Protein AF-0000000078972494 (afdb_homodimer)

Sequence (774 aa):
MVTVPAVVTKTVDRLTAEFDKLSTTQKYAVGVAGGVASLYLVGSLLYKGNDKSKPSTFELTGGSIEASKVKEEFDAYADSYGKNAGEGIVDRSKTVHLVDIFYSLVTDIYEWGWGQSFHFSPKLPNKDLRASEAAHEARIAALLRLKPGMKALDCGCGVGGPMRTVASVSGAHVTGITINQYQVDRAKHHNAKQGVAPLTNVVRGDFLNMPFKDCTFDGAYAIEATCHAPKLEGVYGEIFRVLKPGCYFVSYEWVSTHKYDPKNPEHVRIIDEINFGNGLPEMRTWKEAEDAGKNVGFELVMSLDLATASIVSGPWYERLRMGKYTHAINHALVTAVDAVGMAPKGLKEVHHMLVEVAKSLIKGGETGVFTPMHLLLFQKPEATASAMVTVPAVVTKTVDRLTAEFDKLSTTQKYAVGVAGGVASLYLVGSLLYKGNDKSKPSTFELTGGSIEASKVKEEFDAYADSYGKNAGEGIVDRSKTVHLVDIFYSLVTDIYEWGWGQSFHFSPKLPNKDLRASEAAHEARIAALLRLKPGMKALDCGCGVGGPMRTVASVSGAHVTGITINQYQVDRAKHHNAKQGVAPLTNVVRGDFLNMPFKDCTFDGAYAIEATCHAPKLEGVYGEIFRVLKPGCYFVSYEWVSTHKYDPKNPEHVRIIDEINFGNGLPEMRTWKEAEDAGKNVGFELVMSLDLATASIVSGPWYERLRMGKYTHAINHALVTAVDAVGMAPKGLKEVHHMLVEVAKSLIKGGETGVFTPMHLLLFQKPEATASA

Organism: NCBI:txid3068

Nearest PDB structures (foldseek):
  4pne-assembly3_B  TM=8.523E-01  e=3.028E-18  Saccharopolyspora spinosa
  8zc8-assembly1_B  TM=8.458E-01  e=1.577E-18  Streptomyces caespitosus
  4pne-assembly3_A  TM=8.411E-01  e=3.312E-17  Saccharopolyspora spinosa
  8zc8-assembly1_A  TM=8.001E-01  e=5.815E-18  Streptomyces caespitosus
  8zc7-assembly1_A  TM=7.918E-01  e=5.117E-17  Streptomyces caespitosus

pLDDT: mean 80.45, std 22.31, range [21.81, 98.94]

Radius of gyration: 29.0 Å; Cα contacts (8 Å, |Δi|>4): 1470; chains: 2; bounding box: 93×78×67 Å

Solvent-accessible surface area (backbone atoms only — not comparable to full-atom values): 39261 Å² total; per-residue (Å²): 128,87,73,73,57,63,67,60,50,48,52,49,48,51,52,49,50,56,50,64,65,40,48,75,67,43,37,48,45,45,44,49,54,47,39,48,50,46,46,45,50,46,40,53,63,63,56,56,53,82,57,83,79,59,81,59,75,78,75,55,62,74,36,86,50,58,56,86,44,41,32,59,54,46,52,55,52,56,65,42,36,44,92,51,91,69,50,39,38,69,56,61,88,45,39,68,61,44,42,40,52,50,49,37,67,40,48,56,40,41,39,71,33,70,36,55,49,90,66,79,37,46,31,37,62,96,44,54,67,66,22,20,43,36,19,59,36,24,25,52,28,32,63,36,64,50,36,57,85,38,36,31,35,32,45,46,32,57,48,32,34,54,50,53,48,26,20,37,76,21,23,16,33,27,38,26,31,25,69,37,61,68,33,36,56,48,17,54,50,48,30,50,76,58,55,38,41,94,33,46,46,71,42,71,38,46,66,68,63,58,97,62,59,69,50,64,21,50,18,35,35,26,59,61,32,62,44,44,41,80,44,55,42,51,35,49,36,39,51,54,46,26,35,25,62,60,25,27,37,40,31,25,35,47,21,30,37,93,67,48,42,87,86,37,67,65,53,32,50,34,51,42,40,39,20,64,52,67,52,28,40,55,81,43,40,53,64,55,54,55,45,28,40,43,73,62,57,32,42,81,75,43,80,45,53,56,67,65,38,19,89,50,34,40,55,40,53,50,64,62,65,68,43,45,39,59,47,20,52,49,48,46,50,50,49,45,21,64,72,66,72,41,68,41,59,41,49,65,57,52,49,50,40,52,54,52,20,52,53,25,47,42,47,24,52,75,72,43,29,33,38,62,35,34,33,36,34,30,29,35,57,60,72,71,74,78,127,127,86,74,74,58,65,68,61,51,49,53,50,45,50,52,48,51,57,51,66,66,39,50,74,67,45,37,48,45,46,44,50,58,48,39,49,50,46,48,46,51,47,40,53,62,64,55,57,52,83,58,83,80,58,80,59,78,78,73,56,67,69,41,84,52,56,57,86,44,41,32,59,53,47,51,55,52,58,65,41,37,45,90,52,91,70,51,38,40,68,55,60,89,46,38,66,60,44,40,41,54,49,50,37,67,40,45,59,40,40,38,71,34,68,36,57,48,90,65,80,36,46,32,36,63,95,44,54,67,66,22,19,41,36,19,58,36,24,24,51,27,32,64,36,65,50,36,57,84,38,36,30,36,31,46,46,31,58,48,30,32,54,52,51,47,26,19,37,76,22,24,16,32,28,38,26,29,26,70,37,61,67,33,39,55,48,18,54,50,50,30,51,74,58,54,40,40,92,33,46,47,71,43,72,37,47,68,69,64,58,95,64,59,69,50,65,23,50,20,37,34,25,59,62,32,61,45,45,40,82,44,56,42,51,38,48,36,40,50,54,46,26,34,25,64,60,24,27,38,39,32,26,35,46,22,30,38,92,66,48,40,87,85,38,67,66,52,34,50,33,51,42,41,40,23,63,51,67,52,26,40,53,80,43,40,53,63,54,52,54,46,29,42,44,74,62,58,32,43,79,76,44,80,45,53,56,68,65,39,19,90,50,34,40,54,40,54,50,64,62,64,67,44,46,38,57,49,21,52,49,49,45,52,49,50,45,20,64,71,66,72,41,70,41,59,41,48,65,58,50,48,50,39,52,54,50,21,51,52,25,47,42,48,24,52,74,72,43,30,34,38,63,34,35,35,36,34,30,29,36,58,59,72,72,77,81,128

Foldseek 3Di:
DPDPDPVVVVVVVVVVVVLVPQPPVRVVVCCVVVVVVVCCVCCVVVVVPPPVQADDLVVPPLFPDDLQCQQVLVVVLLVQQDPDFQRFGDDQVCLLVSLQSLCSNCVSLCCRLPNQDPAFFWAAPPDDRVVRVLVVLCVQLVLQVAAAPFEEEEEAQFLNVSVQSSCVNHVAAYEYEHQYVVSQVNNCVSCVSVVNNVRYHYDHDDLLDDPAAFQAGSEYEYALGCLSHSASLSNLLSVLRNHHAQTKYKYFAKAFEPLQDPVDSVSRVLQNLLCSLNSGRHHHHLVSNVVSNVVSAWDWDDWDQNQPRDVRTHGRLVSLVVCSSVVSLVVSQVSCCVVVVHRRPNSVVNSVSNNVSSVSVVVCSVSVRIGSGTITMIGRHHDPPDD/DPDDDPVVVVVVVVVVVVLVPQPPVRVVVCCVVVVVVVCCVCCVVVVVPPPVQADDLVVPPLFPDDLQCQQVLVVVLLVQQDPDFQRFGDDQVCLLVSLQSLCSNCVNLCCRLPNQDPAFFWAAPPDDRVVRVLVVLCVQLVLQVAAAPFEEEEEAQFLNVSVQSSCVNHVAAYEYEEQYVVSQVNNCVSCVSVVNNVRYHYDHDDLLDDPAAFQAGSEYEYALGCLSHSASLSNLLSVLRNHHAQTKYKYQAKAFEPLQDPVDSVSRVLQNLLCSLNSGRHHHHLVSNVVSNVVSAWDWDDWDQNQPRDVRTHGRLVSLVVCSSVVSLVVSQVSCCVVVVHRRPNSVVNSVSNNSNSVSVVVCSVSVRIGSGTITMIGRHHDPPDD

Structure (mmCIF, N/CA/C/O backbone):
data_AF-0000000078972494-model_v1
#
loop_
_entity.id
_entity.type
_entity.pdbx_description
1 polymer Methyltransferase
#
loop_
_atom_site.group_PDB
_atom_site.id
_atom_site.type_symbol
_atom_site.label_atom_id
_atom_site.label_alt_id
_atom_site.label_comp_id
_atom_site.label_asym_id
_atom_site.label_entity_id
_atom_site.label_seq_id
_atom_site.pdbx_PDB_ins_code
_atom_site.Cartn_x
_atom_site.Cartn_y
_atom_site.Cartn_z
_atom_site.occupancy
_atom_site.B_iso_or_equiv
_atom_site.auth_seq_id
_atom_site.auth_comp_id
_atom_site.auth_asym_id
_atom_site.auth_atom_id
_atom_site.pdbx_PDB_model_num
ATOM 1 N N . MET A 1 1 ? 33.562 22.688 -22.828 1 21.84 1 MET A N 1
ATOM 2 C CA . MET A 1 1 ? 34.031 21.453 -23.453 1 21.84 1 MET A CA 1
ATOM 3 C C . MET A 1 1 ? 35.188 20.844 -22.672 1 21.84 1 MET A C 1
ATOM 5 O O . MET A 1 1 ? 36.281 21.406 -22.609 1 21.84 1 MET A O 1
ATOM 9 N N . VAL A 1 2 ? 34.781 20.297 -21.516 1 27.33 2 VAL A N 1
ATOM 10 C CA . VAL A 1 2 ? 35.875 19.781 -20.656 1 27.33 2 VAL A CA 1
ATOM 11 C C . VAL A 1 2 ? 36.688 18.766 -21.438 1 27.33 2 VAL A C 1
ATOM 13 O O . VAL A 1 2 ? 36.156 17.812 -21.984 1 27.33 2 VAL A O 1
ATOM 16 N N . THR A 1 3 ? 37.781 19.203 -21.969 1 30.55 3 THR A N 1
ATOM 17 C CA . THR A 1 3 ? 38.781 18.516 -22.797 1 30.55 3 THR A CA 1
ATOM 18 C C . THR A 1 3 ? 39.375 17.328 -22.031 1 30.55 3 THR A C 1
ATOM 20 O O . THR A 1 3 ? 39.906 17.5 -20.953 1 30.55 3 THR A O 1
ATOM 23 N N . VAL A 1 4 ? 38.812 16.141 -22.25 1 37.03 4 VAL A N 1
ATOM 24 C CA . VAL A 1 4 ? 39.375 14.883 -21.797 1 37.03 4 VAL A CA 1
ATOM 25 C C . VAL A 1 4 ? 40.844 14.828 -22.141 1 37.03 4 VAL A C 1
ATOM 27 O O . VAL A 1 4 ? 41.25 15.133 -23.281 1 37.03 4 VAL A O 1
ATOM 30 N N . PRO A 1 5 ? 41.75 14.867 -21.25 1 39.5 5 PRO A N 1
ATOM 31 C CA . PRO A 1 5 ? 43.188 14.898 -21.547 1 39.5 5 PRO A CA 1
ATOM 32 C C . PRO A 1 5 ? 43.625 13.812 -22.531 1 39.5 5 PRO A C 1
ATOM 34 O O . PRO A 1 5 ? 43 12.742 -22.578 1 39.5 5 PRO A O 1
ATOM 37 N N . ALA A 1 6 ? 44.5 14.117 -23.422 1 45.31 6 ALA A N 1
ATOM 38 C CA . ALA A 1 6 ? 45.031 13.359 -24.547 1 45.31 6 ALA A CA 1
ATOM 39 C C . ALA A 1 6 ? 45.531 11.992 -24.094 1 45.31 6 ALA A C 1
ATOM 41 O O . ALA A 1 6 ? 45.406 11 -24.812 1 45.31 6 ALA A O 1
ATOM 42 N N . VAL A 1 7 ? 46.156 11.906 -22.922 1 44.09 7 VAL A N 1
ATOM 43 C CA . VAL A 1 7 ? 46.719 10.656 -22.438 1 44.09 7 VAL A CA 1
ATOM 44 C C . VAL A 1 7 ? 45.625 9.625 -22.188 1 44.09 7 VAL A C 1
ATOM 46 O O . VAL A 1 7 ? 45.812 8.438 -22.469 1 44.09 7 VAL A O 1
ATOM 49 N N . VAL A 1 8 ? 44.469 10.125 -21.734 1 40.69 8 VAL A N 1
ATOM 50 C CA . VAL A 1 8 ? 43.344 9.227 -21.516 1 40.69 8 VAL A CA 1
ATOM 51 C C . VAL A 1 8 ? 42.781 8.742 -22.859 1 40.69 8 VAL A C 1
ATOM 53 O O . VAL A 1 8 ? 42.5 7.555 -23.016 1 40.69 8 VAL A O 1
ATOM 56 N N . THR A 1 9 ? 42.875 9.648 -23.781 1 46.59 9 THR A N 1
ATOM 57 C CA . THR A 1 9 ? 42.406 9.25 -25.094 1 46.59 9 THR A CA 1
ATOM 58 C C . THR A 1 9 ? 43.344 8.234 -25.734 1 46.59 9 THR A C 1
ATOM 60 O O . THR A 1 9 ? 42.875 7.277 -26.375 1 46.59 9 THR A O 1
ATOM 63 N N . LYS A 1 10 ? 44.594 8.461 -25.562 1 48.66 10 LYS A N 1
ATOM 64 C CA . LYS A 1 10 ? 45.562 7.562 -26.188 1 48.66 10 LYS A CA 1
ATOM 65 C C . LYS A 1 10 ? 45.5 6.176 -25.547 1 48.66 10 LYS A C 1
ATOM 67 O O . LYS A 1 10 ? 45.594 5.164 -26.25 1 48.66 10 LYS A O 1
ATOM 72 N N . THR A 1 11 ? 45.375 6.102 -24.234 1 42.53 11 THR A N 1
ATOM 73 C CA . THR A 1 11 ? 45.281 4.809 -23.562 1 42.53 11 THR A CA 1
ATOM 74 C C . THR A 1 11 ? 44 4.082 -23.969 1 42.53 11 THR A C 1
ATOM 76 O O . THR A 1 11 ? 44.031 2.877 -24.219 1 42.53 11 THR A O 1
ATOM 79 N N . VAL A 1 12 ? 42.938 4.883 -24.172 1 45.03 12 VAL A N 1
ATOM 80 C CA . VAL A 1 12 ? 41.688 4.277 -24.656 1 45.03 12 VAL A CA 1
ATOM 81 C C . VAL A 1 12 ? 41.875 3.779 -26.078 1 45.03 12 VAL A C 1
ATOM 83 O O . VAL A 1 12 ? 41.438 2.682 -26.422 1 45.03 12 VAL A O 1
ATOM 86 N N . ASP A 1 13 ? 42.562 4.574 -26.766 1 49.44 13 ASP A N 1
ATOM 87 C CA . ASP A 1 13 ? 42.812 4.176 -28.156 1 49.44 13 ASP A CA 1
ATOM 88 C C . ASP A 1 13 ? 43.656 2.916 -28.234 1 49.44 13 ASP A C 1
ATOM 90 O O . ASP A 1 13 ? 43.406 2.023 -29.031 1 49.44 13 ASP A O 1
ATOM 94 N N . ARG A 1 14 ? 44.75 2.84 -27.453 1 49.12 14 ARG A N 1
ATOM 95 C CA . ARG A 1 14 ? 45.594 1.662 -27.453 1 49.12 14 ARG A CA 1
ATOM 96 C C . ARG A 1 14 ? 44.844 0.421 -27.016 1 49.12 14 ARG A C 1
ATOM 98 O O . ARG A 1 14 ? 45 -0.655 -27.594 1 49.12 14 ARG A O 1
ATOM 105 N N . LEU A 1 15 ? 44.031 0.608 -25.984 1 45.5 15 LEU A N 1
ATOM 106 C CA . LEU A 1 15 ? 43.25 -0.534 -25.516 1 45.5 15 LEU A CA 1
ATOM 107 C C . LEU A 1 15 ? 42.219 -0.958 -26.562 1 45.5 15 LEU A C 1
ATOM 109 O O . LEU A 1 15 ? 42 -2.152 -26.781 1 45.5 15 LEU A O 1
ATOM 113 N N . THR A 1 16 ? 41.656 0.081 -27.188 1 47.97 16 THR A N 1
ATOM 114 C CA . THR A 1 16 ? 40.75 -0.24 -28.281 1 47.97 16 THR A CA 1
ATOM 115 C C . THR A 1 16 ? 41.5 -0.956 -29.406 1 47.97 16 THR A C 1
ATOM 117 O O . THR A 1 16 ? 41 -1.921 -29.984 1 47.97 16 THR A O 1
ATOM 120 N N . ALA A 1 17 ? 42.656 -0.486 -29.703 1 50.84 17 ALA A N 1
ATOM 121 C CA . ALA A 1 17 ? 43.469 -1.087 -30.766 1 50.84 17 ALA A CA 1
ATOM 122 C C . ALA A 1 17 ? 43.844 -2.529 -30.438 1 50.84 17 ALA A C 1
ATOM 124 O O . ALA A 1 17 ? 43.812 -3.398 -31.312 1 50.84 17 ALA A O 1
ATOM 125 N N . GLU A 1 18 ? 44.312 -2.787 -29.25 1 49.47 18 GLU A N 1
ATOM 126 C CA . GLU A 1 18 ? 44.625 -4.164 -28.875 1 49.47 18 GLU A CA 1
ATOM 127 C C . GLU A 1 18 ? 43.406 -5.051 -28.891 1 49.47 18 GLU A C 1
ATOM 129 O O . GLU A 1 18 ? 43.469 -6.223 -29.266 1 49.47 18 GLU A O 1
ATOM 134 N N . PHE A 1 19 ? 42.25 -4.43 -28.438 1 47.22 19 PHE A N 1
ATOM 135 C CA . PHE A 1 19 ? 41 -5.164 -28.547 1 47.22 19 PHE A CA 1
ATOM 136 C C . PHE A 1 19 ? 40.656 -5.473 -30 1 47.22 19 PHE A C 1
ATOM 138 O O . PHE A 1 19 ? 40.156 -6.555 -30.312 1 47.22 19 PHE A O 1
ATOM 145 N N . ASP A 1 20 ? 40.875 -4.594 -30.844 1 51.38 20 ASP A N 1
ATOM 146 C CA . ASP A 1 20 ? 40.531 -4.789 -32.25 1 51.38 20 ASP A CA 1
ATOM 147 C C . ASP A 1 20 ? 41.406 -5.879 -32.875 1 51.38 20 ASP A C 1
ATOM 149 O O . ASP A 1 20 ? 41.094 -6.43 -33.906 1 51.38 20 ASP A O 1
ATOM 153 N N . LYS A 1 21 ? 42.594 -6.145 -32.344 1 51.94 21 LYS A N 1
ATOM 154 C CA . LYS A 1 21 ? 43.438 -7.188 -32.875 1 51.94 21 LYS A CA 1
ATOM 155 C C . LYS A 1 21 ? 42.969 -8.578 -32.469 1 51.94 21 LYS A C 1
ATOM 157 O O . LYS A 1 21 ? 43.469 -9.586 -32.969 1 51.94 21 LYS A O 1
ATOM 162 N N . LEU A 1 22 ? 42.219 -8.625 -31.438 1 45.47 22 LEU A N 1
ATOM 163 C CA . LEU A 1 22 ? 41.75 -9.938 -31.016 1 45.47 22 LEU A CA 1
ATOM 164 C C . LEU A 1 22 ? 40.812 -10.547 -32.031 1 45.47 22 LEU A C 1
ATOM 166 O O . LEU A 1 22 ? 40.125 -9.82 -32.781 1 45.47 22 LEU A O 1
ATOM 170 N N . SER A 1 23 ? 41.062 -11.875 -32.438 1 45.16 23 SER A N 1
ATOM 171 C CA . SER A 1 23 ? 40.156 -12.547 -33.344 1 45.16 23 SER A CA 1
ATOM 172 C C . SER A 1 23 ? 38.719 -12.438 -32.875 1 45.16 23 SER A C 1
ATOM 174 O O . SER A 1 23 ? 38.469 -12.078 -31.703 1 45.16 23 SER A O 1
ATOM 176 N N . THR A 1 24 ? 37.719 -12.703 -33.844 1 43 24 THR A N 1
ATOM 177 C CA . THR A 1 24 ? 36.312 -12.672 -33.469 1 43 24 THR A CA 1
ATOM 178 C C . THR A 1 24 ? 36.062 -13.57 -32.25 1 43 24 THR A C 1
ATOM 180 O O . THR A 1 24 ? 35.312 -13.195 -31.328 1 43 24 THR A O 1
ATOM 183 N N . THR A 1 25 ? 36.656 -14.727 -32.312 1 40.41 25 THR A N 1
ATOM 184 C CA . THR A 1 25 ? 36.531 -15.68 -31.234 1 40.41 25 THR A CA 1
ATOM 185 C C . THR A 1 25 ? 37.219 -15.141 -29.969 1 40.41 25 THR A C 1
ATOM 187 O O . THR A 1 25 ? 36.719 -15.305 -28.859 1 40.41 25 THR A O 1
ATOM 190 N N . GLN A 1 26 ? 38.406 -14.57 -30.109 1 41.34 26 GLN A N 1
ATOM 191 C CA . GLN A 1 26 ? 39.125 -14.016 -28.969 1 41.34 26 GLN A CA 1
ATOM 192 C C . GLN A 1 26 ? 38.438 -12.758 -28.438 1 41.34 26 GLN A C 1
ATOM 194 O O . GLN A 1 26 ? 38.406 -12.516 -27.234 1 41.34 26 GLN A O 1
ATOM 199 N N . LYS A 1 27 ? 37.875 -11.891 -29.297 1 41.75 27 LYS A N 1
ATOM 200 C CA . LYS A 1 27 ? 37.094 -10.734 -28.875 1 41.75 27 LYS A CA 1
ATOM 201 C C . LYS A 1 27 ? 35.844 -11.18 -28.078 1 41.75 27 LYS A C 1
ATOM 203 O O . LYS A 1 27 ? 35.5 -10.547 -27.094 1 41.75 27 LYS A O 1
ATOM 208 N N . TYR A 1 28 ? 35.25 -12.258 -28.609 1 37.53 28 TYR A N 1
ATOM 209 C CA . TYR A 1 28 ? 34.156 -12.883 -27.859 1 37.53 28 TYR A CA 1
ATOM 210 C C . TYR A 1 28 ? 34.688 -13.461 -26.547 1 37.53 28 TYR A C 1
ATOM 212 O O . TYR A 1 28 ? 34.031 -13.305 -25.5 1 37.53 28 TYR A O 1
ATOM 220 N N . ALA A 1 29 ? 35.812 -14.188 -26.594 1 36.5 29 ALA A N 1
ATOM 221 C CA . ALA A 1 29 ? 36.406 -14.75 -25.391 1 36.5 29 ALA A CA 1
ATOM 222 C C . ALA A 1 29 ? 36.906 -13.648 -24.469 1 36.5 29 ALA A C 1
ATOM 224 O O . ALA A 1 29 ? 36.75 -13.742 -23.25 1 36.5 29 ALA A O 1
ATOM 225 N N . VAL A 1 30 ? 37.719 -12.711 -24.891 1 40.22 30 VAL A N 1
ATOM 226 C CA . VAL A 1 30 ? 38.188 -11.578 -24.094 1 40.22 30 VAL A CA 1
ATOM 227 C C . VAL A 1 30 ? 37 -10.719 -23.672 1 40.22 30 VAL A C 1
ATOM 229 O O . VAL A 1 30 ? 36.969 -10.18 -22.578 1 40.22 30 VAL A O 1
ATOM 232 N N . GLY A 1 31 ? 35.938 -10.438 -24.609 1 35.12 31 GLY A N 1
ATOM 233 C CA . GLY A 1 31 ? 34.688 -9.789 -24.219 1 35.12 31 GLY A CA 1
ATOM 234 C C . GLY A 1 31 ? 33.938 -10.555 -23.156 1 35.12 31 GLY A C 1
ATOM 235 O O . GLY A 1 31 ? 33.438 -9.961 -22.188 1 35.12 31 GLY A O 1
ATOM 236 N N . VAL A 1 32 ? 33.844 -11.875 -23.312 1 34.03 32 VAL A N 1
ATOM 237 C CA . VAL A 1 32 ? 33.25 -12.766 -22.328 1 34.03 32 VAL A CA 1
ATOM 238 C C . VAL A 1 32 ? 34.156 -12.82 -21.078 1 34.03 32 VAL A C 1
ATOM 240 O O . VAL A 1 32 ? 33.656 -12.695 -19.953 1 34.03 32 VAL A O 1
ATOM 243 N N . ALA A 1 33 ? 35.438 -13.219 -21.172 1 35.06 33 ALA A N 1
ATOM 244 C CA . ALA A 1 33 ? 36.344 -13.25 -20.016 1 35.06 33 ALA A CA 1
ATOM 245 C C . ALA A 1 33 ? 36.594 -11.844 -19.484 1 35.06 33 ALA A C 1
ATOM 247 O O . ALA A 1 33 ? 36.594 -11.633 -18.266 1 35.06 33 ALA A O 1
ATOM 248 N N . GLY A 1 34 ? 37.031 -10.836 -20.203 1 36.09 34 GLY A N 1
ATOM 249 C CA . GLY A 1 34 ? 37.25 -9.453 -19.812 1 36.09 34 GLY A CA 1
ATOM 250 C C . GLY A 1 34 ? 35.969 -8.695 -19.516 1 36.09 34 GLY A C 1
ATOM 251 O O . GLY A 1 34 ? 35.969 -7.859 -18.609 1 36.09 34 GLY A O 1
ATOM 252 N N . GLY A 1 35 ? 34.844 -8.828 -20.281 1 33.47 35 GLY A N 1
ATOM 253 C CA . GLY A 1 35 ? 33.531 -8.289 -19.969 1 33.47 35 GLY A CA 1
ATOM 254 C C . GLY A 1 35 ? 32.938 -8.914 -18.734 1 33.47 35 GLY A C 1
ATOM 255 O O . GLY A 1 35 ? 32.312 -8.211 -17.922 1 33.47 35 GLY A O 1
ATOM 256 N N . VAL A 1 36 ? 33.062 -10.219 -18.547 1 33.38 36 VAL A N 1
ATOM 257 C CA . VAL A 1 36 ? 32.688 -10.852 -17.281 1 33.38 36 VAL A CA 1
ATOM 258 C C . VAL A 1 36 ? 33.562 -10.32 -16.156 1 33.38 36 VAL A C 1
ATOM 260 O O . VAL A 1 36 ? 33.062 -10.008 -15.07 1 33.38 36 VAL A O 1
ATOM 263 N N . ALA A 1 37 ? 34.875 -10.211 -16.312 1 32 37 ALA A N 1
ATOM 264 C CA . ALA A 1 37 ? 35.719 -9.594 -15.289 1 32 37 ALA A CA 1
ATOM 265 C C . ALA A 1 37 ? 35.406 -8.109 -15.141 1 32 37 ALA A C 1
ATOM 267 O O . ALA A 1 37 ? 35.312 -7.598 -14.023 1 32 37 ALA A O 1
ATOM 268 N N . SER A 1 38 ? 35.25 -7.301 -16.188 1 34.12 38 SER A N 1
ATOM 269 C CA . SER A 1 38 ? 34.875 -5.895 -16.094 1 34.12 38 SER A CA 1
ATOM 270 C C . SER A 1 38 ? 33.438 -5.746 -15.641 1 34.12 38 SER A C 1
ATOM 272 O O . SER A 1 38 ? 33.094 -4.875 -14.836 1 34.12 38 SER A O 1
ATOM 274 N N . LEU A 1 39 ? 32.469 -6.598 -16.125 1 33.34 39 LEU A N 1
ATOM 275 C CA . LEU A 1 39 ? 31.109 -6.559 -15.57 1 33.34 39 LEU A CA 1
ATOM 276 C C . LEU A 1 39 ? 31.094 -7.043 -14.125 1 33.34 39 LEU A C 1
ATOM 278 O O . LEU A 1 39 ? 30.359 -6.512 -13.289 1 33.34 39 LEU A O 1
ATOM 282 N N . TYR A 1 40 ? 31.922 -7.984 -13.664 1 32.16 40 TYR A N 1
ATOM 283 C CA . TYR A 1 40 ? 32.125 -8.281 -12.25 1 32.16 40 TYR A CA 1
ATOM 284 C C . TYR A 1 40 ? 32.75 -7.09 -11.523 1 32.16 40 TYR A C 1
ATOM 286 O O . TYR A 1 40 ? 32.312 -6.738 -10.422 1 32.16 40 TYR A O 1
ATOM 294 N N . LEU A 1 41 ? 33.844 -6.484 -11.984 1 32.03 41 LEU A N 1
ATOM 295 C CA . LEU A 1 41 ? 34.438 -5.305 -11.352 1 32.03 41 LEU A CA 1
ATOM 296 C C . LEU A 1 41 ? 33.469 -4.129 -11.398 1 32.03 41 LEU A C 1
ATOM 298 O O . LEU A 1 41 ? 33.281 -3.42 -10.398 1 32.03 41 LEU A O 1
ATOM 302 N N . VAL A 1 42 ? 32.906 -3.781 -12.547 1 32.5 42 VAL A N 1
ATOM 303 C CA . VAL A 1 42 ? 31.906 -2.715 -12.555 1 32.5 42 VAL A CA 1
ATOM 304 C C . VAL A 1 42 ? 30.672 -3.152 -11.766 1 32.5 42 VAL A C 1
ATOM 306 O O . VAL A 1 42 ? 30.125 -2.375 -10.984 1 32.5 42 VAL A O 1
ATOM 309 N N . GLY A 1 43 ? 30.156 -4.375 -11.914 1 33.62 43 GLY A N 1
ATOM 310 C CA . GLY A 1 43 ? 29.125 -4.863 -11.023 1 33.62 43 GLY A CA 1
ATOM 311 C C . GLY A 1 43 ? 29.531 -4.867 -9.562 1 33.62 43 GLY A C 1
ATOM 312 O O . GLY A 1 43 ? 28.766 -4.461 -8.695 1 33.62 43 GLY A O 1
ATOM 313 N N . SER A 1 44 ? 30.688 -5.383 -9.219 1 34.53 44 SER A N 1
ATOM 314 C CA . SER A 1 44 ? 31.156 -5.238 -7.848 1 34.53 44 SER A CA 1
ATOM 315 C C . SER A 1 44 ? 31.266 -3.771 -7.449 1 34.53 44 SER A C 1
ATOM 317 O O . SER A 1 44 ? 31.031 -3.416 -6.293 1 34.53 44 SER A O 1
ATOM 319 N N . LEU A 1 45 ? 31.812 -2.939 -8.266 1 33.06 45 LEU A N 1
ATOM 320 C CA . LEU A 1 45 ? 31.906 -1.514 -7.969 1 33.06 45 LEU A CA 1
ATOM 321 C C . LEU A 1 45 ? 30.531 -0.861 -8.008 1 33.06 45 LEU A C 1
ATOM 323 O O . LEU A 1 45 ? 30.234 0.02 -7.195 1 33.06 45 LEU A O 1
ATOM 327 N N . LEU A 1 46 ? 29.766 -1.075 -9.141 1 33.12 46 LEU A N 1
ATOM 328 C CA . LEU A 1 46 ? 28.438 -0.47 -9.18 1 33.12 46 LEU A CA 1
ATOM 329 C C . LEU A 1 46 ? 27.516 -1.115 -8.156 1 33.12 46 LEU A C 1
ATOM 331 O O . LEU A 1 46 ? 26.625 -0.452 -7.605 1 33.12 46 LEU A O 1
ATOM 335 N N . TYR A 1 47 ? 27.484 -2.439 -8.172 1 33.66 47 TYR A N 1
ATOM 336 C CA . TYR A 1 47 ? 26.578 -3.051 -7.195 1 33.66 47 TYR A CA 1
ATOM 337 C C . TYR A 1 47 ? 27.156 -2.939 -5.785 1 33.66 47 TYR A C 1
ATOM 339 O O . TYR A 1 47 ? 26.703 -3.639 -4.871 1 33.66 47 TYR A O 1
ATOM 347 N N . LYS A 1 48 ? 28.266 -2.41 -5.559 1 33 48 LYS A N 1
ATOM 348 C CA . LYS A 1 48 ? 28.562 -2.131 -4.152 1 33 48 LYS A CA 1
ATOM 349 C C . LYS A 1 48 ? 27.391 -1.382 -3.498 1 33 48 LYS A C 1
ATOM 351 O O . LYS A 1 48 ? 27.578 -0.708 -2.482 1 33 48 LYS A O 1
ATOM 356 N N . GLY A 1 49 ? 26.359 -1.193 -4.328 1 33.22 49 GLY A N 1
ATOM 357 C CA . GLY A 1 49 ? 25.297 -0.647 -3.494 1 33.22 49 GLY A CA 1
ATOM 358 C C . GLY A 1 49 ? 24.922 -1.556 -2.34 1 33.22 49 GLY A C 1
ATOM 359 O O . GLY A 1 49 ? 25.016 -2.779 -2.447 1 33.22 49 GLY A O 1
ATOM 360 N N . ASN A 1 50 ? 25.203 -1.188 -1.104 1 32.53 50 ASN A N 1
ATOM 361 C CA . ASN A 1 50 ? 24.734 -1.766 0.151 1 32.53 50 ASN A CA 1
ATOM 362 C C . ASN A 1 50 ? 23.344 -2.352 0.008 1 32.53 50 ASN A C 1
ATOM 364 O O . ASN A 1 50 ? 22.391 -1.832 0.586 1 32.53 50 ASN A O 1
ATOM 368 N N . ASP A 1 51 ? 22.984 -2.77 -1.224 1 34.03 51 ASP A N 1
ATOM 369 C CA . ASP A 1 51 ? 21.625 -3.293 -1.162 1 34.03 51 ASP A CA 1
ATOM 370 C C . ASP A 1 51 ? 21.578 -4.59 -0.357 1 34.03 51 ASP A C 1
ATOM 372 O O . ASP A 1 51 ? 22.078 -5.621 -0.797 1 34.03 51 ASP A O 1
ATOM 376 N N . LYS A 1 52 ? 21.562 -4.605 0.952 1 38.28 52 LYS A N 1
ATOM 377 C CA . LYS A 1 52 ? 21.375 -5.668 1.938 1 38.28 52 LYS A CA 1
ATOM 378 C C . LYS A 1 52 ? 20.344 -6.684 1.461 1 38.28 52 LYS A C 1
ATOM 380 O O . LYS A 1 52 ? 20.109 -7.699 2.123 1 38.28 52 LYS A O 1
ATOM 385 N N . SER A 1 53 ? 19.594 -6.426 0.434 1 36.72 53 SER A N 1
ATOM 386 C CA . SER A 1 53 ? 18.547 -7.395 0.135 1 36.72 53 SER A CA 1
ATOM 387 C C . SER A 1 53 ? 19.078 -8.523 -0.75 1 36.72 53 SER A C 1
ATOM 389 O O . SER A 1 53 ? 18.328 -9.445 -1.088 1 36.72 53 SER A O 1
ATOM 391 N N . LYS A 1 54 ? 20.266 -8.297 -1.446 1 39.97 54 LYS A N 1
ATOM 392 C CA . LYS A 1 54 ? 20.656 -9.352 -2.381 1 39.97 54 LYS A CA 1
ATOM 393 C C . LYS A 1 54 ? 21.547 -10.383 -1.701 1 39.97 54 LYS A C 1
ATOM 395 O O . LYS A 1 54 ? 22.438 -10.031 -0.92 1 39.97 54 LYS A O 1
ATOM 400 N N . PRO A 1 55 ? 21.219 -11.719 -1.772 1 34.53 55 PRO A N 1
ATOM 401 C CA . PRO A 1 55 ? 22.094 -12.727 -1.163 1 34.53 55 PRO A CA 1
ATOM 402 C C . PRO A 1 55 ? 23.5 -12.742 -1.776 1 34.53 55 PRO A C 1
ATOM 404 O O . PRO A 1 55 ? 23.656 -12.398 -2.949 1 34.53 55 PRO A O 1
ATOM 407 N N . SER A 1 56 ? 24.516 -12.617 -1.004 1 32.34 56 SER A N 1
ATOM 408 C CA . SER A 1 56 ? 25.906 -12.852 -1.422 1 32.34 56 SER A CA 1
ATOM 409 C C . SER A 1 56 ? 26.016 -14.133 -2.236 1 32.34 56 SER A C 1
ATOM 411 O O . SER A 1 56 ? 25.188 -15.031 -2.115 1 32.34 56 SER A O 1
ATOM 413 N N . THR A 1 57 ? 26.844 -14.188 -3.326 1 34.03 57 THR A N 1
ATOM 414 C CA . THR A 1 57 ? 27.203 -15.32 -4.172 1 34.03 57 THR A CA 1
ATOM 415 C C . THR A 1 57 ? 27.344 -16.594 -3.34 1 34.03 57 THR A C 1
ATOM 417 O O . THR A 1 57 ? 27.141 -17.703 -3.842 1 34.03 57 THR A O 1
ATOM 420 N N . PHE A 1 58 ? 27.922 -16.516 -2.262 1 33.59 58 PHE A N 1
ATOM 421 C CA . PHE A 1 58 ? 28.234 -17.734 -1.518 1 33.59 58 PHE A CA 1
ATOM 422 C C . PHE A 1 58 ? 26.969 -18.438 -1.081 1 33.59 58 PHE A C 1
ATOM 424 O O . PHE A 1 58 ? 26.969 -19.656 -0.853 1 33.59 58 PHE A O 1
ATOM 431 N N . GLU A 1 59 ? 26 -17.688 -0.811 1 34.66 59 GLU A N 1
ATOM 432 C CA . GLU A 1 59 ? 24.828 -18.359 -0.269 1 34.66 59 GLU A CA 1
ATOM 433 C C . GLU A 1 59 ? 24 -19 -1.379 1 34.66 59 GLU A C 1
ATOM 435 O O . GLU A 1 59 ? 22.906 -19.5 -1.131 1 34.66 59 GLU A O 1
ATOM 440 N N . LEU A 1 60 ? 24.328 -18.719 -2.582 1 35.5 60 LEU A N 1
ATOM 441 C CA . LEU A 1 60 ? 23.625 -19.422 -3.643 1 35.5 60 LEU A CA 1
ATOM 442 C C . LEU A 1 60 ? 24.078 -20.891 -3.707 1 35.5 60 LEU A C 1
ATOM 444 O O . LEU A 1 60 ? 25.234 -21.156 -4.051 1 35.5 60 LEU A O 1
ATOM 448 N N . THR A 1 61 ? 23.812 -21.609 -2.863 1 38.09 61 THR A N 1
ATOM 449 C CA . THR A 1 61 ? 24.141 -23.031 -2.963 1 38.09 61 THR A CA 1
ATOM 450 C C . THR A 1 61 ? 23.547 -23.625 -4.23 1 38.09 61 THR A C 1
ATOM 452 O O . THR A 1 61 ? 22.953 -24.719 -4.191 1 38.09 61 THR A O 1
ATOM 455 N N . GLY A 1 62 ? 23.625 -23.109 -5.5 1 39.94 62 GLY A N 1
ATOM 456 C CA . GLY A 1 62 ? 23.234 -23.672 -6.781 1 39.94 62 GLY A CA 1
ATOM 457 C C . GLY A 1 62 ? 21.906 -24.438 -6.723 1 39.94 62 GLY A C 1
ATOM 458 O O . GLY A 1 62 ? 21.703 -25.375 -7.488 1 39.94 62 GLY A O 1
ATOM 459 N N . GLY A 1 63 ? 20.969 -24 -6.008 1 48.31 63 GLY A N 1
ATOM 460 C CA . GLY A 1 63 ? 19.734 -24.734 -5.855 1 48.31 63 GLY A CA 1
ATOM 461 C C . GLY A 1 63 ? 19.875 -25.984 -4.996 1 48.31 63 GLY A C 1
ATOM 462 O O . GLY A 1 63 ? 20.969 -26.297 -4.52 1 48.31 63 GLY A O 1
ATOM 463 N N . SER A 1 64 ? 18.75 -26.531 -4.527 1 51.34 64 SER A N 1
ATOM 464 C CA . SER A 1 64 ? 18.812 -27.688 -3.633 1 51.34 64 SER A CA 1
ATOM 465 C C . SER A 1 64 ? 19.078 -28.969 -4.41 1 51.34 64 SER A C 1
ATOM 467 O O . SER A 1 64 ? 19.203 -30.047 -3.818 1 51.34 64 SER A O 1
ATOM 469 N N . ILE A 1 65 ? 19.172 -28.75 -5.836 1 51.22 65 ILE A N 1
ATOM 470 C CA . ILE A 1 65 ? 19.328 -30 -6.586 1 51.22 65 ILE A CA 1
ATOM 471 C C . ILE A 1 65 ? 20.781 -30.172 -6.988 1 51.22 65 ILE A C 1
ATOM 473 O O . ILE A 1 65 ? 21.422 -29.234 -7.461 1 51.22 65 ILE A O 1
ATOM 477 N N . GLU A 1 66 ? 21.156 -31.375 -6.773 1 58.59 66 GLU A N 1
ATOM 478 C CA . GLU A 1 66 ? 22.484 -31.75 -7.25 1 58.59 66 GLU A CA 1
ATOM 479 C C . GLU A 1 66 ? 22.594 -31.594 -8.766 1 58.59 66 GLU A C 1
ATOM 481 O O . GLU A 1 66 ? 21.656 -31.906 -9.492 1 58.59 66 GLU A O 1
ATOM 486 N N . ALA A 1 67 ? 23.594 -31.031 -9.258 1 63.12 67 ALA A N 1
ATOM 487 C CA . ALA A 1 67 ? 23.859 -30.75 -10.664 1 63.12 67 ALA A CA 1
ATOM 488 C C . ALA A 1 67 ? 23.609 -31.969 -11.531 1 63.12 67 ALA A C 1
ATOM 490 O O . ALA A 1 67 ? 23.094 -31.859 -12.648 1 63.12 67 ALA A O 1
ATOM 491 N N . SER A 1 68 ? 23.828 -33.094 -10.961 1 62.91 68 SER A N 1
ATOM 492 C CA . SER A 1 68 ? 23.734 -34.344 -11.727 1 62.91 68 SER A CA 1
ATOM 493 C C . SER A 1 68 ? 22.281 -34.75 -11.93 1 62.91 68 SER A C 1
ATOM 495 O O . SER A 1 68 ? 21.969 -35.562 -12.797 1 62.91 68 SER A O 1
ATOM 497 N N . LYS A 1 69 ? 21.469 -34.094 -11.242 1 72.5 69 LYS A N 1
ATOM 498 C CA . LYS A 1 69 ? 20.078 -34.562 -11.289 1 72.5 69 LYS A CA 1
ATOM 499 C C . LYS A 1 69 ? 19.203 -33.562 -12.023 1 72.5 69 LYS A C 1
ATOM 501 O O . LYS A 1 69 ? 18 -33.781 -12.203 1 72.5 69 LYS A O 1
ATOM 506 N N . VAL A 1 70 ? 19.781 -32.562 -12.484 1 73.75 70 VAL A N 1
ATOM 507 C CA . VAL A 1 70 ? 19 -31.469 -13.102 1 73.75 70 VAL A CA 1
ATOM 508 C C . VAL A 1 70 ? 18.328 -31.984 -14.367 1 73.75 70 VAL A C 1
ATOM 510 O O . VAL A 1 70 ? 17.125 -31.75 -14.578 1 73.75 70 VAL A O 1
ATOM 513 N N . LYS A 1 71 ? 19.047 -32.688 -15.18 1 77.06 71 LYS A N 1
ATOM 514 C CA . LYS A 1 71 ? 18.484 -33.188 -16.438 1 77.06 71 LYS A CA 1
ATOM 515 C C . LYS A 1 71 ? 17.328 -34.156 -16.188 1 77.06 71 LYS A C 1
ATOM 517 O O . LYS A 1 71 ? 16.266 -34.031 -16.797 1 77.06 71 LYS A O 1
ATOM 522 N N . GLU A 1 72 ? 17.594 -35 -15.336 1 78.12 72 GLU A N 1
ATOM 523 C CA . GLU A 1 72 ? 16.562 -36 -15.016 1 78.12 72 GLU A CA 1
ATOM 524 C C . GLU A 1 72 ? 15.305 -35.312 -14.477 1 78.12 72 GLU A C 1
ATOM 526 O O . GLU A 1 72 ? 14.188 -35.656 -14.891 1 78.12 72 GLU A O 1
ATOM 531 N N . GLU A 1 73 ? 15.492 -34.438 -13.617 1 75.38 73 GLU A N 1
ATOM 532 C CA . GLU A 1 73 ? 14.359 -33.75 -13.016 1 75.38 73 GLU A CA 1
ATOM 533 C C . GLU A 1 73 ? 13.633 -32.875 -14.047 1 75.38 73 GLU A C 1
ATOM 535 O O . GLU A 1 73 ? 12.398 -32.812 -14.039 1 75.38 73 GLU A O 1
ATOM 540 N N . PHE A 1 74 ? 14.422 -32.344 -14.938 1 78.12 74 PHE A N 1
ATOM 541 C CA . PHE A 1 74 ? 13.789 -31.531 -15.977 1 78.12 74 PHE A CA 1
ATOM 542 C C . PHE A 1 74 ? 12.992 -32.406 -16.938 1 78.12 74 PHE A C 1
ATOM 544 O O . PHE A 1 74 ? 11.891 -32.031 -17.359 1 78.12 74 PHE A O 1
ATOM 551 N N . ASP A 1 75 ? 13.547 -33.469 -17.312 1 80.25 75 ASP A N 1
ATOM 552 C CA . ASP A 1 75 ? 12.852 -34.375 -18.234 1 80.25 75 ASP A CA 1
ATOM 553 C C . ASP A 1 75 ? 11.547 -34.844 -17.609 1 80.25 75 ASP A C 1
ATOM 555 O O . ASP A 1 75 ? 10.523 -34.938 -18.297 1 80.25 75 ASP A O 1
ATOM 559 N N . ALA A 1 76 ? 11.625 -35.156 -16.406 1 77.56 76 ALA A N 1
ATOM 560 C CA . ALA A 1 76 ? 10.422 -35.594 -15.688 1 77.56 76 ALA A CA 1
ATOM 561 C C . ALA A 1 76 ? 9.375 -34.5 -15.68 1 77.56 76 ALA A C 1
ATOM 563 O O . ALA A 1 76 ? 8.18 -34.75 -15.883 1 77.56 76 ALA A O 1
ATOM 564 N N . TYR A 1 77 ? 9.82 -33.312 -15.461 1 78.75 77 TYR A N 1
ATOM 565 C CA . TYR A 1 77 ? 8.961 -32.125 -15.492 1 78.75 77 TYR A CA 1
ATOM 566 C C . TYR A 1 77 ? 8.328 -31.953 -16.875 1 78.75 77 TYR A C 1
ATOM 568 O O . TYR A 1 77 ? 7.105 -31.828 -16.984 1 78.75 77 TYR A O 1
ATOM 576 N N . ALA A 1 78 ? 9.07 -32.062 -17.875 1 79.62 78 ALA A N 1
ATOM 577 C CA . ALA A 1 78 ? 8.594 -31.828 -19.25 1 79.62 78 ALA A CA 1
ATOM 578 C C . ALA A 1 78 ? 7.617 -32.906 -19.672 1 79.62 78 ALA A C 1
ATOM 580 O O . ALA A 1 78 ? 6.633 -32.625 -20.359 1 79.62 78 ALA A O 1
ATOM 581 N N . ASP A 1 79 ? 7.867 -34.062 -19.188 1 81.88 79 ASP A N 1
ATOM 582 C CA . ASP A 1 79 ? 7.051 -35.188 -19.578 1 81.88 79 ASP A CA 1
ATOM 583 C C . ASP A 1 79 ? 5.684 -35.156 -18.891 1 81.88 79 ASP A C 1
ATOM 585 O O . ASP A 1 79 ? 4.758 -35.875 -19.297 1 81.88 79 ASP A O 1
ATOM 589 N N . SER A 1 80 ? 5.621 -34.406 -17.906 1 80.94 80 SER A N 1
ATOM 590 C CA . SER A 1 80 ? 4.355 -34.312 -17.172 1 80.94 80 SER A CA 1
ATOM 591 C C . SER A 1 80 ? 3.34 -33.469 -17.938 1 80.94 80 SER A C 1
ATOM 593 O O . SER A 1 80 ? 2.146 -33.5 -17.641 1 80.94 80 SER A O 1
ATOM 595 N N . TYR A 1 81 ? 3.764 -32.781 -18.953 1 83.5 81 TYR A N 1
ATOM 596 C CA . TYR A 1 81 ? 2.865 -31.953 -19.766 1 83.5 81 TYR A CA 1
ATOM 597 C C . TYR A 1 81 ? 2.537 -32.625 -21.078 1 83.5 81 TYR A C 1
ATOM 599 O O . TYR A 1 81 ? 3.391 -33.312 -21.672 1 83.5 81 TYR A O 1
ATOM 607 N N . GLY A 1 82 ? 1.285 -32.469 -21.469 1 80.44 82 GLY A N 1
ATOM 608 C CA . GLY A 1 82 ? 0.868 -33 -22.75 1 80.44 82 GLY A CA 1
ATOM 609 C C . GLY A 1 82 ? 1.622 -32.438 -23.922 1 80.44 82 GLY A C 1
ATOM 610 O O . GLY A 1 82 ? 2.174 -31.328 -23.828 1 80.44 82 GLY A O 1
ATOM 611 N N . LYS A 1 83 ? 1.629 -33.125 -24.984 1 78.38 83 LYS A N 1
ATOM 612 C CA . LYS A 1 83 ? 2.398 -32.719 -26.156 1 78.38 83 LYS A CA 1
ATOM 613 C C . LYS A 1 83 ? 1.544 -31.906 -27.125 1 78.38 83 LYS A C 1
ATOM 615 O O . LYS A 1 83 ? 2.074 -31.203 -27.984 1 78.38 83 LYS A O 1
ATOM 620 N N . ASN A 1 84 ? 0.265 -31.938 -26.844 1 79.62 84 ASN A N 1
ATOM 621 C CA . ASN A 1 84 ? -0.62 -31.188 -27.734 1 79.62 84 ASN A CA 1
ATOM 622 C C . ASN A 1 84 ? -1.002 -29.844 -27.141 1 79.62 84 ASN A C 1
ATOM 624 O O . ASN A 1 84 ? -0.946 -29.656 -25.922 1 79.62 84 ASN A O 1
ATOM 628 N N . ALA A 1 85 ? -1.378 -28.984 -28.094 1 79.31 85 ALA A N 1
ATOM 629 C CA . ALA A 1 85 ? -1.771 -27.641 -27.703 1 79.31 85 ALA A CA 1
ATOM 630 C C . ALA A 1 85 ? -2.961 -27.672 -26.75 1 79.31 85 ALA A C 1
ATOM 632 O O . ALA A 1 85 ? -3.941 -28.375 -26.984 1 79.31 85 ALA A O 1
ATOM 633 N N . GLY A 1 86 ? -2.775 -26.969 -25.641 1 78.25 86 GLY A N 1
ATOM 634 C CA . GLY A 1 86 ? -3.885 -26.781 -24.719 1 78.25 86 GLY A CA 1
ATOM 635 C C . GLY A 1 86 ? -4.023 -27.906 -23.719 1 78.25 86 GLY A C 1
ATOM 636 O O . GLY A 1 86 ? -4.906 -27.875 -22.859 1 78.25 86 GLY A O 1
ATOM 637 N N . GLU A 1 87 ? -3.252 -28.953 -23.75 1 78.69 87 GLU A N 1
ATOM 638 C CA . GLU A 1 87 ? -3.457 -30.156 -22.938 1 78.69 87 GLU A CA 1
ATOM 639 C C . GLU A 1 87 ? -3.037 -29.906 -21.5 1 78.69 87 GLU A C 1
ATOM 641 O O . GLU A 1 87 ? -3.566 -30.531 -20.578 1 78.69 87 GLU A O 1
ATOM 646 N N . GLY A 1 88 ? -2.131 -29 -21.25 1 78.25 88 GLY A N 1
ATOM 647 C CA . GLY A 1 88 ? -1.65 -28.781 -19.891 1 78.25 88 GLY A CA 1
ATOM 648 C C . GLY A 1 88 ? -1.009 -30.016 -19.297 1 78.25 88 GLY A C 1
ATOM 649 O O . GLY A 1 88 ? -0.306 -30.766 -19.984 1 78.25 88 GLY A O 1
ATOM 650 N N . ILE A 1 89 ? -1.199 -30.219 -17.984 1 81.75 89 ILE A N 1
ATOM 651 C CA . ILE A 1 89 ? -0.607 -31.359 -17.297 1 81.75 89 ILE A CA 1
ATOM 652 C C . ILE A 1 89 ? -1.425 -32.625 -17.594 1 81.75 89 ILE A C 1
ATOM 654 O O . ILE A 1 89 ? -2.656 -32.562 -17.641 1 81.75 89 ILE A O 1
ATOM 658 N N . VAL A 1 90 ? -0.766 -33.656 -17.734 1 81.31 90 VAL A N 1
ATOM 659 C CA . VAL A 1 90 ? -1.423 -34.906 -18.125 1 81.31 90 VAL A CA 1
ATOM 660 C C . VAL A 1 90 ? -1.896 -35.656 -16.891 1 81.31 90 VAL A C 1
ATOM 662 O O . VAL A 1 90 ? -2.986 -36.25 -16.891 1 81.31 90 VAL A O 1
ATOM 665 N N . ASP A 1 91 ? -1.106 -35.688 -15.883 1 80.19 91 ASP A N 1
ATOM 666 C CA . ASP A 1 91 ? -1.431 -36.344 -14.625 1 80.19 91 ASP A CA 1
ATOM 667 C C . ASP A 1 91 ? -1.428 -35.375 -13.461 1 80.19 91 ASP A C 1
ATOM 669 O O . ASP A 1 91 ? -0.378 -35.094 -12.875 1 80.19 91 ASP A O 1
ATOM 673 N N . ARG A 1 92 ? -2.523 -35 -13.008 1 78 92 ARG A N 1
ATOM 674 C CA . ARG A 1 92 ? -2.688 -33.938 -12.008 1 78 92 ARG A CA 1
ATOM 675 C C . ARG A 1 92 ? -2.225 -34.406 -10.633 1 78 92 ARG A C 1
ATOM 677 O O . ARG A 1 92 ? -1.947 -33.594 -9.75 1 78 92 ARG A O 1
ATOM 684 N N . SER A 1 93 ? -2.162 -35.719 -10.453 1 76.69 93 SER A N 1
ATOM 685 C CA . SER A 1 93 ? -1.736 -36.25 -9.164 1 76.69 93 SER A CA 1
ATOM 686 C C . SER A 1 93 ? -0.268 -35.938 -8.898 1 76.69 93 SER A C 1
ATOM 688 O O . SER A 1 93 ? 0.19 -36.031 -7.754 1 76.69 93 SER A O 1
ATOM 690 N N . LYS A 1 94 ? 0.381 -35.531 -9.906 1 76.31 94 LYS A N 1
ATOM 691 C CA . LYS A 1 94 ? 1.812 -35.281 -9.773 1 76.31 94 LYS A CA 1
ATOM 692 C C . LYS A 1 94 ? 2.09 -33.781 -9.617 1 76.31 94 LYS A C 1
ATOM 694 O O . LYS A 1 94 ? 3.246 -33.375 -9.484 1 76.31 94 LYS A O 1
ATOM 699 N N . THR A 1 95 ? 1.091 -33.062 -9.555 1 76.31 95 THR A N 1
ATOM 700 C CA . THR A 1 95 ? 1.227 -31.594 -9.578 1 76.31 95 THR A CA 1
ATOM 701 C C . THR A 1 95 ? 2.078 -31.125 -8.406 1 76.31 95 THR A C 1
ATOM 703 O O . THR A 1 95 ? 2.969 -30.281 -8.578 1 76.31 95 THR A O 1
ATOM 706 N N . VAL A 1 96 ? 1.882 -31.641 -7.277 1 73.19 96 VAL A N 1
ATOM 707 C CA . VAL A 1 96 ? 2.586 -31.203 -6.078 1 73.19 96 VAL A CA 1
ATOM 708 C C . VAL A 1 96 ? 4.082 -31.469 -6.23 1 73.19 96 VAL A C 1
ATOM 710 O O . VAL A 1 96 ? 4.906 -30.594 -5.934 1 73.19 96 VAL A O 1
ATOM 713 N N . HIS A 1 97 ? 4.32 -32.625 -6.664 1 76.75 97 HIS A N 1
ATOM 714 C CA . HIS A 1 97 ? 5.715 -33 -6.859 1 76.75 97 HIS A CA 1
ATOM 715 C C . HIS A 1 97 ? 6.379 -32.125 -7.922 1 76.75 97 HIS A C 1
ATOM 717 O O . HIS A 1 97 ? 7.527 -31.703 -7.766 1 76.75 97 HIS A O 1
ATOM 723 N N . LEU A 1 98 ? 5.691 -31.844 -8.906 1 73.62 98 LEU A N 1
ATOM 724 C CA . LEU A 1 98 ? 6.199 -31.031 -10 1 73.62 98 LEU A CA 1
ATOM 725 C C . LEU A 1 98 ? 6.539 -29.625 -9.516 1 73.62 98 LEU A C 1
ATOM 727 O O . LEU A 1 98 ? 7.59 -29.078 -9.859 1 73.62 98 LEU A O 1
ATOM 731 N N . VAL A 1 99 ? 5.668 -29.062 -8.781 1 75.69 99 VAL A N 1
ATOM 732 C CA . VAL A 1 99 ? 5.867 -27.719 -8.266 1 75.69 99 VAL A CA 1
ATOM 733 C C . VAL A 1 99 ? 7.098 -27.688 -7.363 1 75.69 99 VAL A C 1
ATOM 735 O O . VAL A 1 99 ? 7.895 -26.75 -7.426 1 75.69 99 VAL A O 1
ATOM 738 N N . ASP A 1 100 ? 7.246 -28.656 -6.625 1 77.75 100 ASP A N 1
ATOM 739 C CA . ASP A 1 100 ? 8.406 -28.75 -5.742 1 77.75 100 ASP A CA 1
ATOM 740 C C . ASP A 1 100 ? 9.703 -28.781 -6.543 1 77.75 100 ASP A C 1
ATOM 742 O O . ASP A 1 100 ? 10.664 -28.078 -6.215 1 77.75 100 ASP A O 1
ATOM 746 N N . ILE A 1 101 ? 9.703 -29.609 -7.559 1 71.94 101 ILE A N 1
ATOM 747 C CA . ILE A 1 101 ? 10.875 -29.719 -8.414 1 71.94 101 ILE A CA 1
ATOM 748 C C . ILE A 1 101 ? 11.148 -28.359 -9.086 1 71.94 101 ILE A C 1
ATOM 750 O O . ILE A 1 101 ? 12.289 -27.906 -9.117 1 71.94 101 ILE A O 1
ATOM 754 N N . PHE A 1 102 ? 10.18 -27.844 -9.562 1 74.75 102 PHE A N 1
ATOM 755 C CA . PHE A 1 102 ? 10.305 -26.562 -10.25 1 74.75 102 PHE A CA 1
ATOM 756 C C . PHE A 1 102 ? 10.977 -25.531 -9.352 1 74.75 102 PHE A C 1
ATOM 758 O O . PHE A 1 102 ? 11.977 -24.922 -9.734 1 74.75 102 PHE A O 1
ATOM 765 N N . TYR A 1 103 ? 10.484 -25.359 -8.172 1 78.31 103 TYR A N 1
ATOM 766 C CA . TYR A 1 103 ? 11 -24.312 -7.305 1 78.31 103 TYR A CA 1
ATOM 767 C C . TYR A 1 103 ? 12.367 -24.688 -6.742 1 78.31 103 TYR A C 1
ATOM 769 O O . TYR A 1 103 ? 13.164 -23.812 -6.398 1 78.31 103 TYR A O 1
ATOM 777 N N . SER A 1 104 ? 12.688 -25.922 -6.723 1 73.12 104 SER A N 1
ATOM 778 C CA . SER A 1 104 ? 14.047 -26.328 -6.383 1 73.12 104 SER A CA 1
ATOM 779 C C . SER A 1 104 ? 15.039 -25.891 -7.453 1 73.12 104 SER A C 1
ATOM 781 O O . SER A 1 104 ? 16.203 -25.609 -7.156 1 73.12 104 SER A O 1
ATOM 783 N N . LEU A 1 105 ? 14.523 -25.797 -8.609 1 67.94 105 LEU A N 1
ATOM 784 C CA . LEU A 1 105 ? 15.375 -25.453 -9.742 1 67.94 105 LEU A CA 1
ATOM 785 C C . LEU A 1 105 ? 15.531 -23.953 -9.883 1 67.94 105 LEU A C 1
ATOM 787 O O . LEU A 1 105 ? 16.609 -23.469 -10.234 1 67.94 105 LEU A O 1
ATOM 791 N N . VAL A 1 106 ? 14.484 -23.266 -9.469 1 73.75 106 VAL A N 1
ATOM 792 C CA . VAL A 1 106 ? 14.469 -21.922 -10.016 1 73.75 106 VAL A CA 1
ATOM 793 C C . VAL A 1 106 ? 14.555 -20.906 -8.883 1 73.75 106 VAL A C 1
ATOM 795 O O . VAL A 1 106 ? 14.82 -19.719 -9.117 1 73.75 106 VAL A O 1
ATOM 798 N N . THR A 1 107 ? 14.5 -21.203 -7.652 1 76.12 107 THR A N 1
ATOM 799 C CA . THR A 1 107 ? 14.391 -20.266 -6.543 1 76.12 107 THR A CA 1
ATOM 800 C C . THR A 1 107 ? 15.609 -19.359 -6.484 1 76.12 107 THR A C 1
ATOM 802 O O . THR A 1 107 ? 15.477 -18.141 -6.336 1 76.12 107 THR A O 1
ATOM 805 N N . ASP A 1 108 ? 16.703 -19.891 -6.66 1 69.75 108 ASP A N 1
ATOM 806 C CA . ASP A 1 108 ? 17.938 -19.094 -6.59 1 69.75 108 ASP A CA 1
ATOM 807 C C . ASP A 1 108 ? 18 -18.078 -7.734 1 69.75 108 ASP A C 1
ATOM 809 O O . ASP A 1 108 ? 18.438 -16.953 -7.547 1 69.75 108 ASP A O 1
ATOM 813 N N . ILE A 1 109 ? 17.562 -18.531 -8.828 1 68.06 109 ILE A N 1
ATOM 814 C CA . ILE A 1 109 ? 17.578 -17.672 -10 1 68.06 109 ILE A CA 1
ATOM 815 C C . ILE A 1 109 ? 16.625 -16.5 -9.781 1 68.06 109 ILE A C 1
ATOM 817 O O . ILE A 1 109 ? 16.969 -15.344 -10.055 1 68.06 109 ILE A O 1
ATOM 821 N N . TYR A 1 110 ? 15.484 -16.844 -9.195 1 74.62 110 TYR A N 1
ATOM 822 C CA . TYR A 1 110 ? 14.492 -15.805 -8.938 1 74.62 110 TYR A CA 1
ATOM 823 C C . TYR A 1 110 ? 14.992 -14.828 -7.875 1 74.62 110 TYR A C 1
ATOM 825 O O . TYR A 1 110 ? 14.828 -13.617 -8.016 1 74.62 110 TYR A O 1
ATOM 833 N N . GLU A 1 111 ? 15.508 -15.297 -6.938 1 72.06 111 GLU A N 1
ATOM 834 C CA . GLU A 1 111 ? 15.969 -14.422 -5.859 1 72.06 111 GLU A CA 1
ATOM 835 C C . GLU A 1 111 ? 17.047 -13.469 -6.344 1 72.06 111 GLU A C 1
ATOM 837 O O . GLU A 1 111 ? 17.062 -12.289 -5.977 1 72.06 111 GLU A O 1
ATOM 842 N N . TRP A 1 112 ? 17.891 -13.984 -7.164 1 68.06 112 TRP A N 1
ATOM 843 C CA . TRP A 1 112 ? 18.969 -13.172 -7.684 1 68.06 112 TRP A CA 1
ATOM 844 C C . TRP A 1 112 ? 18.469 -12.164 -8.719 1 68.06 112 TRP A C 1
ATOM 846 O O . TRP A 1 112 ? 18.875 -11.008 -8.719 1 68.06 112 TRP A O 1
ATOM 856 N N . GLY A 1 113 ? 17.656 -12.578 -9.492 1 67.5 113 GLY A N 1
ATOM 857 C CA . GLY A 1 113 ? 17.219 -11.742 -10.594 1 67.5 113 GLY A CA 1
ATOM 858 C C . GLY A 1 113 ? 16.016 -10.883 -10.258 1 67.5 113 GLY A C 1
ATOM 859 O O . GLY A 1 113 ? 15.859 -9.789 -10.805 1 67.5 113 GLY A O 1
ATOM 860 N N . TRP A 1 114 ? 15.211 -11.383 -9.445 1 72.31 114 TRP A N 1
ATOM 861 C CA . TRP A 1 114 ? 13.93 -10.75 -9.164 1 72.31 114 TRP A CA 1
ATOM 862 C C . TRP A 1 114 ? 13.93 -10.078 -7.797 1 72.31 114 TRP A C 1
ATOM 864 O O . TRP A 1 114 ? 13.445 -8.953 -7.652 1 72.31 114 TRP A O 1
ATOM 874 N N . GLY A 1 115 ? 14.531 -10.648 -6.848 1 73.25 115 GLY A N 1
ATOM 875 C CA . GLY A 1 115 ? 14.445 -10.234 -5.457 1 73.25 115 GLY A CA 1
ATOM 876 C C . GLY A 1 115 ? 13.672 -11.219 -4.586 1 73.25 115 GLY A C 1
ATOM 877 O O . GLY A 1 115 ? 13.656 -12.414 -4.867 1 73.25 115 GLY A O 1
ATOM 878 N N . GLN A 1 116 ? 13.211 -10.727 -3.574 1 76.88 116 GLN A N 1
ATOM 879 C CA . GLN A 1 116 ? 12.672 -11.633 -2.568 1 76.88 116 GLN A CA 1
ATOM 880 C C . GLN A 1 116 ? 11.148 -11.703 -2.654 1 76.88 116 GLN A C 1
ATOM 882 O O . GLN A 1 116 ? 10.523 -12.516 -1.975 1 76.88 116 GLN A O 1
ATOM 887 N N . SER A 1 117 ? 10.555 -10.836 -3.439 1 80.88 117 SER A N 1
ATOM 888 C CA . SER A 1 117 ? 9.117 -10.891 -3.699 1 80.88 117 SER A CA 1
ATOM 889 C C . SER A 1 117 ? 8.828 -11.438 -5.09 1 80.88 117 SER A C 1
ATOM 891 O O . SER A 1 117 ? 8.805 -10.688 -6.066 1 80.88 117 SER A O 1
ATOM 893 N N . PHE A 1 118 ? 8.484 -12.695 -5.137 1 82.12 118 PHE A N 1
ATOM 894 C CA . PHE A 1 118 ? 8.312 -13.398 -6.402 1 82.12 118 PHE A CA 1
ATOM 895 C C . PHE A 1 118 ? 6.91 -13.172 -6.961 1 82.12 118 PHE A C 1
ATOM 897 O O . PHE A 1 118 ? 6.109 -14.102 -7.039 1 82.12 118 PHE A O 1
ATOM 904 N N . HIS A 1 119 ? 6.637 -12.031 -7.266 1 93.31 119 HIS A N 1
ATOM 905 C CA . HIS A 1 119 ? 5.352 -11.734 -7.891 1 93.31 119 HIS A CA 1
ATOM 906 C C . HIS A 1 119 ? 5.434 -10.477 -8.742 1 93.31 119 HIS A C 1
ATOM 908 O O . HIS A 1 119 ? 6.395 -9.703 -8.633 1 93.31 119 HIS A O 1
ATOM 914 N N . PHE A 1 120 ? 4.5 -10.398 -9.586 1 94.81 120 PHE A N 1
ATOM 915 C CA . PHE A 1 120 ? 4.398 -9.219 -10.438 1 94.81 120 PHE A CA 1
ATOM 916 C C . PHE A 1 120 ? 3.578 -8.125 -9.75 1 94.81 120 PHE A C 1
ATOM 918 O O . PHE A 1 120 ? 2.85 -8.398 -8.797 1 94.81 120 PHE A O 1
ATOM 925 N N . SER A 1 121 ? 3.771 -6.91 -10.172 1 96.12 121 SER A N 1
ATOM 926 C CA . SER A 1 121 ? 2.979 -5.754 -9.766 1 96.12 121 SER A CA 1
ATOM 927 C C . SER A 1 121 ? 2.893 -4.723 -10.891 1 96.12 121 SER A C 1
ATOM 929 O O . SER A 1 121 ? 3.787 -4.645 -11.734 1 96.12 121 SER A O 1
ATOM 931 N N . PRO A 1 122 ? 1.798 -3.99 -10.906 1 96.44 122 PRO A N 1
ATOM 932 C CA . PRO A 1 122 ? 1.831 -2.84 -11.812 1 96.44 122 PRO A CA 1
ATOM 933 C C . PRO A 1 122 ? 2.975 -1.877 -11.5 1 96.44 122 PRO A C 1
ATOM 935 O O . PRO A 1 122 ? 3.396 -1.768 -10.344 1 96.44 122 PRO A O 1
ATOM 938 N N . LYS A 1 123 ? 3.408 -1.266 -12.523 1 95.62 123 LYS A N 1
ATOM 939 C CA . LYS A 1 123 ? 4.402 -0.214 -12.336 1 95.62 123 LYS A CA 1
ATOM 940 C C . LYS A 1 123 ? 3.736 1.139 -12.109 1 95.62 123 LYS A C 1
ATOM 942 O O . LYS A 1 123 ? 3.203 1.739 -13.039 1 95.62 123 LYS A O 1
ATOM 947 N N . LEU A 1 124 ? 3.873 1.622 -10.898 1 96.44 124 LEU A N 1
ATOM 948 C CA . LEU A 1 124 ? 3.254 2.904 -10.578 1 96.44 124 LEU A CA 1
ATOM 949 C C . LEU A 1 124 ? 4.043 4.055 -11.195 1 96.44 124 LEU A C 1
ATOM 951 O O . LEU A 1 124 ? 5.273 4.027 -11.227 1 96.44 124 LEU A O 1
ATOM 955 N N . PRO A 1 125 ? 3.264 5.055 -11.594 1 95.44 125 PRO A N 1
ATOM 956 C CA . PRO A 1 125 ? 3.957 6.203 -12.188 1 95.44 125 PRO A CA 1
ATOM 957 C C . PRO A 1 125 ? 4.922 6.875 -11.211 1 95.44 125 PRO A C 1
ATOM 959 O O . PRO A 1 125 ? 4.574 7.098 -10.055 1 95.44 125 PRO A O 1
ATOM 962 N N . ASN A 1 126 ? 6.102 7.066 -11.688 1 91.44 126 ASN A N 1
ATOM 963 C CA . ASN A 1 126 ? 7.145 7.789 -10.969 1 91.44 126 ASN A CA 1
ATOM 964 C C . ASN A 1 126 ? 7.59 7.043 -9.719 1 91.44 126 ASN A C 1
ATOM 966 O O . ASN A 1 126 ? 7.992 7.66 -8.727 1 91.44 126 ASN A O 1
ATOM 970 N N . LYS A 1 127 ? 7.387 5.848 -9.688 1 92.88 127 LYS A N 1
ATOM 971 C CA . LYS A 1 127 ? 7.895 4.977 -8.633 1 92.88 127 LYS A CA 1
ATOM 972 C C . LYS A 1 127 ? 8.711 3.828 -9.211 1 92.88 127 LYS A C 1
ATOM 974 O O . LYS A 1 127 ? 8.43 3.342 -10.305 1 92.88 127 LYS A O 1
ATOM 979 N N . ASP A 1 128 ? 9.688 3.43 -8.492 1 90.56 128 ASP A N 1
ATOM 980 C CA . ASP A 1 128 ? 10.453 2.273 -8.953 1 90.56 128 ASP A CA 1
ATOM 981 C C . ASP A 1 128 ? 9.719 0.97 -8.641 1 90.56 128 ASP A C 1
ATOM 983 O O . ASP A 1 128 ? 8.617 0.989 -8.086 1 90.56 128 ASP A O 1
ATOM 987 N N . LEU A 1 129 ? 10.273 -0.08 -9.016 1 89.62 129 LEU A N 1
ATOM 988 C CA . LEU A 1 129 ? 9.633 -1.385 -8.891 1 89.62 129 LEU A CA 1
ATOM 989 C C . LEU A 1 129 ? 9.461 -1.768 -7.43 1 89.62 129 LEU A C 1
ATOM 991 O O . LEU A 1 129 ? 8.461 -2.383 -7.059 1 89.62 129 LEU A O 1
ATOM 995 N N . ARG A 1 130 ? 10.422 -1.389 -6.609 1 91.12 130 ARG A N 1
ATOM 996 C CA . ARG A 1 130 ? 10.344 -1.729 -5.191 1 91.12 130 ARG A CA 1
ATOM 997 C C . ARG A 1 130 ? 9.164 -1.024 -4.523 1 91.12 130 ARG A C 1
ATOM 999 O O . ARG A 1 130 ? 8.438 -1.631 -3.734 1 91.12 130 ARG A O 1
ATOM 1006 N N . ALA A 1 131 ? 9.047 0.25 -4.855 1 94.69 131 ALA A N 1
ATOM 1007 C CA . ALA A 1 131 ? 7.922 1.009 -4.312 1 94.69 131 ALA A CA 1
ATOM 1008 C C . ALA A 1 131 ? 6.594 0.477 -4.848 1 94.69 131 ALA A C 1
ATOM 1010 O O . ALA A 1 131 ? 5.613 0.388 -4.105 1 94.69 131 ALA A O 1
ATOM 1011 N N . SER A 1 132 ? 6.574 0.095 -6.102 1 96.5 132 SER A N 1
ATOM 1012 C CA . SER A 1 132 ? 5.367 -0.469 -6.703 1 96.5 132 SER A CA 1
ATOM 1013 C C . SER A 1 132 ? 4.996 -1.796 -6.055 1 96.5 132 SER A C 1
ATOM 1015 O O . SER A 1 132 ? 3.82 -2.047 -5.773 1 96.5 132 SER A O 1
ATOM 1017 N N . GLU A 1 133 ? 5.977 -2.572 -5.797 1 95.56 133 GLU A N 1
ATOM 1018 C CA . GLU A 1 133 ? 5.785 -3.865 -5.141 1 95.56 133 GLU A CA 1
ATOM 1019 C C . GLU A 1 133 ? 5.258 -3.691 -3.721 1 95.56 133 GLU A C 1
ATOM 1021 O O . GLU A 1 133 ? 4.348 -4.406 -3.299 1 95.56 133 GLU A O 1
ATOM 1026 N N . ALA A 1 134 ? 5.844 -2.727 -3.008 1 96.62 134 ALA A N 1
ATOM 1027 C CA . ALA A 1 134 ? 5.418 -2.469 -1.635 1 96.62 134 ALA A CA 1
ATOM 1028 C C . ALA A 1 134 ? 3.951 -2.043 -1.589 1 96.62 134 ALA A C 1
ATOM 1030 O O . ALA A 1 134 ? 3.193 -2.5 -0.731 1 96.62 134 ALA A O 1
ATOM 1031 N N . ALA A 1 135 ? 3.594 -1.171 -2.5 1 97.75 135 ALA A N 1
ATOM 1032 C CA . ALA A 1 135 ? 2.209 -0.716 -2.578 1 97.75 135 ALA A CA 1
ATOM 1033 C C . ALA A 1 135 ? 1.268 -1.878 -2.883 1 97.75 135 ALA A C 1
ATOM 1035 O O . ALA A 1 135 ? 0.195 -1.99 -2.283 1 97.75 135 ALA A O 1
ATOM 1036 N N . HIS A 1 136 ? 1.688 -2.746 -3.789 1 98.19 136 HIS A N 1
ATOM 1037 C CA . HIS A 1 136 ? 0.916 -3.904 -4.223 1 98.19 136 HIS A CA 1
ATOM 1038 C C . HIS A 1 136 ? 0.685 -4.875 -3.07 1 98.19 136 HIS A C 1
ATOM 1040 O O . HIS A 1 136 ? -0.413 -5.418 -2.922 1 98.19 136 HIS A O 1
ATOM 1046 N N . GLU A 1 137 ? 1.644 -5.035 -2.236 1 98.31 137 GLU A N 1
ATOM 1047 C CA . GLU A 1 137 ? 1.587 -5.953 -1.104 1 98.31 137 GLU A CA 1
ATOM 1048 C C . GLU A 1 137 ? 0.84 -5.332 0.073 1 98.31 137 GLU A C 1
ATOM 1050 O O . GLU A 1 137 ? 0.079 -6.016 0.762 1 98.31 137 GLU A O 1
ATOM 1055 N N . ALA A 1 138 ? 1.022 -4.027 0.304 1 97.75 138 ALA A N 1
ATOM 1056 C CA . ALA A 1 138 ? 0.356 -3.34 1.407 1 97.75 138 ALA A CA 1
ATOM 1057 C C . ALA A 1 138 ? -1.158 -3.342 1.221 1 97.75 138 ALA A C 1
ATOM 1059 O O . ALA A 1 138 ? -1.91 -3.361 2.197 1 97.75 138 ALA A O 1
ATOM 1060 N N . ARG A 1 139 ? -1.578 -3.346 0.018 1 98.25 139 ARG A N 1
ATOM 1061 C CA . ARG A 1 139 ? -2.998 -3.422 -0.306 1 98.25 139 ARG A CA 1
ATOM 1062 C C . ARG A 1 139 ? -3.652 -4.621 0.373 1 98.25 139 ARG A C 1
ATOM 1064 O O . ARG A 1 139 ? -4.781 -4.527 0.86 1 98.25 139 ARG A O 1
ATOM 1071 N N . ILE A 1 140 ? -2.932 -5.684 0.427 1 98.62 140 ILE A N 1
ATOM 1072 C CA . ILE A 1 140 ? -3.461 -6.93 0.969 1 98.62 140 ILE A CA 1
ATOM 1073 C C . ILE A 1 140 ? -3.762 -6.758 2.457 1 98.62 140 ILE A C 1
ATOM 1075 O O . ILE A 1 140 ? -4.84 -7.129 2.926 1 98.62 140 ILE A O 1
ATOM 1079 N N . ALA A 1 141 ? -2.822 -6.176 3.199 1 98.44 141 ALA A N 1
ATOM 1080 C CA . ALA A 1 141 ? -3.012 -5.973 4.633 1 98.44 141 ALA A CA 1
ATOM 1081 C C . ALA A 1 141 ? -4.27 -5.156 4.91 1 98.44 141 ALA A C 1
ATOM 1083 O O . ALA A 1 141 ? -5.02 -5.461 5.844 1 98.44 141 ALA A O 1
ATOM 1084 N N . ALA A 1 142 ? -4.453 -4.172 4.109 1 98.19 142 ALA A N 1
ATOM 1085 C CA . ALA A 1 142 ? -5.598 -3.279 4.285 1 98.19 142 ALA A CA 1
ATOM 1086 C C . ALA A 1 142 ? -6.902 -3.984 3.932 1 98.19 142 ALA A C 1
ATOM 1088 O O . ALA A 1 142 ? -7.898 -3.859 4.648 1 98.19 142 ALA A O 1
ATOM 1089 N N . LEU A 1 143 ? -6.941 -4.727 2.832 1 98.25 143 LEU A N 1
ATOM 1090 C CA . LEU A 1 143 ? -8.141 -5.438 2.396 1 98.25 143 LEU A CA 1
ATOM 1091 C C . LEU A 1 143 ? -8.57 -6.465 3.436 1 98.25 143 LEU A C 1
ATOM 1093 O O . LEU A 1 143 ? -9.766 -6.695 3.629 1 98.25 143 LEU A O 1
ATOM 1097 N N . LEU A 1 144 ? -7.613 -7.008 4.113 1 98.62 144 LEU A N 1
ATOM 1098 C CA . LEU A 1 144 ? -7.887 -8.031 5.121 1 98.62 144 LEU A CA 1
ATOM 1099 C C . LEU A 1 144 ? -8.219 -7.387 6.465 1 98.62 144 LEU A C 1
ATOM 1101 O O . LEU A 1 144 ? -8.594 -8.078 7.414 1 98.62 144 LEU A O 1
ATOM 1105 N N . ARG A 1 145 ? -8.016 -6.082 6.621 1 97.5 145 ARG A N 1
ATOM 1106 C CA . ARG A 1 145 ? -8.25 -5.324 7.848 1 97.5 145 ARG A CA 1
ATOM 1107 C C . ARG A 1 145 ? -7.387 -5.852 8.984 1 97.5 145 ARG A C 1
ATOM 1109 O O . ARG A 1 145 ? -7.859 -5.988 10.117 1 97.5 145 ARG A O 1
ATOM 1116 N N . LEU A 1 146 ? -6.18 -6.184 8.656 1 98.44 146 LEU A N 1
ATOM 1117 C CA . LEU A 1 146 ? -5.27 -6.75 9.641 1 98.44 146 LEU A CA 1
ATOM 1118 C C . LEU A 1 146 ? -4.828 -5.684 10.641 1 98.44 146 LEU A C 1
ATOM 1120 O O . LEU A 1 146 ? -4.602 -4.531 10.273 1 98.44 146 LEU A O 1
ATOM 1124 N N . LYS A 1 147 ? -4.66 -6.074 11.891 1 97.44 147 LYS A N 1
ATOM 1125 C CA . LYS A 1 147 ? -4.203 -5.242 13.008 1 97.44 147 LYS A CA 1
ATOM 1126 C C . LYS A 1 147 ? -3.281 -6.027 13.93 1 97.44 147 LYS A C 1
ATOM 1128 O O . LYS A 1 147 ? -3.203 -7.254 13.852 1 97.44 147 LYS A O 1
ATOM 1133 N N . PRO A 1 148 ? -2.578 -5.285 14.797 1 97.88 148 PRO A N 1
ATOM 1134 C CA . PRO A 1 148 ? -1.735 -5.988 15.766 1 97.88 148 PRO A CA 1
ATOM 1135 C C . PRO A 1 148 ? -2.514 -7.012 16.594 1 97.88 148 PRO A C 1
ATOM 1137 O O . PRO A 1 148 ? -3.645 -6.742 17 1 97.88 148 PRO A O 1
ATOM 1140 N N . GLY A 1 149 ? -1.913 -8.164 16.766 1 98 149 GLY A N 1
ATOM 1141 C CA . GLY A 1 149 ? -2.549 -9.227 17.531 1 98 149 GLY A CA 1
ATOM 1142 C C . GLY A 1 149 ? -3.273 -10.234 16.672 1 98 149 GLY A C 1
ATOM 1143 O O . GLY A 1 149 ? -3.547 -11.359 17.109 1 98 149 GLY A O 1
ATOM 1144 N N . MET A 1 150 ? -3.598 -9.922 15.469 1 98.69 150 MET A N 1
ATOM 1145 C CA . MET A 1 150 ? -4.289 -10.82 14.547 1 98.69 150 MET A CA 1
ATOM 1146 C C . MET A 1 150 ? -3.305 -11.766 13.875 1 98.69 150 MET A C 1
ATOM 1148 O O . MET A 1 150 ? -2.102 -11.5 13.844 1 98.69 150 MET A O 1
ATOM 1152 N N . LYS A 1 151 ? -3.83 -12.883 13.352 1 98.88 151 LYS A N 1
ATOM 1153 C CA . LYS A 1 151 ? -3.059 -13.891 12.625 1 98.88 151 LYS A CA 1
ATOM 1154 C C . LYS A 1 151 ? -3.51 -13.977 11.172 1 98.88 151 LYS A C 1
ATOM 1156 O O . LYS A 1 151 ? -4.703 -14.117 10.891 1 98.88 151 LYS A O 1
ATOM 1161 N N . ALA A 1 152 ? -2.568 -13.883 10.297 1 98.94 152 ALA A N 1
ATOM 1162 C CA . ALA A 1 152 ? -2.873 -14.023 8.875 1 98.94 152 ALA A CA 1
ATOM 1163 C C . ALA A 1 152 ? -2.104 -15.195 8.266 1 98.94 152 ALA A C 1
ATOM 1165 O O . ALA A 1 152 ? -1.004 -15.523 8.719 1 98.94 152 ALA A O 1
ATOM 1166 N N . LEU A 1 153 ? -2.695 -15.773 7.238 1 98.94 153 LEU A N 1
ATOM 1167 C CA . LEU A 1 153 ? -2.07 -16.859 6.492 1 98.94 153 LEU A CA 1
ATOM 1168 C C . LEU A 1 153 ? -1.584 -16.375 5.129 1 98.94 153 LEU A C 1
ATOM 1170 O O . LEU A 1 153 ? -2.342 -15.766 4.379 1 98.94 153 LEU A O 1
ATOM 1174 N N . ASP A 1 154 ? -0.351 -16.562 4.867 1 98.88 154 ASP A N 1
ATOM 1175 C CA . ASP A 1 154 ? 0.217 -16.438 3.529 1 98.88 154 ASP A CA 1
ATOM 1176 C C . ASP A 1 154 ? 0.296 -17.797 2.836 1 98.88 154 ASP A C 1
ATOM 1178 O O . ASP A 1 154 ? 1.229 -18.578 3.072 1 98.88 154 ASP A O 1
ATOM 1182 N N . CYS A 1 155 ? -0.641 -18.078 1.965 1 98.75 155 CYS A N 1
ATOM 1183 C CA . CYS A 1 155 ? -0.779 -19.375 1.309 1 98.75 155 CYS A CA 1
ATOM 1184 C C . CYS A 1 155 ? 0.083 -19.438 0.053 1 98.75 155 CYS A C 1
ATOM 1186 O O . CYS A 1 155 ? -0.286 -18.891 -0.988 1 98.75 155 CYS A O 1
ATOM 1188 N N . GLY A 1 156 ? 1.123 -20.234 0.137 1 97.31 156 GLY A N 1
ATOM 1189 C CA . GLY A 1 156 ? 2.143 -20.203 -0.898 1 97.31 156 GLY A CA 1
ATOM 1190 C C . GLY A 1 156 ? 3.094 -19.031 -0.756 1 97.31 156 GLY A C 1
ATOM 1191 O O . GLY A 1 156 ? 3.215 -18.203 -1.667 1 97.31 156 GLY A O 1
ATOM 1192 N N . CYS A 1 157 ? 3.893 -19.031 0.297 1 97.12 157 CYS A N 1
ATOM 1193 C CA . CYS A 1 157 ? 4.555 -17.797 0.715 1 97.12 157 CYS A CA 1
ATOM 1194 C C . CYS A 1 157 ? 5.902 -17.641 0.017 1 97.12 157 CYS A C 1
ATOM 1196 O O . CYS A 1 157 ? 6.516 -16.578 0.078 1 97.12 157 CYS A O 1
ATOM 1198 N N . GLY A 1 158 ? 6.398 -18.672 -0.693 1 94.12 158 GLY A N 1
ATOM 1199 C CA . GLY A 1 158 ? 7.727 -18.594 -1.282 1 94.12 158 GLY A CA 1
ATOM 1200 C C . GLY A 1 158 ? 8.805 -18.266 -0.269 1 94.12 158 GLY A C 1
ATOM 1201 O O . GLY A 1 158 ? 8.891 -18.922 0.777 1 94.12 158 GLY A O 1
ATOM 1202 N N . VAL A 1 159 ? 9.617 -17.281 -0.612 1 93.12 159 VAL A N 1
ATOM 1203 C CA . VAL A 1 159 ? 10.719 -16.953 0.287 1 93.12 159 VAL A CA 1
ATOM 1204 C C . VAL A 1 159 ? 10.312 -15.82 1.218 1 93.12 159 VAL A C 1
ATOM 1206 O O . VAL A 1 159 ? 11.164 -15.203 1.865 1 93.12 159 VAL A O 1
ATOM 1209 N N . GLY A 1 160 ? 9.055 -15.469 1.222 1 96.06 160 GLY A N 1
ATOM 1210 C CA . GLY A 1 160 ? 8.469 -14.688 2.299 1 96.06 160 GLY A CA 1
ATOM 1211 C C . GLY A 1 160 ? 8.477 -13.195 2.031 1 96.06 160 GLY A C 1
ATOM 1212 O O . GLY A 1 160 ? 8.227 -12.398 2.934 1 96.06 160 GLY A O 1
ATOM 1213 N N . GLY A 1 161 ? 8.781 -12.703 0.844 1 95.38 161 GLY A N 1
ATOM 1214 C CA . GLY A 1 161 ? 8.789 -11.281 0.536 1 95.38 161 GLY A CA 1
ATOM 1215 C C . GLY A 1 161 ? 7.5 -10.578 0.92 1 95.38 161 GLY A C 1
ATOM 1216 O O . GLY A 1 161 ? 7.5 -9.688 1.77 1 95.38 161 GLY A O 1
ATOM 1217 N N . PRO A 1 162 ? 6.387 -11.008 0.311 1 97.56 162 PRO A N 1
ATOM 1218 C CA . PRO A 1 162 ? 5.105 -10.391 0.652 1 97.56 162 PRO A CA 1
ATOM 1219 C C . PRO A 1 162 ? 4.762 -10.516 2.135 1 97.56 162 PRO A C 1
ATOM 1221 O O . PRO A 1 162 ? 4.195 -9.594 2.725 1 97.56 162 PRO A O 1
ATOM 1224 N N . MET A 1 163 ? 5.102 -11.609 2.734 1 98.06 163 MET A N 1
ATOM 1225 C CA . MET A 1 163 ? 4.832 -11.836 4.152 1 98.06 163 MET A CA 1
ATOM 1226 C C . MET A 1 163 ? 5.473 -10.75 5.008 1 98.06 163 MET A C 1
ATOM 1228 O O . MET A 1 163 ? 4.852 -10.25 5.949 1 98.06 163 MET A O 1
ATOM 1232 N N . ARG A 1 164 ? 6.664 -10.383 4.703 1 98.06 164 ARG A N 1
ATOM 1233 C CA . ARG A 1 164 ? 7.379 -9.367 5.477 1 98.06 164 ARG A CA 1
ATOM 1234 C C . ARG A 1 164 ? 6.715 -8 5.336 1 98.06 164 ARG A C 1
ATOM 1236 O O . ARG A 1 164 ? 6.578 -7.27 6.32 1 98.06 164 ARG A O 1
ATOM 1243 N N . THR A 1 165 ? 6.285 -7.641 4.129 1 98.06 165 THR A N 1
ATOM 1244 C CA . THR A 1 165 ? 5.602 -6.367 3.926 1 98.06 165 THR A CA 1
ATOM 1245 C C . THR A 1 165 ? 4.266 -6.344 4.656 1 98.06 165 THR A C 1
ATOM 1247 O O . THR A 1 165 ? 3.959 -5.391 5.375 1 98.06 165 THR A O 1
ATOM 1250 N N . VAL A 1 166 ? 3.484 -7.422 4.5 1 98.69 166 VAL A N 1
ATOM 1251 C CA . VAL A 1 166 ? 2.152 -7.488 5.094 1 98.69 166 VAL A CA 1
ATOM 1252 C C . VAL A 1 166 ? 2.262 -7.434 6.613 1 98.69 166 VAL A C 1
ATOM 1254 O O . VAL A 1 166 ? 1.521 -6.695 7.27 1 98.69 166 VAL A O 1
ATOM 1257 N N . ALA A 1 167 ? 3.193 -8.164 7.176 1 98.69 167 ALA A N 1
ATOM 1258 C CA . ALA A 1 167 ? 3.41 -8.156 8.617 1 98.69 167 ALA A CA 1
ATOM 1259 C C . ALA A 1 167 ? 3.84 -6.77 9.094 1 98.69 167 ALA A C 1
ATOM 1261 O O . ALA A 1 167 ? 3.324 -6.262 10.094 1 98.69 167 ALA A O 1
ATOM 1262 N N . SER A 1 168 ? 4.699 -6.16 8.383 1 98.38 168 SER A N 1
ATOM 1263 C CA . SER A 1 168 ? 5.277 -4.883 8.789 1 98.38 168 SER A CA 1
ATOM 1264 C C . SER A 1 168 ? 4.246 -3.762 8.734 1 98.38 168 SER A C 1
ATOM 1266 O O . SER A 1 168 ? 4.203 -2.904 9.617 1 98.38 168 SER A O 1
ATOM 1268 N N . VAL A 1 169 ? 3.443 -3.77 7.727 1 97.69 169 VAL A N 1
ATOM 1269 C CA . VAL A 1 169 ? 2.49 -2.68 7.547 1 97.69 169 VAL A CA 1
ATOM 1270 C C . VAL A 1 169 ? 1.328 -2.844 8.523 1 97.69 169 VAL A C 1
ATOM 1272 O O . VAL A 1 169 ? 0.761 -1.855 8.992 1 97.69 169 VAL A O 1
ATOM 1275 N N . SER A 1 170 ? 0.975 -4.074 8.867 1 98 170 SER A N 1
ATOM 1276 C CA . SER A 1 170 ? -0.235 -4.316 9.648 1 98 170 SER A CA 1
ATOM 1277 C C . SER A 1 170 ? 0.086 -4.488 11.125 1 98 170 SER A C 1
ATOM 1279 O O . SER A 1 170 ? -0.768 -4.25 11.984 1 98 170 SER A O 1
ATOM 1281 N N . GLY A 1 171 ? 1.241 -4.996 11.414 1 98.19 171 GLY A N 1
ATOM 1282 C CA . GLY A 1 171 ? 1.576 -5.395 12.773 1 98.19 171 GLY A CA 1
ATOM 1283 C C . GLY A 1 171 ? 1.03 -6.762 13.141 1 98.19 171 GLY A C 1
ATOM 1284 O O . GLY A 1 171 ? 1.22 -7.227 14.273 1 98.19 171 GLY A O 1
ATOM 1285 N N . ALA A 1 172 ? 0.386 -7.449 12.266 1 98.75 172 ALA A N 1
ATOM 1286 C CA . ALA A 1 172 ? -0.17 -8.773 12.523 1 98.75 172 ALA A CA 1
ATOM 1287 C C . ALA A 1 172 ? 0.905 -9.852 12.406 1 98.75 172 ALA A C 1
ATOM 1289 O O . ALA A 1 172 ? 1.973 -9.617 11.836 1 98.75 172 ALA A O 1
ATOM 1290 N N . HIS A 1 173 ? 0.594 -10.992 12.945 1 98.81 173 HIS A N 1
ATOM 1291 C CA . HIS A 1 173 ? 1.445 -12.164 12.781 1 98.81 173 HIS A CA 1
ATOM 1292 C C . HIS A 1 173 ? 1.1 -12.922 11.5 1 98.81 173 HIS A C 1
ATOM 1294 O O . HIS A 1 173 ? -0.049 -13.328 11.305 1 98.81 173 HIS A O 1
ATOM 1300 N N . VAL A 1 174 ? 2.059 -13.109 10.656 1 98.88 174 VAL A N 1
ATOM 1301 C CA . VAL A 1 174 ? 1.803 -13.789 9.391 1 98.88 174 VAL A CA 1
ATOM 1302 C C . VAL A 1 174 ? 2.494 -15.156 9.398 1 98.88 174 VAL A C 1
ATOM 1304 O O . VAL A 1 174 ? 3.701 -15.242 9.633 1 98.88 174 VAL A O 1
ATOM 1307 N N . THR A 1 175 ? 1.757 -16.156 9.172 1 98.94 175 THR A N 1
ATOM 1308 C CA . THR A 1 175 ? 2.283 -17.5 8.961 1 98.94 175 THR A CA 1
ATOM 1309 C C . THR A 1 175 ? 2.229 -17.875 7.48 1 98.94 175 THR A C 1
ATOM 1311 O O . THR A 1 175 ? 1.164 -17.828 6.863 1 98.94 175 THR A O 1
ATOM 1314 N N . GLY A 1 176 ? 3.355 -18.188 6.961 1 98.75 176 GLY A N 1
ATOM 1315 C CA . GLY A 1 176 ? 3.418 -18.641 5.582 1 98.75 176 GLY A CA 1
ATOM 1316 C C . GLY A 1 176 ? 3.506 -20.156 5.457 1 98.75 176 GLY A C 1
ATOM 1317 O O . GLY A 1 176 ? 4.109 -20.812 6.301 1 98.75 176 GLY A O 1
ATOM 1318 N N . ILE A 1 177 ? 2.949 -20.656 4.379 1 98.44 177 ILE A N 1
ATOM 1319 C CA . ILE A 1 177 ? 3.066 -22.078 4.074 1 98.44 177 ILE A CA 1
ATOM 1320 C C . ILE A 1 177 ? 3.58 -22.266 2.646 1 98.44 177 ILE A C 1
ATOM 1322 O O . ILE A 1 177 ? 3.162 -21.547 1.734 1 98.44 177 ILE A O 1
ATOM 1326 N N . THR A 1 178 ? 4.496 -23.078 2.451 1 95.44 178 THR A N 1
ATOM 1327 C CA . THR A 1 178 ? 5.008 -23.484 1.145 1 95.44 178 THR A CA 1
ATOM 1328 C C . THR A 1 178 ? 5.457 -24.938 1.161 1 95.44 178 THR A C 1
ATOM 1330 O O . THR A 1 178 ? 5.848 -25.453 2.207 1 95.44 178 THR A O 1
ATOM 1333 N N . ILE A 1 179 ? 5.438 -25.562 0.048 1 91.25 179 ILE A N 1
ATOM 1334 C CA . ILE A 1 179 ? 5.68 -26.984 -0.058 1 91.25 179 ILE A CA 1
ATOM 1335 C C . ILE A 1 179 ? 7.184 -27.266 -0.07 1 91.25 179 ILE A C 1
ATOM 1337 O O . ILE A 1 179 ? 7.625 -28.375 0.215 1 91.25 179 ILE A O 1
ATOM 1341 N N . ASN A 1 180 ? 7.961 -26.328 -0.41 1 87.19 180 ASN A N 1
ATOM 1342 C CA . ASN A 1 180 ? 9.391 -26.469 -0.653 1 87.19 180 ASN A CA 1
ATOM 1343 C C . ASN A 1 180 ? 10.211 -26.109 0.586 1 87.19 180 ASN A C 1
ATOM 1345 O O . ASN A 1 180 ? 10.188 -24.969 1.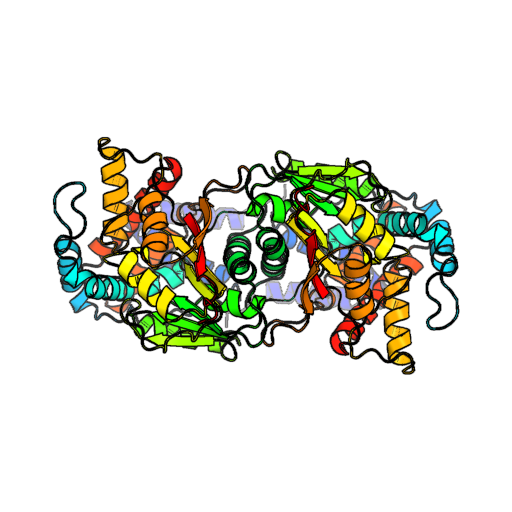042 1 87.19 180 ASN A O 1
ATOM 1349 N N . GLN A 1 181 ? 10.977 -27.094 1.069 1 88.94 181 GLN A N 1
ATOM 1350 C CA . GLN A 1 181 ? 11.758 -26.891 2.285 1 88.94 181 GLN A CA 1
ATOM 1351 C C . GLN A 1 181 ? 12.828 -25.812 2.08 1 88.94 181 GLN A C 1
ATOM 1353 O O . GLN A 1 181 ? 13.125 -25.047 2.994 1 88.94 181 GLN A O 1
ATOM 1358 N N . TYR A 1 182 ? 13.383 -25.828 0.93 1 85.56 182 TYR A N 1
ATOM 1359 C CA . TYR A 1 182 ? 14.391 -24.812 0.634 1 85.56 182 TYR A CA 1
ATOM 1360 C C . TYR A 1 182 ? 13.812 -23.406 0.766 1 85.56 182 TYR A C 1
ATOM 1362 O O . TYR A 1 182 ? 14.445 -22.516 1.341 1 85.56 182 TYR A O 1
ATOM 1370 N N . GLN A 1 183 ? 12.664 -23.203 0.299 1 90.25 183 GLN A N 1
ATOM 1371 C CA . GLN A 1 183 ? 11.992 -21.922 0.417 1 90.25 183 GLN A CA 1
ATOM 1372 C C . GLN A 1 183 ? 11.695 -21.578 1.876 1 90.25 183 GLN A C 1
ATOM 1374 O O . GLN A 1 183 ? 11.836 -20.438 2.295 1 90.25 183 GLN A O 1
ATOM 1379 N N . VAL A 1 184 ? 11.344 -22.578 2.625 1 94.38 184 VAL A N 1
ATOM 1380 C CA . VAL A 1 184 ? 11.086 -22.375 4.047 1 94.38 184 VAL A CA 1
ATOM 1381 C C . VAL A 1 184 ? 12.336 -21.828 4.734 1 94.38 184 VAL A C 1
ATOM 1383 O O . VAL A 1 184 ? 12.273 -20.828 5.453 1 94.38 184 VAL A O 1
ATOM 1386 N N . ASP A 1 185 ? 13.422 -22.484 4.5 1 92.12 185 ASP A N 1
ATOM 1387 C CA . ASP A 1 185 ? 14.68 -22.109 5.141 1 92.12 185 ASP A CA 1
ATOM 1388 C C . ASP A 1 185 ? 15.117 -20.703 4.723 1 92.12 185 ASP A C 1
ATOM 1390 O O . ASP A 1 185 ? 15.562 -19.906 5.555 1 92.12 185 ASP A O 1
ATOM 1394 N N . ARG A 1 186 ? 14.945 -20.422 3.475 1 90.69 186 ARG A N 1
ATOM 1395 C CA . ARG A 1 186 ? 15.297 -19.094 2.971 1 90.69 18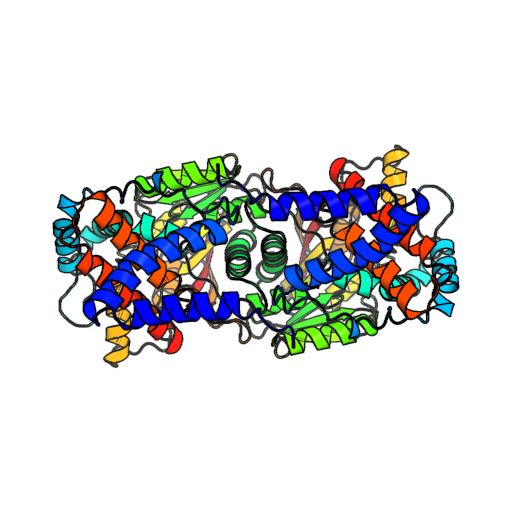6 ARG A CA 1
ATOM 1396 C C . ARG A 1 186 ? 14.398 -18.031 3.584 1 90.69 186 ARG A C 1
ATOM 1398 O O . ARG A 1 186 ? 14.883 -16.953 3.961 1 90.69 186 ARG A O 1
ATOM 1405 N N . ALA A 1 187 ? 13.172 -18.297 3.635 1 94.81 187 ALA A N 1
ATOM 1406 C CA . ALA A 1 187 ? 12.234 -17.344 4.211 1 94.81 187 ALA A CA 1
ATOM 1407 C C . ALA A 1 187 ? 12.578 -17.031 5.664 1 94.81 187 ALA A C 1
ATOM 1409 O O . ALA A 1 187 ? 12.625 -15.875 6.07 1 94.81 187 ALA A O 1
ATOM 1410 N N . LYS A 1 188 ? 12.805 -18.062 6.43 1 95.5 188 LYS A N 1
ATOM 1411 C CA . LYS A 1 188 ? 13.164 -17.891 7.836 1 95.5 188 LYS A CA 1
ATOM 1412 C C . LYS A 1 188 ? 14.453 -17.078 7.977 1 95.5 188 LYS A C 1
ATOM 1414 O O . LYS A 1 188 ? 14.555 -16.203 8.836 1 95.5 188 LYS A O 1
ATOM 1419 N N . HIS A 1 189 ? 15.383 -17.375 7.156 1 93.44 189 HIS A N 1
ATOM 1420 C CA . HIS A 1 189 ? 16.656 -16.656 7.168 1 93.44 189 HIS A CA 1
ATOM 1421 C C . HIS A 1 189 ? 16.453 -15.172 6.883 1 93.44 189 HIS A C 1
ATOM 1423 O O . HIS A 1 189 ? 16.938 -14.32 7.629 1 93.44 189 HIS A O 1
ATOM 1429 N N . HIS A 1 190 ? 15.727 -14.898 5.832 1 93.94 190 HIS A N 1
ATOM 1430 C CA . HIS A 1 190 ? 15.484 -13.508 5.453 1 93.94 190 HIS A CA 1
ATOM 1431 C C . HIS A 1 190 ? 14.688 -12.781 6.527 1 93.94 190 HIS A C 1
ATOM 1433 O O . HIS A 1 190 ? 14.953 -11.609 6.816 1 93.94 190 HIS A O 1
ATOM 1439 N N . ASN A 1 191 ? 13.633 -13.445 7.055 1 96.75 191 ASN A N 1
ATOM 1440 C CA . ASN A 1 191 ? 12.844 -12.844 8.117 1 96.75 191 ASN A CA 1
ATOM 1441 C C . ASN A 1 191 ? 13.719 -12.43 9.297 1 96.75 191 ASN A C 1
ATOM 1443 O O . ASN A 1 191 ? 13.578 -11.32 9.828 1 96.75 191 ASN A O 1
ATOM 1447 N N . ALA A 1 192 ? 14.625 -13.281 9.688 1 95.06 192 ALA A N 1
ATOM 1448 C CA . ALA A 1 192 ? 15.539 -12.984 10.789 1 95.06 192 ALA A CA 1
ATOM 1449 C C . ALA A 1 192 ? 16.484 -11.844 10.438 1 95.06 192 ALA A C 1
ATOM 1451 O O . ALA A 1 192 ? 16.656 -10.906 11.219 1 95.06 192 ALA A O 1
ATOM 1452 N N . LYS A 1 193 ? 17.062 -11.914 9.305 1 92.81 193 LYS A N 1
ATOM 1453 C CA . LYS A 1 193 ? 18.031 -10.93 8.859 1 92.81 193 LYS A CA 1
ATOM 1454 C C . LYS A 1 193 ? 17.422 -9.531 8.797 1 92.81 193 LYS A C 1
ATOM 1456 O O . LYS A 1 193 ? 18.094 -8.539 9.086 1 92.81 193 LYS A O 1
ATOM 1461 N N . GLN A 1 194 ? 16.172 -9.523 8.477 1 94.69 194 GLN A N 1
ATOM 1462 C CA . GLN A 1 194 ? 15.531 -8.227 8.273 1 94.69 194 GLN A CA 1
ATOM 1463 C C . GLN A 1 194 ? 14.789 -7.781 9.531 1 94.69 194 GLN A C 1
ATOM 1465 O O . GLN A 1 194 ? 14.102 -6.762 9.523 1 94.69 194 GLN A O 1
ATOM 1470 N N . GLY A 1 195 ? 14.812 -8.508 10.547 1 95.62 195 GLY A N 1
ATOM 1471 C CA . GLY A 1 195 ? 14.25 -8.125 11.836 1 95.62 195 GLY A CA 1
ATOM 1472 C C . GLY A 1 195 ? 12.742 -8.312 11.906 1 95.62 195 GLY A C 1
ATOM 1473 O O . GLY A 1 195 ? 12.078 -7.699 12.742 1 95.62 195 GLY A O 1
ATOM 1474 N N . VAL A 1 196 ? 12.164 -9.164 11.078 1 97.69 196 VAL A N 1
ATOM 1475 C CA . VAL A 1 196 ? 10.711 -9.312 11.023 1 97.69 196 VAL A CA 1
ATOM 1476 C C . VAL A 1 196 ? 10.305 -10.648 11.625 1 97.69 196 VAL A C 1
ATOM 1478 O O . VAL A 1 196 ? 9.117 -10.969 11.703 1 97.69 196 VAL A O 1
ATOM 1481 N N . ALA A 1 197 ? 11.195 -11.406 12.164 1 97.38 197 ALA A N 1
ATOM 1482 C CA . ALA A 1 197 ? 10.977 -12.75 12.695 1 97.38 197 ALA A CA 1
ATOM 1483 C C . ALA A 1 197 ? 9.922 -12.734 13.797 1 97.38 197 ALA A C 1
ATOM 1485 O O . ALA A 1 197 ? 9.109 -13.656 13.898 1 97.38 197 ALA A O 1
ATOM 1486 N N . PRO A 1 198 ? 9.852 -11.656 14.609 1 98 198 PRO A N 1
ATOM 1487 C CA . PRO A 1 198 ? 8.875 -11.672 15.703 1 98 198 PRO A CA 1
ATOM 1488 C C . PRO A 1 198 ? 7.434 -11.703 15.203 1 98 198 PRO A C 1
ATOM 1490 O O . PRO A 1 198 ? 6.527 -12.078 15.953 1 98 198 PRO A O 1
ATOM 1493 N N . LEU A 1 199 ? 7.199 -11.352 13.953 1 98.62 199 LEU A N 1
ATOM 1494 C CA . LEU A 1 199 ? 5.836 -11.281 13.438 1 98.62 199 LEU A CA 1
ATOM 1495 C C . LEU A 1 199 ? 5.609 -12.305 12.336 1 98.62 199 LEU A C 1
ATOM 1497 O O . LEU A 1 199 ? 4.57 -12.297 11.68 1 98.62 199 LEU A O 1
ATOM 1501 N N . THR A 1 200 ? 6.574 -13.172 12.102 1 98.56 200 THR A N 1
ATOM 1502 C CA . THR A 1 200 ? 6.441 -14.078 10.969 1 98.56 200 THR A CA 1
ATOM 1503 C C . THR A 1 200 ? 6.805 -15.508 11.375 1 98.56 200 THR A C 1
ATOM 1505 O O . THR A 1 200 ? 7.621 -15.711 12.281 1 98.56 200 THR A O 1
ATOM 1508 N N . ASN A 1 201 ? 6.164 -16.391 10.742 1 98.25 201 ASN A N 1
ATOM 1509 C CA . ASN A 1 201 ? 6.477 -17.812 10.82 1 98.25 201 ASN A CA 1
ATOM 1510 C C . ASN A 1 201 ? 6.277 -18.5 9.469 1 98.25 201 ASN A C 1
ATOM 1512 O O . ASN A 1 201 ? 5.48 -18.047 8.648 1 98.25 201 ASN A O 1
ATOM 1516 N N . VAL A 1 202 ? 7.062 -19.516 9.281 1 98.25 202 VAL A N 1
ATOM 1517 C CA . VAL A 1 202 ? 6.965 -20.25 8.016 1 98.25 202 VAL A CA 1
ATOM 1518 C C . VAL A 1 202 ? 6.926 -21.75 8.281 1 98.25 202 VAL A C 1
ATOM 1520 O O . VAL A 1 202 ? 7.75 -22.266 9.031 1 98.25 202 VAL A O 1
ATOM 1523 N N . VAL A 1 203 ? 6.023 -22.375 7.668 1 97.69 203 VAL A N 1
ATOM 1524 C CA . VAL A 1 203 ? 5.855 -23.812 7.836 1 97.69 203 VAL A CA 1
ATOM 1525 C C . VAL A 1 203 ? 5.906 -24.5 6.477 1 97.69 203 VAL A C 1
ATOM 1527 O O . VAL A 1 203 ? 5.402 -23.969 5.484 1 97.69 203 VAL A O 1
ATOM 1530 N N . ARG A 1 204 ? 6.578 -25.656 6.453 1 95.62 204 ARG A N 1
ATOM 1531 C CA . ARG A 1 204 ? 6.504 -26.5 5.266 1 95.62 204 ARG A CA 1
ATOM 1532 C C . ARG A 1 204 ? 5.203 -27.281 5.234 1 95.62 204 ARG A C 1
ATOM 1534 O O . ARG A 1 204 ? 4.84 -27.922 6.223 1 95.62 204 ARG A O 1
ATOM 1541 N N . GLY A 1 205 ? 4.535 -27.203 4.121 1 94.44 205 GLY A N 1
ATOM 1542 C CA . GLY A 1 205 ? 3.307 -27.984 4.02 1 94.44 205 GLY A CA 1
ATOM 1543 C C . GLY A 1 205 ? 2.623 -27.844 2.676 1 94.44 205 GLY A C 1
ATOM 1544 O O . GLY A 1 205 ? 2.979 -26.969 1.881 1 94.44 205 GLY A O 1
ATOM 1545 N N . ASP A 1 206 ? 1.706 -28.766 2.457 1 93.62 206 ASP A N 1
ATOM 1546 C CA . ASP A 1 206 ? 0.817 -28.75 1.3 1 93.62 206 ASP A CA 1
ATOM 1547 C C . ASP A 1 206 ? -0.414 -27.891 1.568 1 93.62 206 ASP A C 1
ATOM 1549 O O . ASP A 1 206 ? -1.197 -28.172 2.473 1 93.62 206 ASP A O 1
ATOM 1553 N N . PHE A 1 207 ? -0.6 -26.781 0.727 1 95.5 207 PHE A N 1
ATOM 1554 C CA . PHE A 1 207 ? -1.712 -25.875 1.005 1 95.5 207 PHE A CA 1
ATOM 1555 C C . PHE A 1 207 ? -3.041 -26.531 0.649 1 95.5 207 PHE A C 1
ATOM 1557 O O . PHE A 1 207 ? -4.105 -25.984 0.937 1 95.5 207 PHE A O 1
ATOM 1564 N N . LEU A 1 208 ? -3.02 -27.797 0.12 1 95.44 208 LEU A N 1
ATOM 1565 C CA . LEU A 1 208 ? -4.227 -28.562 -0.122 1 95.44 208 LEU A CA 1
ATOM 1566 C C . LEU A 1 208 ? -4.617 -29.375 1.118 1 95.44 208 LEU A C 1
ATOM 1568 O O . LEU A 1 208 ? -5.73 -29.891 1.202 1 95.44 208 LEU A O 1
ATOM 1572 N N . ASN A 1 209 ? -3.719 -29.531 1.968 1 96.12 209 ASN A N 1
ATOM 1573 C CA . ASN A 1 209 ? -3.871 -30.219 3.248 1 96.12 209 ASN A CA 1
ATOM 1574 C C . ASN A 1 209 ? -3.045 -29.547 4.344 1 96.12 209 ASN A C 1
ATOM 1576 O O . ASN A 1 209 ? -2.039 -30.094 4.793 1 96.12 209 ASN A O 1
ATOM 1580 N N . MET A 1 210 ? -3.613 -28.453 4.863 1 97.38 210 MET A N 1
ATOM 1581 C CA . MET A 1 210 ? -2.814 -27.594 5.723 1 97.38 210 MET A CA 1
ATOM 1582 C C . MET A 1 210 ? -2.799 -28.109 7.156 1 97.38 210 MET A C 1
ATOM 1584 O O . MET A 1 210 ? -3.82 -28.578 7.664 1 97.38 210 MET A O 1
ATOM 1588 N N . PRO A 1 211 ? -1.652 -28.016 7.816 1 97.88 211 PRO A N 1
ATOM 1589 C CA . PRO A 1 211 ? -1.529 -28.469 9.203 1 97.88 211 PRO A CA 1
ATOM 1590 C C . PRO A 1 211 ? -2.012 -27.422 10.203 1 97.88 211 PRO A C 1
ATOM 1592 O O . PRO A 1 211 ? -1.362 -27.188 11.234 1 97.88 211 PRO A O 1
ATOM 1595 N N . PHE A 1 212 ? -3.035 -26.703 9.945 1 98.44 212 PHE A N 1
ATOM 1596 C CA . PHE A 1 212 ? -3.605 -25.688 10.82 1 98.44 212 PHE A CA 1
ATOM 1597 C C . PHE A 1 212 ? -5.02 -26.078 11.25 1 98.44 212 PHE A C 1
ATOM 1599 O O . PHE A 1 212 ? -5.766 -26.672 10.469 1 98.44 212 PHE A O 1
ATOM 1606 N N . LYS A 1 213 ? -5.418 -25.766 12.391 1 98.44 213 LYS A N 1
ATOM 1607 C CA . LYS A 1 213 ? -6.762 -26.016 12.898 1 98.44 213 LYS A CA 1
ATOM 1608 C C . LYS A 1 213 ? -7.793 -25.125 12.203 1 98.44 213 LYS A C 1
ATOM 1610 O O . LYS A 1 213 ? -7.445 -24.078 11.656 1 98.44 213 LYS A O 1
ATOM 1615 N N . ASP A 1 214 ? -9.039 -25.594 12.234 1 98.38 214 ASP A N 1
ATOM 1616 C CA . ASP A 1 214 ? -10.141 -24.781 11.711 1 98.38 214 ASP A CA 1
ATOM 1617 C C . ASP A 1 214 ? -10.203 -23.422 12.398 1 98.38 214 ASP A C 1
ATOM 1619 O O . ASP A 1 214 ? -9.875 -23.297 13.578 1 98.38 214 ASP A O 1
ATOM 1623 N N . CYS A 1 215 ? -10.555 -22.391 11.672 1 98.44 215 CYS A N 1
ATOM 1624 C CA . CYS A 1 215 ? -10.852 -21.078 12.219 1 98.44 215 CYS A CA 1
ATOM 1625 C C . CYS A 1 215 ? -9.688 -20.547 13.047 1 98.44 215 CYS A C 1
ATOM 1627 O O . CYS A 1 215 ? -9.875 -20.078 14.172 1 98.44 215 CYS A O 1
ATOM 1629 N N . THR A 1 216 ? -8.555 -20.625 12.516 1 98.69 216 THR A N 1
ATOM 1630 C CA . THR A 1 216 ? -7.336 -20.203 13.203 1 98.69 216 THR A CA 1
ATOM 1631 C C . THR A 1 216 ? -6.973 -18.781 12.836 1 98.69 216 THR A C 1
ATOM 1633 O O . THR A 1 216 ? -6.531 -18 13.688 1 98.69 216 THR A O 1
ATOM 1636 N N . PHE A 1 217 ? -7.199 -18.406 11.594 1 98.88 217 PHE A N 1
ATOM 1637 C CA . PHE A 1 217 ? -6.617 -17.172 11.078 1 98.88 217 PHE A CA 1
ATOM 1638 C C . PHE A 1 217 ? -7.676 -16.078 10.953 1 98.88 217 PHE A C 1
ATOM 1640 O O . PHE A 1 217 ? -8.836 -16.359 10.656 1 98.88 217 PHE A O 1
ATOM 1647 N N . ASP A 1 218 ? -7.223 -14.805 11.117 1 98.88 218 ASP A N 1
ATOM 1648 C CA . ASP A 1 218 ? -8.062 -13.617 11.008 1 98.88 218 ASP A CA 1
ATOM 1649 C C . ASP A 1 218 ? -8.039 -13.055 9.586 1 98.88 218 ASP A C 1
ATOM 1651 O O . ASP A 1 218 ? -8.719 -12.07 9.289 1 98.88 218 ASP A O 1
ATOM 1655 N N . GLY A 1 219 ? -7.355 -13.57 8.719 1 98.88 219 GLY A N 1
ATOM 1656 C CA . GLY A 1 219 ? -7.207 -13.242 7.312 1 98.88 219 GLY A CA 1
ATOM 1657 C C . GLY A 1 219 ? -6.305 -14.203 6.566 1 98.88 219 GLY A C 1
ATOM 1658 O O . GLY A 1 219 ? -5.473 -14.883 7.172 1 98.88 219 GLY A O 1
ATOM 1659 N N . ALA A 1 220 ? -6.453 -14.297 5.289 1 98.94 220 ALA A N 1
ATOM 1660 C CA . ALA A 1 220 ? -5.602 -15.125 4.441 1 98.94 220 ALA A CA 1
ATOM 1661 C C . ALA A 1 220 ? -5.379 -14.469 3.082 1 98.94 220 ALA A C 1
ATOM 1663 O O . ALA A 1 220 ? -6.223 -13.711 2.605 1 98.94 220 ALA A O 1
ATOM 1664 N N . TYR A 1 221 ? -4.273 -14.781 2.527 1 98.94 221 TYR A N 1
ATOM 1665 C CA . TYR A 1 221 ? -4.031 -14.281 1.18 1 98.94 221 TYR A CA 1
ATOM 1666 C C . TYR A 1 221 ? -3.115 -15.219 0.406 1 98.94 221 TYR A C 1
ATOM 1668 O O . TYR A 1 221 ? -2.41 -16.047 1.001 1 98.94 221 TYR A O 1
ATOM 1676 N N . ALA A 1 222 ? -3.199 -15.156 -0.846 1 98.88 222 ALA A N 1
ATOM 1677 C CA . ALA A 1 222 ? -2.33 -15.852 -1.789 1 98.88 222 ALA A CA 1
ATOM 1678 C C . ALA A 1 222 ? -1.939 -14.945 -2.951 1 98.88 222 ALA A C 1
ATOM 1680 O O . ALA A 1 222 ? -2.805 -14.352 -3.6 1 98.88 222 ALA A O 1
ATOM 1681 N N . ILE A 1 223 ? -0.707 -14.82 -3.143 1 98.5 223 ILE A N 1
ATOM 1682 C CA . ILE A 1 223 ? -0.201 -14.031 -4.262 1 98.5 223 ILE A CA 1
ATOM 1683 C C . ILE A 1 223 ? 0.437 -14.953 -5.297 1 98.5 223 ILE A C 1
ATOM 1685 O O . ILE A 1 223 ? 1.54 -15.461 -5.09 1 98.5 223 ILE A O 1
ATOM 1689 N N . GLU A 1 224 ? -0.245 -15.141 -6.41 1 97.69 224 GLU A N 1
ATOM 1690 C CA . GLU A 1 224 ? 0.272 -15.914 -7.535 1 97.69 224 GLU A CA 1
ATOM 1691 C C . GLU A 1 224 ? 0.7 -17.312 -7.094 1 97.69 224 GLU A C 1
ATOM 1693 O O . GLU A 1 224 ? 1.756 -17.797 -7.5 1 97.69 224 GLU A O 1
ATOM 1698 N N . ALA A 1 225 ? -0.109 -17.938 -6.285 1 97.25 225 ALA A N 1
ATOM 1699 C CA . ALA A 1 225 ? 0.32 -19.203 -5.691 1 97.25 225 ALA A CA 1
ATOM 1700 C C . ALA A 1 225 ? -0.725 -20.297 -5.91 1 97.25 225 ALA A C 1
ATOM 1702 O O . ALA A 1 225 ? -0.388 -21.422 -6.297 1 97.25 225 ALA A O 1
ATOM 1703 N N . THR A 1 226 ? -1.963 -19.984 -5.719 1 97.62 226 THR A N 1
ATOM 1704 C CA . THR A 1 226 ? -3.008 -21 -5.73 1 97.62 226 THR A CA 1
ATOM 1705 C C . THR A 1 226 ? -3.209 -21.547 -7.141 1 97.62 226 THR A C 1
ATOM 1707 O O . THR A 1 226 ? -3.82 -22.609 -7.32 1 97.62 226 THR A O 1
ATOM 1710 N N . CYS A 1 227 ? -2.676 -20.859 -8.117 1 95.75 227 CYS A N 1
ATOM 1711 C CA . CYS A 1 227 ? -2.766 -21.312 -9.508 1 95.75 227 CYS A CA 1
ATOM 1712 C C . CYS A 1 227 ? -2.053 -22.656 -9.688 1 95.75 227 CYS A C 1
ATOM 1714 O O . CYS A 1 227 ? -2.281 -23.344 -10.68 1 95.75 227 CYS A O 1
ATOM 1716 N N . HIS A 1 228 ? -1.232 -23.031 -8.766 1 93.06 228 HIS A N 1
ATOM 1717 C CA . HIS A 1 228 ? -0.486 -24.281 -8.844 1 93.06 228 HIS A CA 1
ATOM 1718 C C . HIS A 1 228 ? -1.324 -25.453 -8.352 1 93.06 228 HIS A C 1
ATOM 1720 O O . HIS A 1 228 ? -0.944 -26.609 -8.531 1 93.06 228 HIS A O 1
ATOM 1726 N N . ALA A 1 229 ? -2.422 -25.203 -7.773 1 93.75 229 ALA A N 1
ATOM 1727 C CA . ALA A 1 229 ? -3.287 -26.281 -7.293 1 93.75 229 ALA A CA 1
ATOM 1728 C C . ALA A 1 229 ? -3.916 -27.031 -8.461 1 93.75 229 ALA A C 1
ATOM 1730 O O . ALA A 1 229 ? -4.285 -26.438 -9.469 1 93.75 229 ALA A O 1
ATOM 1731 N N . PRO A 1 230 ? -4.102 -28.344 -8.266 1 91.5 230 PRO A N 1
ATOM 1732 C CA . PRO A 1 230 ? -4.812 -29.078 -9.305 1 91.5 230 PRO A CA 1
ATOM 1733 C C . PRO A 1 230 ? -6.227 -28.547 -9.547 1 91.5 230 PRO A C 1
ATOM 1735 O O . PRO A 1 230 ? -6.684 -28.484 -10.688 1 91.5 230 PRO A O 1
ATOM 1738 N N . LYS A 1 231 ? -6.871 -28.234 -8.453 1 93.19 231 LYS A N 1
ATOM 1739 C CA . LYS A 1 231 ? -8.18 -27.594 -8.469 1 93.19 231 LYS A CA 1
ATOM 1740 C C . LYS A 1 231 ? -8.227 -26.438 -7.473 1 93.19 231 LYS A C 1
ATOM 1742 O O . LYS A 1 231 ? -7.773 -26.562 -6.336 1 93.19 231 LYS A O 1
ATOM 1747 N N . LEU A 1 232 ? -8.812 -25.312 -7.926 1 97 232 LEU A N 1
ATOM 1748 C CA . LEU A 1 232 ? -8.867 -24.156 -7.043 1 97 232 LEU A CA 1
ATOM 1749 C C . LEU A 1 232 ? -9.758 -24.438 -5.836 1 97 232 LEU A C 1
ATOM 1751 O O . LEU A 1 232 ? -9.477 -23.969 -4.727 1 97 232 LEU A O 1
ATOM 1755 N N . GLU A 1 233 ? -10.805 -25.203 -6.031 1 98.06 233 GLU A N 1
ATOM 1756 C CA . GLU A 1 233 ? -11.711 -25.516 -4.938 1 98.06 233 GLU A CA 1
ATOM 1757 C C . GLU A 1 233 ? -10.992 -26.234 -3.801 1 98.06 233 GLU A C 1
ATOM 1759 O O . GLU A 1 233 ? -11.336 -26.062 -2.631 1 98.06 233 GLU A O 1
ATOM 1764 N N . GLY A 1 234 ? -10.055 -27.031 -4.18 1 97.12 234 GLY A N 1
ATOM 1765 C CA . GLY A 1 234 ? -9.289 -27.719 -3.154 1 97.12 234 GLY A CA 1
ATOM 1766 C C . GLY A 1 234 ? -8.555 -26.781 -2.221 1 97.12 234 GLY A C 1
ATOM 1767 O O . GLY A 1 234 ? -8.695 -26.859 -1 1 97.12 234 GLY A O 1
ATOM 1768 N N . VAL A 1 235 ? -7.816 -25.828 -2.773 1 98.19 235 VAL A N 1
ATOM 1769 C CA . VAL A 1 235 ? -7.016 -24.922 -1.95 1 98.19 235 VAL A CA 1
ATOM 1770 C C . VAL A 1 235 ? -7.91 -23.844 -1.347 1 98.19 235 VAL A C 1
ATOM 1772 O O . VAL A 1 235 ? -7.734 -23.453 -0.188 1 98.19 235 VAL A O 1
ATOM 1775 N N . TYR A 1 236 ? -8.836 -23.266 -2.082 1 98.81 236 TYR A N 1
ATOM 1776 C CA . TYR A 1 236 ? -9.781 -22.297 -1.525 1 98.81 236 TYR A CA 1
ATOM 1777 C C . TYR A 1 236 ? -10.578 -22.906 -0.379 1 98.81 236 TYR A C 1
ATOM 1779 O O . TYR A 1 236 ? -10.883 -22.234 0.604 1 98.81 236 TYR A O 1
ATOM 1787 N N . GLY A 1 237 ? -10.922 -24.219 -0.558 1 98.81 237 GLY A N 1
ATOM 1788 C CA . GLY A 1 237 ? -11.602 -24.922 0.514 1 98.81 237 GLY A CA 1
ATOM 1789 C C . GLY A 1 237 ? -10.781 -25.016 1.785 1 98.81 237 GLY A C 1
ATOM 1790 O O . GLY A 1 237 ? -11.305 -24.844 2.885 1 98.81 237 GLY A O 1
ATOM 1791 N N . GLU A 1 238 ? -9.516 -25.328 1.646 1 98.81 238 GLU A N 1
ATOM 1792 C CA . GLU A 1 238 ? -8.617 -25.359 2.797 1 98.81 238 GLU A CA 1
ATOM 1793 C C . GLU A 1 238 ? -8.5 -23.984 3.449 1 98.81 238 GLU A C 1
ATOM 1795 O O . GLU A 1 238 ? -8.5 -23.875 4.676 1 98.81 238 GLU A O 1
ATOM 1800 N N . ILE A 1 239 ? -8.422 -22.938 2.656 1 98.94 239 ILE A N 1
ATOM 1801 C CA . ILE A 1 239 ? -8.352 -21.578 3.184 1 98.94 239 ILE A CA 1
ATOM 1802 C C . ILE A 1 239 ? -9.641 -21.25 3.92 1 98.94 239 ILE A C 1
ATOM 1804 O O . ILE A 1 239 ? -9.617 -20.656 5.004 1 98.94 239 ILE A O 1
ATOM 1808 N N . PHE A 1 240 ? -10.727 -21.656 3.332 1 98.88 240 PHE A N 1
ATOM 1809 C CA . PHE A 1 240 ? -12.023 -21.469 3.973 1 98.88 240 PHE A CA 1
ATOM 1810 C C . PHE A 1 240 ? -12.055 -22.125 5.34 1 98.88 240 PHE A C 1
ATOM 1812 O O . PHE A 1 240 ? -12.531 -21.547 6.316 1 98.88 240 PHE A O 1
ATOM 1819 N N . ARG A 1 241 ? -11.562 -23.328 5.398 1 98.75 241 ARG A N 1
ATOM 1820 C CA . ARG A 1 241 ? -11.562 -24.109 6.633 1 98.75 241 ARG A CA 1
ATOM 1821 C C . ARG A 1 241 ? -10.766 -23.422 7.727 1 98.75 241 ARG A C 1
ATOM 1823 O O . ARG A 1 241 ? -11.227 -23.312 8.867 1 98.75 241 ARG A O 1
ATOM 1830 N N . VAL A 1 242 ? -9.617 -22.875 7.434 1 98.81 242 VAL A N 1
ATOM 1831 C CA . VAL A 1 242 ? -8.703 -22.391 8.461 1 98.81 242 VAL A CA 1
ATOM 1832 C C . VAL A 1 242 ? -9.023 -20.922 8.773 1 98.81 242 VAL A C 1
ATOM 1834 O O . VAL A 1 242 ? -8.531 -20.375 9.766 1 98.81 242 VAL A O 1
ATOM 1837 N N . LEU A 1 243 ? -9.812 -20.234 7.984 1 98.88 243 LEU A N 1
ATOM 1838 C CA . LEU A 1 243 ? -10.188 -18.844 8.18 1 98.88 243 LEU A CA 1
ATOM 1839 C C . LEU A 1 243 ? -11.359 -18.719 9.148 1 98.88 243 LEU A C 1
ATOM 1841 O O . LEU A 1 243 ? -12.312 -19.5 9.07 1 98.88 243 LEU A O 1
ATOM 1845 N N . LYS A 1 244 ? -11.297 -17.734 10.062 1 98.75 244 LYS A N 1
ATOM 1846 C CA . LYS A 1 244 ? -12.406 -17.469 10.969 1 98.75 244 LYS A CA 1
ATOM 1847 C C . LYS A 1 244 ? -13.609 -16.906 10.219 1 98.75 244 LYS A C 1
ATOM 1849 O O . LYS A 1 244 ? -13.445 -16.188 9.227 1 98.75 244 LYS A O 1
ATOM 1854 N N . PRO A 1 245 ? -14.844 -17.219 10.727 1 98.5 245 PRO A N 1
ATOM 1855 C CA . PRO A 1 245 ? -16.016 -16.578 10.125 1 98.5 245 PRO A CA 1
ATOM 1856 C C . PRO A 1 245 ? -15.953 -15.055 10.148 1 98.5 245 PRO A C 1
ATOM 1858 O O . PRO A 1 245 ? -15.477 -14.469 11.125 1 98.5 245 PRO A O 1
ATOM 1861 N N . GLY A 1 246 ? -16.438 -14.438 9.086 1 97.94 246 GLY A N 1
ATOM 1862 C CA . GLY A 1 246 ? -16.469 -12.984 9 1 97.94 246 GLY A CA 1
ATOM 1863 C C . GLY A 1 246 ? -15.172 -12.398 8.453 1 97.94 246 GLY A C 1
ATOM 1864 O O . GLY A 1 246 ? -15.133 -11.227 8.07 1 97.94 246 GLY A O 1
ATOM 1865 N N . CYS A 1 247 ? -14.141 -13.234 8.359 1 98.62 247 CYS A N 1
ATOM 1866 C CA . CYS A 1 247 ? -12.836 -12.734 7.941 1 98.62 247 CYS A CA 1
ATOM 1867 C C . CYS A 1 247 ? -12.656 -12.867 6.43 1 98.62 247 CYS A C 1
ATOM 1869 O O . CYS A 1 247 ? -13.5 -13.469 5.758 1 98.62 247 CYS A O 1
ATOM 1871 N N . TYR A 1 248 ? -11.57 -12.336 5.895 1 98.81 248 TYR A N 1
ATOM 1872 C CA . TYR A 1 248 ? -11.438 -12.156 4.453 1 98.81 248 TYR A CA 1
ATOM 1873 C C . TYR A 1 248 ? -10.289 -12.992 3.908 1 98.81 248 TYR A C 1
ATOM 1875 O O . TYR A 1 248 ? -9.352 -13.32 4.641 1 98.81 248 TYR A O 1
ATOM 1883 N N . PHE A 1 249 ? -10.422 -13.352 2.693 1 98.94 249 PHE A N 1
ATOM 1884 C CA . PHE A 1 249 ? -9.398 -14.008 1.882 1 98.94 249 PHE A CA 1
ATOM 1885 C C . PHE A 1 249 ? -9.148 -13.219 0.599 1 98.94 249 PHE A C 1
ATOM 1887 O O . PHE A 1 249 ? -10.086 -12.906 -0.134 1 98.94 249 PHE A O 1
ATOM 1894 N N . VAL A 1 250 ? -7.863 -12.836 0.339 1 98.94 250 VAL A N 1
ATOM 1895 C CA . VAL A 1 250 ? -7.473 -12.125 -0.871 1 98.94 250 VAL A CA 1
ATOM 1896 C C . VAL A 1 250 ? -6.613 -13.023 -1.751 1 98.94 250 VAL A C 1
ATOM 1898 O O . VAL A 1 250 ? -5.664 -13.648 -1.271 1 98.94 250 VAL A O 1
ATOM 1901 N N . SER A 1 251 ? -6.949 -13.078 -3.031 1 98.81 251 SER A N 1
ATOM 1902 C CA . SER A 1 251 ? -6.113 -13.781 -4 1 98.81 251 SER A CA 1
ATOM 1903 C C . SER A 1 251 ? -5.719 -12.867 -5.156 1 98.81 251 SER A C 1
ATOM 1905 O O . SER A 1 251 ? -6.57 -12.195 -5.738 1 98.81 251 SER A O 1
ATOM 1907 N N . TYR A 1 252 ? -4.461 -12.703 -5.387 1 98.75 252 TYR A N 1
ATOM 1908 C CA . TYR A 1 252 ? -3.969 -12.312 -6.703 1 98.75 252 TYR A CA 1
ATOM 1909 C C . TYR A 1 252 ? -3.752 -13.531 -7.59 1 98.75 252 TYR A C 1
ATOM 1911 O O . TYR A 1 252 ? -2.699 -14.172 -7.535 1 98.75 252 TYR A O 1
ATOM 1919 N N . GLU A 1 253 ? -4.68 -13.828 -8.461 1 98.75 253 GLU A N 1
ATOM 1920 C CA . GLU A 1 253 ? -4.781 -15.125 -9.133 1 98.75 253 GLU A CA 1
ATOM 1921 C C . GLU A 1 253 ? -4.297 -15.031 -10.578 1 98.75 253 GLU A C 1
ATOM 1923 O O . GLU A 1 253 ? -4.57 -14.047 -11.266 1 98.75 253 GLU A O 1
ATOM 1928 N N . TRP A 1 254 ? -3.51 -16.047 -10.961 1 98.56 254 TRP A N 1
ATOM 1929 C CA . TRP A 1 254 ? -3.197 -16.203 -12.375 1 98.56 254 TRP A CA 1
ATOM 1930 C C . TRP A 1 254 ? -4.398 -16.75 -13.148 1 98.56 254 TRP A C 1
ATOM 1932 O O . TRP A 1 254 ? -4.883 -17.844 -12.859 1 98.56 254 TRP A O 1
ATOM 1942 N N . VAL A 1 255 ? -4.887 -15.961 -14.125 1 98.75 255 VAL A N 1
ATOM 1943 C CA . VAL A 1 255 ? -6.07 -16.406 -14.852 1 98.75 255 VAL A CA 1
ATOM 1944 C C . VAL A 1 255 ? -5.977 -15.969 -16.312 1 98.75 255 VAL A C 1
ATOM 1946 O O . VAL A 1 255 ? -5.242 -15.031 -16.641 1 98.75 255 VAL A O 1
ATOM 1949 N N . SER A 1 256 ? -6.66 -16.719 -17.156 1 98.38 256 SER A N 1
ATOM 1950 C CA . SER A 1 256 ? -6.984 -16.172 -18.469 1 98.38 256 SER A CA 1
ATOM 1951 C C . SER A 1 256 ? -8.133 -15.172 -18.375 1 98.38 256 SER A C 1
ATOM 1953 O O . SER A 1 256 ? -9.078 -15.367 -17.609 1 98.38 256 SER A O 1
ATOM 1955 N N . THR A 1 257 ? -7.992 -14.094 -19.109 1 98.12 257 THR A N 1
ATOM 1956 C CA . THR A 1 257 ? -8.953 -13 -19.031 1 98.12 257 THR A CA 1
ATOM 1957 C C . THR A 1 257 ? -10.094 -13.211 -20.016 1 98.12 257 THR A C 1
ATOM 1959 O O . THR A 1 257 ? -10.172 -14.258 -20.672 1 98.12 257 THR A O 1
ATOM 1962 N N . HIS A 1 258 ? -10.984 -12.203 -20.109 1 96.69 258 HIS A N 1
ATOM 1963 C CA . HIS A 1 258 ? -12.109 -12.25 -21.031 1 96.69 258 HIS A CA 1
ATOM 1964 C C . HIS A 1 258 ? -11.641 -12.188 -22.484 1 96.69 258 HIS A C 1
ATOM 1966 O O . HIS A 1 258 ? -12.391 -12.531 -23.406 1 96.69 258 HIS A O 1
ATOM 1972 N N . LYS A 1 259 ? -10.43 -11.875 -22.719 1 97.69 259 LYS A N 1
ATOM 1973 C CA . LYS A 1 259 ? -9.898 -11.727 -24.062 1 97.69 259 LYS A CA 1
ATOM 1974 C C . LYS A 1 259 ? -9.367 -13.055 -24.609 1 97.69 259 LYS A C 1
ATOM 1976 O O . LYS A 1 259 ? -9.086 -13.18 -25.797 1 97.69 259 LYS A O 1
ATOM 1981 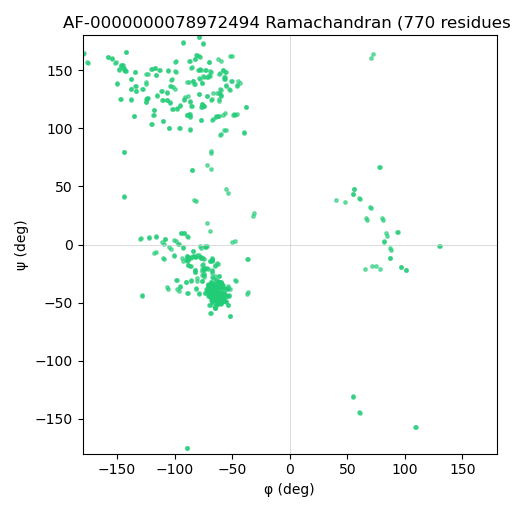N N . TYR A 1 260 ? -9.266 -14 -23.75 1 97.62 260 TYR A N 1
ATOM 1982 C CA . TYR A 1 260 ? -8.75 -15.297 -24.188 1 97.62 260 TYR A CA 1
ATOM 1983 C C . TYR A 1 260 ? -9.766 -16.031 -25.047 1 97.62 260 TYR A C 1
ATOM 1985 O O . TYR A 1 260 ? -10.938 -16.156 -24.688 1 97.62 260 TYR A O 1
ATOM 1993 N N . ASP A 1 261 ? -9.312 -16.453 -26.203 1 97.12 261 ASP A N 1
ATOM 1994 C CA . ASP A 1 261 ? -10.078 -17.266 -27.156 1 97.12 261 ASP A CA 1
ATOM 1995 C C . ASP A 1 261 ? -9.406 -18.625 -27.375 1 97.12 261 ASP A C 1
ATOM 1997 O O . ASP A 1 261 ? -8.375 -18.703 -28.031 1 97.12 261 ASP A O 1
ATOM 2001 N N . PRO A 1 262 ? -10.055 -19.672 -26.906 1 94.25 262 PRO A N 1
ATOM 2002 C CA . PRO A 1 262 ? -9.445 -21 -27.047 1 94.25 262 PRO A CA 1
ATOM 2003 C C . PRO A 1 262 ? -9.367 -21.469 -28.5 1 94.25 262 PRO A C 1
ATOM 2005 O O . PRO A 1 262 ? -8.68 -22.453 -28.797 1 94.25 262 PRO A O 1
ATOM 2008 N N . LYS A 1 263 ? -10.062 -20.812 -29.359 1 95.25 263 LYS A N 1
ATOM 2009 C CA . LYS A 1 263 ? -10.016 -21.172 -30.781 1 95.25 263 LYS A CA 1
ATOM 2010 C C . LYS A 1 263 ? -8.875 -20.438 -31.484 1 95.25 263 LYS A C 1
ATOM 2012 O O . LYS A 1 263 ? -8.578 -20.734 -32.656 1 95.25 263 LYS A O 1
ATOM 2017 N N . ASN A 1 264 ? -8.312 -19.484 -30.844 1 96.56 264 ASN A N 1
ATOM 2018 C CA . ASN A 1 264 ? -7.16 -18.781 -31.391 1 96.56 264 ASN A CA 1
ATOM 2019 C C . ASN A 1 264 ? -5.852 -19.484 -31.031 1 96.56 264 ASN A C 1
ATOM 2021 O O . ASN A 1 264 ? -5.43 -19.484 -29.875 1 96.56 264 ASN A O 1
ATOM 2025 N N . PRO A 1 265 ? -5.191 -20.031 -32.031 1 95.06 265 PRO A N 1
ATOM 2026 C CA . PRO A 1 265 ? -3.996 -20.828 -31.766 1 95.06 265 PRO A CA 1
ATOM 2027 C C . PRO A 1 265 ? -2.9 -20.031 -31.062 1 95.06 265 PRO A C 1
ATOM 2029 O O . PRO A 1 265 ? -2.137 -20.594 -30.281 1 95.06 265 PRO A O 1
ATOM 2032 N N . GLU A 1 266 ? -2.838 -18.797 -31.344 1 95.31 266 GLU A N 1
ATOM 2033 C CA . GLU A 1 266 ? -1.828 -17.969 -30.688 1 95.31 266 GLU A CA 1
ATOM 2034 C C . GLU A 1 266 ? -2.135 -17.797 -29.203 1 95.31 266 GLU A C 1
ATOM 2036 O O . GLU A 1 266 ? -1.229 -17.859 -28.359 1 95.31 266 GLU A O 1
ATOM 2041 N N . HIS A 1 267 ? -3.395 -17.516 -28.875 1 96.94 267 HIS A N 1
ATOM 2042 C CA . HIS A 1 267 ? -3.799 -17.438 -27.484 1 96.94 267 HIS A CA 1
ATOM 2043 C C . HIS A 1 267 ? -3.471 -18.734 -26.734 1 96.94 267 HIS A C 1
ATOM 2045 O O . HIS A 1 267 ? -2.906 -18.703 -25.641 1 96.94 267 HIS A O 1
ATOM 2051 N N . VAL A 1 268 ? -3.771 -19.812 -27.406 1 95.44 268 VAL A N 1
ATOM 2052 C CA . VAL A 1 268 ? -3.547 -21.125 -26.797 1 95.44 268 VAL A CA 1
ATOM 2053 C C . VAL A 1 268 ? -2.053 -21.344 -26.578 1 95.44 268 VAL A C 1
ATOM 2055 O O . VAL A 1 268 ? -1.639 -21.812 -25.5 1 95.44 268 VAL A O 1
ATOM 2058 N N . ARG A 1 269 ? -1.293 -21.016 -27.5 1 93.75 269 ARG A N 1
ATOM 2059 C CA . ARG A 1 269 ? 0.155 -21.172 -27.406 1 93.75 269 ARG A CA 1
ATOM 2060 C C . ARG A 1 269 ? 0.704 -20.359 -26.234 1 93.75 269 ARG A C 1
ATOM 2062 O O . ARG A 1 269 ? 1.519 -20.859 -25.453 1 93.75 269 ARG A O 1
ATOM 2069 N N . ILE A 1 270 ? 0.311 -19.094 -26.125 1 95.5 270 ILE A N 1
ATOM 2070 C CA . ILE A 1 270 ? 0.751 -18.203 -25.062 1 95.5 270 ILE A CA 1
ATOM 2071 C C . ILE A 1 270 ? 0.436 -18.828 -23.703 1 95.5 270 ILE A C 1
ATOM 2073 O O . ILE A 1 270 ? 1.314 -18.938 -22.844 1 95.5 270 ILE A O 1
ATOM 2077 N N . ILE A 1 271 ? -0.726 -19.281 -23.531 1 96.44 271 ILE A N 1
ATOM 2078 C CA . ILE A 1 271 ? -1.193 -19.828 -22.266 1 96.44 271 ILE A CA 1
ATOM 2079 C C . ILE A 1 271 ? -0.45 -21.125 -21.953 1 96.44 271 ILE A C 1
ATOM 2081 O O . ILE A 1 271 ? -0.033 -21.359 -20.812 1 96.44 271 ILE A O 1
ATOM 2085 N N . ASP A 1 272 ? -0.271 -21.984 -22.969 1 93.56 272 ASP A N 1
ATOM 2086 C CA . ASP A 1 272 ? 0.436 -23.25 -22.797 1 93.56 272 ASP A CA 1
ATOM 2087 C C . ASP A 1 272 ? 1.867 -23 -22.312 1 93.56 272 ASP A C 1
ATOM 2089 O O . ASP A 1 272 ? 2.352 -23.703 -21.422 1 93.56 272 ASP A O 1
ATOM 2093 N N . GLU A 1 273 ? 2.49 -22.094 -22.906 1 91.19 273 GLU A N 1
ATOM 2094 C CA . GLU A 1 273 ? 3.867 -21.781 -22.531 1 91.19 273 GLU A CA 1
ATOM 2095 C C . GLU A 1 273 ? 3.943 -21.219 -21.125 1 91.19 273 GLU A C 1
ATOM 2097 O O . GLU A 1 273 ? 4.875 -21.531 -20.375 1 91.19 273 GLU A O 1
ATOM 2102 N N . ILE A 1 274 ? 3.012 -20.344 -20.719 1 94.31 274 ILE A N 1
ATOM 2103 C CA . ILE A 1 274 ? 2.955 -19.812 -19.359 1 94.31 274 ILE A CA 1
ATOM 2104 C C . ILE A 1 274 ? 2.762 -20.953 -18.375 1 94.31 274 ILE A C 1
ATOM 2106 O O . ILE A 1 274 ? 3.441 -21.016 -17.344 1 94.31 274 ILE A O 1
ATOM 2110 N N . ASN A 1 275 ? 1.883 -21.875 -18.703 1 92.44 275 ASN A N 1
ATOM 2111 C CA . ASN A 1 275 ? 1.649 -23.016 -17.828 1 92.44 275 ASN A CA 1
ATOM 2112 C C . ASN A 1 275 ? 2.9 -23.875 -17.688 1 92.44 275 ASN A C 1
ATOM 2114 O O . ASN A 1 275 ? 3.336 -24.172 -16.578 1 92.44 275 ASN A O 1
ATOM 2118 N N . PHE A 1 276 ? 3.455 -24.203 -18.781 1 87.56 276 PHE A N 1
ATOM 2119 C CA . PHE A 1 276 ? 4.621 -25.062 -18.797 1 87.56 276 PHE A CA 1
ATOM 2120 C C . PHE A 1 276 ? 5.805 -24.406 -18.094 1 87.56 276 PHE A C 1
ATOM 2122 O O . PHE A 1 276 ? 6.461 -25.031 -17.266 1 87.56 276 PHE A O 1
ATOM 2129 N N . GLY A 1 277 ? 6 -23.188 -18.391 1 87.31 277 GLY A N 1
ATOM 2130 C CA . GLY A 1 277 ? 7.176 -22.5 -17.891 1 87.31 277 GLY A CA 1
ATOM 2131 C C . GLY A 1 277 ? 7.062 -22.094 -16.438 1 87.31 277 GLY A C 1
ATOM 2132 O O . GLY A 1 277 ? 8.039 -21.672 -15.82 1 87.31 277 GLY A O 1
ATOM 2133 N N . ASN A 1 278 ? 5.891 -22.188 -15.82 1 89.81 278 ASN A N 1
ATOM 2134 C CA . ASN A 1 278 ? 5.703 -21.812 -14.422 1 89.81 278 ASN A CA 1
ATOM 2135 C C . ASN A 1 278 ? 5.172 -22.984 -13.594 1 89.81 278 ASN A C 1
ATOM 2137 O O . ASN A 1 278 ? 4.777 -22.797 -12.438 1 89.81 278 ASN A O 1
ATOM 2141 N N . GLY A 1 279 ? 5.074 -24.188 -14.195 1 85.75 279 GLY A N 1
ATOM 2142 C CA . GLY A 1 279 ? 4.652 -25.359 -13.461 1 85.75 279 GLY A CA 1
ATOM 2143 C C . GLY A 1 279 ? 3.186 -25.328 -13.07 1 85.75 279 GLY A C 1
ATOM 2144 O O . GLY A 1 279 ? 2.814 -25.781 -11.984 1 85.75 279 GLY A O 1
ATOM 2145 N N . LEU A 1 280 ? 2.383 -24.719 -13.891 1 90.38 280 LEU A N 1
ATOM 2146 C CA . LEU A 1 280 ? 0.946 -24.688 -13.641 1 90.38 280 LEU A CA 1
ATOM 2147 C C . LEU A 1 280 ? 0.264 -25.906 -14.273 1 90.38 280 LEU A C 1
ATOM 2149 O O . LEU A 1 280 ? 0.586 -26.281 -15.398 1 90.38 280 LEU A O 1
ATOM 2153 N N . PRO A 1 281 ? -0.667 -26.484 -13.609 1 87.94 281 PRO A N 1
ATOM 2154 C CA . PRO A 1 281 ? -1.387 -27.609 -14.203 1 87.94 281 PRO A CA 1
ATOM 2155 C C . PRO A 1 281 ? -2.305 -27.188 -15.344 1 87.94 281 PRO A C 1
ATOM 2157 O O . PRO A 1 281 ? -2.467 -27.938 -16.312 1 87.94 281 PRO A O 1
ATOM 2160 N N . GLU A 1 282 ? -2.951 -26.094 -15.109 1 88.75 282 GLU A N 1
ATOM 2161 C CA . GLU A 1 282 ? -3.85 -25.5 -16.094 1 88.75 282 GLU A CA 1
ATOM 2162 C C . GLU A 1 282 ? -4.047 -24 -15.828 1 88.75 282 GLU A C 1
ATOM 2164 O O . GLU A 1 282 ? -3.73 -23.516 -14.742 1 88.75 282 GLU A O 1
ATOM 2169 N N . MET A 1 283 ? -4.508 -23.391 -16.891 1 94.75 283 MET A N 1
ATOM 2170 C CA . MET A 1 283 ? -4.922 -22 -16.703 1 94.75 283 MET A CA 1
ATOM 2171 C C . MET A 1 283 ? -6.43 -21.906 -16.5 1 94.75 283 MET A C 1
ATOM 2173 O O . MET A 1 283 ? -7.207 -22.312 -17.359 1 94.75 283 MET A O 1
ATOM 2177 N N . ARG A 1 284 ? -6.777 -21.438 -15.375 1 96.81 284 ARG A N 1
ATOM 2178 C CA . ARG A 1 284 ? -8.195 -21.203 -15.125 1 96.81 284 ARG A CA 1
ATOM 2179 C C . ARG A 1 284 ? -8.617 -19.828 -15.641 1 96.81 284 ARG A C 1
ATOM 2181 O O . ARG A 1 284 ? -7.809 -18.891 -15.68 1 96.81 284 ARG A O 1
ATOM 2188 N N . THR A 1 285 ? -9.891 -19.734 -16 1 97.62 285 THR A N 1
ATOM 2189 C CA . THR A 1 285 ? -10.43 -18.438 -16.344 1 97.62 285 THR A CA 1
ATOM 2190 C C . THR A 1 285 ? -10.727 -17.625 -15.078 1 97.62 285 THR A C 1
ATOM 2192 O O . THR A 1 285 ? -10.852 -18.188 -13.984 1 97.62 285 THR A O 1
ATOM 2195 N N . TRP A 1 286 ? -10.852 -16.297 -15.297 1 97.56 286 TRP A N 1
ATOM 2196 C CA . TRP A 1 286 ? -11.211 -15.422 -14.18 1 97.56 286 TRP A CA 1
ATOM 2197 C C . TRP A 1 286 ? -12.531 -15.852 -13.555 1 97.56 286 TRP A C 1
ATOM 2199 O O . TRP A 1 286 ? -12.672 -15.844 -12.328 1 97.56 286 TRP A O 1
ATOM 2209 N N . LYS A 1 287 ? -13.422 -16.281 -14.328 1 98.12 287 LYS A N 1
ATOM 2210 C CA . LYS A 1 287 ? -14.742 -16.672 -13.859 1 98.12 287 LYS A CA 1
ATOM 2211 C C . LYS A 1 287 ? -14.672 -17.984 -13.062 1 98.12 287 LYS A C 1
ATOM 2213 O O . LYS A 1 287 ? -15.367 -18.141 -12.055 1 98.12 287 LYS A O 1
ATOM 2218 N N . GLU A 1 288 ? -13.836 -18.891 -13.562 1 98.12 288 GLU A N 1
ATOM 2219 C CA . GLU A 1 288 ? -13.656 -20.141 -12.836 1 98.12 288 GLU A CA 1
ATOM 2220 C C . GLU A 1 288 ? -13.07 -19.891 -11.445 1 98.12 288 GLU A C 1
ATOM 2222 O O . GLU A 1 288 ? -13.414 -20.578 -10.492 1 98.12 288 GLU A O 1
ATOM 2227 N N . ALA A 1 289 ? -12.234 -18.906 -11.359 1 98.69 289 ALA A N 1
ATOM 2228 C CA . ALA A 1 289 ? -11.656 -18.562 -10.062 1 98.69 289 ALA A CA 1
ATOM 2229 C C . ALA A 1 289 ? -12.703 -17.969 -9.133 1 98.69 289 ALA A C 1
ATOM 2231 O O . ALA A 1 289 ? -12.766 -18.312 -7.949 1 98.69 289 ALA A O 1
ATOM 2232 N N . GLU A 1 290 ? -13.523 -17.078 -9.648 1 98.69 290 GLU A N 1
ATOM 2233 C CA . GLU A 1 290 ? -14.633 -16.531 -8.875 1 98.69 290 GLU A CA 1
ATOM 2234 C C . GLU A 1 290 ? -15.539 -17.641 -8.359 1 98.69 290 GLU A C 1
ATOM 2236 O O . GLU A 1 290 ? -15.883 -17.672 -7.18 1 98.69 290 GLU A O 1
ATOM 2241 N N . ASP A 1 291 ? -15.867 -18.5 -9.266 1 98.75 291 ASP A N 1
ATOM 2242 C CA . ASP A 1 291 ? -16.812 -19.578 -8.961 1 98.75 291 ASP A CA 1
ATOM 2243 C C . ASP A 1 291 ? -16.234 -20.562 -7.949 1 98.75 291 ASP A C 1
ATOM 2245 O O . ASP A 1 291 ? -16.953 -21.094 -7.113 1 98.75 291 ASP A O 1
ATOM 2249 N N . ALA A 1 292 ? -14.969 -20.797 -8.086 1 98.69 292 ALA A N 1
ATOM 2250 C CA . ALA A 1 292 ? -14.328 -21.703 -7.129 1 98.69 292 ALA A CA 1
ATOM 2251 C C . ALA A 1 292 ? -14.516 -21.203 -5.695 1 98.69 292 ALA A C 1
ATOM 2253 O O . ALA A 1 292 ? -14.836 -21.984 -4.797 1 98.69 292 ALA A O 1
ATOM 2254 N N . GLY A 1 293 ? -14.32 -19.875 -5.438 1 98.81 293 GLY A N 1
ATOM 2255 C CA . GLY A 1 293 ? -14.539 -19.312 -4.117 1 98.81 293 GLY A CA 1
ATOM 2256 C C . GLY A 1 293 ? -15.977 -19.422 -3.65 1 98.81 293 GLY A C 1
ATOM 2257 O O . GLY A 1 293 ? -16.234 -19.812 -2.512 1 98.81 293 GLY A O 1
ATOM 2258 N N . LYS A 1 294 ? -16.859 -19.125 -4.566 1 98.69 294 LYS A N 1
ATOM 2259 C CA . LYS A 1 294 ? -18.281 -19.219 -4.234 1 98.69 294 LYS A CA 1
ATOM 2260 C C . LYS A 1 294 ? -18.688 -20.656 -3.922 1 98.69 294 LYS A C 1
ATOM 2262 O O . LYS A 1 294 ? -19.422 -20.906 -2.969 1 98.69 294 LYS A O 1
ATOM 2267 N N . ASN A 1 295 ? -18.203 -21.578 -4.676 1 98.56 295 ASN A N 1
ATOM 2268 C CA . ASN A 1 295 ? -18.547 -22.984 -4.547 1 98.56 295 ASN A CA 1
ATOM 2269 C C . ASN A 1 295 ? -18.141 -23.531 -3.186 1 98.56 295 ASN A C 1
ATOM 2271 O O . ASN A 1 295 ? -18.812 -24.438 -2.654 1 98.56 295 ASN A O 1
ATOM 2275 N N . VAL A 1 296 ? -17.062 -23 -2.648 1 98.56 296 VAL A N 1
ATOM 2276 C CA . VAL A 1 296 ? -16.594 -23.547 -1.38 1 98.56 296 VAL A CA 1
ATOM 2277 C C . VAL A 1 296 ? -17.266 -22.812 -0.22 1 98.56 296 VAL A C 1
ATOM 2279 O O . VAL A 1 296 ? -17.094 -23.188 0.943 1 98.56 296 VAL A O 1
ATOM 2282 N N . GLY A 1 297 ? -17.906 -21.672 -0.496 1 98.5 297 GLY A N 1
ATOM 2283 C CA . GLY A 1 297 ? -18.719 -21.062 0.547 1 98.5 297 GLY A CA 1
ATOM 2284 C C . GLY A 1 297 ? -18.406 -19.594 0.751 1 98.5 297 GLY A C 1
ATOM 2285 O O . GLY A 1 297 ? -19.094 -18.906 1.514 1 98.5 297 GLY A O 1
ATOM 2286 N N . PHE A 1 298 ? -17.484 -19.016 0.046 1 98.75 298 PHE A N 1
ATOM 2287 C CA . PHE A 1 298 ? -17.125 -17.609 0.219 1 98.75 298 PHE A CA 1
ATOM 2288 C C . PHE A 1 298 ? -18.156 -16.703 -0.433 1 98.75 298 PHE A C 1
ATOM 2290 O O . PHE A 1 298 ? -18.797 -17.094 -1.416 1 98.75 298 PHE A O 1
ATOM 2297 N N . GLU A 1 299 ? -18.297 -15.539 0.135 1 98.56 299 GLU A N 1
ATOM 2298 C CA . GLU A 1 299 ? -18.953 -14.438 -0.55 1 98.56 299 GLU A CA 1
ATOM 2299 C C . GLU A 1 299 ? -17.953 -13.578 -1.314 1 98.56 299 GLU A C 1
ATOM 2301 O O . GLU A 1 299 ? -16.953 -13.133 -0.748 1 98.56 299 GLU A O 1
ATOM 2306 N N . LEU A 1 300 ? -18.188 -13.422 -2.568 1 98.56 300 LEU A N 1
ATOM 2307 C CA . LEU A 1 300 ? -17.312 -12.586 -3.381 1 98.56 300 LEU A CA 1
ATOM 2308 C C . LEU A 1 300 ? -17.578 -11.109 -3.121 1 98.56 300 LEU A C 1
ATOM 2310 O O . LEU A 1 300 ? -18.672 -10.609 -3.379 1 98.56 300 LEU A O 1
ATOM 2314 N N . VAL A 1 301 ? -16.609 -10.391 -2.641 1 97.25 301 VAL A N 1
ATOM 2315 C CA . VAL A 1 301 ? -16.75 -8.984 -2.281 1 97.25 301 VAL A CA 1
ATOM 2316 C C . VAL A 1 301 ? -16.234 -8.102 -3.426 1 97.25 301 VAL A C 1
ATOM 2318 O O . VAL A 1 301 ? -16.812 -7.043 -3.701 1 97.25 301 VAL A O 1
ATOM 2321 N N . MET A 1 302 ? -15.172 -8.539 -4.043 1 97.12 302 MET A N 1
ATOM 2322 C CA . MET A 1 302 ? -14.547 -7.766 -5.113 1 97.12 302 MET A CA 1
ATOM 2323 C C . MET A 1 302 ? -13.867 -8.68 -6.121 1 97.12 302 MET A C 1
ATOM 2325 O O . MET A 1 302 ? -13.273 -9.695 -5.746 1 97.12 302 MET A O 1
ATOM 2329 N N . SER A 1 303 ? -13.961 -8.438 -7.348 1 98.06 303 SER A N 1
ATOM 2330 C CA . SER A 1 303 ? -13.281 -9.078 -8.469 1 98.06 303 SER A CA 1
ATOM 2331 C C . SER A 1 303 ? -12.766 -8.039 -9.469 1 98.06 303 SER A C 1
ATOM 2333 O O . SER A 1 303 ? -13.555 -7.344 -10.109 1 98.06 303 SER A O 1
ATOM 2335 N N . LEU A 1 304 ? -11.43 -7.926 -9.5 1 97.38 304 LEU A N 1
ATOM 2336 C CA . LEU A 1 304 ? -10.844 -6.836 -10.273 1 97.38 304 LEU A CA 1
ATOM 2337 C C . LEU A 1 304 ? -9.508 -7.254 -10.883 1 97.38 304 LEU A C 1
ATOM 2339 O O . LEU A 1 304 ? -8.641 -7.773 -10.172 1 97.38 304 LEU A O 1
ATOM 2343 N N . ASP A 1 305 ? -9.375 -7.113 -12.172 1 98.31 305 ASP A N 1
ATOM 2344 C CA . ASP A 1 305 ? -8.062 -7.32 -12.781 1 98.31 305 ASP A CA 1
ATOM 2345 C C . ASP A 1 305 ? -7.152 -6.121 -12.547 1 98.31 305 ASP A C 1
ATOM 2347 O O . ASP A 1 305 ? -7.266 -5.102 -13.234 1 98.31 305 ASP A O 1
ATOM 2351 N N . LEU A 1 306 ? -6.168 -6.25 -11.688 1 98.25 306 LEU A N 1
ATOM 2352 C CA . LEU A 1 306 ? -5.305 -5.141 -11.297 1 98.25 306 LEU A CA 1
ATOM 2353 C C . LEU A 1 306 ? -4.328 -4.785 -12.406 1 98.25 306 LEU A C 1
ATOM 2355 O O . LEU A 1 306 ? -3.738 -3.705 -12.406 1 98.25 306 LEU A O 1
ATOM 2359 N N . ALA A 1 307 ? -4.102 -5.707 -13.328 1 97.62 307 ALA A N 1
ATOM 2360 C CA . ALA A 1 307 ? -3.188 -5.453 -14.438 1 97.62 307 ALA A CA 1
ATOM 2361 C C . ALA A 1 307 ? -3.674 -4.293 -15.297 1 97.62 307 ALA A C 1
ATOM 2363 O O . ALA A 1 307 ? -2.869 -3.586 -15.914 1 97.62 307 ALA A O 1
ATOM 2364 N N . THR A 1 308 ? -4.988 -4.102 -15.289 1 96.44 308 THR A N 1
ATOM 2365 C CA . THR A 1 308 ? -5.539 -3.104 -16.203 1 96.44 308 THR A CA 1
ATOM 2366 C C . THR A 1 308 ? -6.465 -2.146 -15.461 1 96.44 308 THR A C 1
ATOM 2368 O O . THR A 1 308 ? -7.121 -1.304 -16.078 1 96.44 308 THR A O 1
ATOM 2371 N N . ALA A 1 309 ? -6.555 -2.264 -14.195 1 96.38 309 ALA A N 1
ATOM 2372 C CA . ALA A 1 309 ? -7.5 -1.468 -13.422 1 96.38 309 ALA A CA 1
ATOM 2373 C C . ALA A 1 309 ? -7.164 0.018 -13.5 1 96.38 309 ALA A C 1
ATOM 2375 O O . ALA A 1 309 ? -8.062 0.865 -13.516 1 96.38 309 ALA A O 1
ATOM 2376 N N . SER A 1 310 ? -5.949 0.377 -13.539 1 97.19 310 SER A N 1
ATOM 2377 C CA . SER A 1 310 ? -5.523 1.771 -13.633 1 97.19 310 SER A CA 1
ATOM 2378 C C . SER A 1 310 ? -4.988 2.098 -15.023 1 97.19 310 SER A C 1
ATOM 2380 O O . SER A 1 310 ? -4.09 1.418 -15.523 1 97.19 310 SER A O 1
ATOM 2382 N N . ILE A 1 311 ? -5.469 3.176 -15.578 1 95.75 311 ILE A N 1
ATOM 2383 C CA . ILE A 1 311 ? -5.074 3.539 -16.938 1 95.75 311 ILE A CA 1
ATOM 2384 C C . ILE A 1 311 ? -3.752 4.301 -16.906 1 95.75 311 ILE A C 1
ATOM 2386 O O . ILE A 1 311 ? -3.156 4.562 -17.953 1 95.75 311 ILE A O 1
ATOM 2390 N N . VAL A 1 312 ? -3.271 4.59 -15.695 1 96.5 312 VAL A N 1
ATOM 2391 C CA . VAL A 1 312 ? -2.078 5.426 -15.656 1 96.5 312 VAL A CA 1
ATOM 2392 C C . VAL A 1 312 ? -0.88 4.594 -15.203 1 96.5 312 VAL A C 1
ATOM 2394 O O . VAL A 1 312 ? 0.259 5.066 -15.234 1 96.5 312 VAL A O 1
ATOM 2397 N N . SER A 1 313 ? -1.089 3.41 -14.719 1 96.62 313 SER A N 1
ATOM 2398 C CA . SER A 1 313 ? 0.016 2.557 -14.297 1 96.62 313 SER A CA 1
ATOM 2399 C C . SER A 1 313 ? 0.674 1.873 -15.484 1 96.62 313 SER A C 1
ATOM 2401 O O . SER A 1 313 ? 0.017 1.602 -16.5 1 96.62 313 SER A O 1
ATOM 2403 N N . GLY A 1 314 ? 1.955 1.608 -15.359 1 95.06 314 GLY A N 1
ATOM 2404 C CA . GLY A 1 314 ? 2.656 0.815 -16.359 1 95.06 314 GLY A CA 1
ATOM 2405 C C . GLY A 1 314 ? 2.338 -0.666 -16.266 1 95.06 314 GLY A C 1
ATOM 2406 O O . GLY A 1 314 ? 1.697 -1.114 -15.32 1 95.06 314 GLY A O 1
ATOM 2407 N N . PRO A 1 315 ? 2.828 -1.33 -17.219 1 95.75 315 PRO A N 1
ATOM 2408 C CA . PRO A 1 315 ? 2.484 -2.752 -17.281 1 95.75 315 PRO A CA 1
ATOM 2409 C C . PRO A 1 315 ? 3.195 -3.576 -16.203 1 95.75 315 PRO A C 1
ATOM 2411 O O . PRO A 1 315 ? 4.32 -3.254 -15.828 1 95.75 315 PRO A O 1
ATOM 2414 N N . TRP A 1 316 ? 2.535 -4.633 -15.789 1 95.56 316 TRP A N 1
ATOM 2415 C CA . TRP A 1 316 ? 3.068 -5.508 -14.75 1 95.56 316 TRP A CA 1
ATOM 2416 C C . TRP A 1 316 ? 4.309 -6.246 -15.242 1 95.56 316 TRP A C 1
ATOM 2418 O O . TRP A 1 316 ? 5.117 -6.715 -14.438 1 95.56 316 TRP A O 1
ATOM 2428 N N . TYR A 1 317 ? 4.508 -6.41 -16.516 1 93.94 317 TYR A N 1
ATOM 2429 C CA . TYR A 1 317 ? 5.613 -7.195 -17.062 1 93.94 317 TYR A CA 1
ATOM 2430 C C . TYR A 1 317 ? 6.824 -6.312 -17.328 1 93.94 317 TYR A C 1
ATOM 2432 O O . TYR A 1 317 ? 7.773 -6.738 -17.984 1 93.94 317 TYR A O 1
ATOM 2440 N N . GLU A 1 318 ? 6.766 -5.07 -16.844 1 88.88 318 GLU A N 1
ATOM 2441 C CA . GLU A 1 318 ? 7.898 -4.164 -17 1 88.88 318 GLU A CA 1
ATOM 2442 C C . GLU A 1 318 ? 9.18 -4.785 -16.453 1 88.88 318 GLU A C 1
ATOM 2444 O O . GLU A 1 318 ? 10.258 -4.594 -17.016 1 88.88 318 GLU A O 1
ATOM 2449 N N . ARG A 1 319 ? 9.055 -5.453 -15.414 1 83.5 319 ARG A N 1
ATOM 2450 C CA . ARG A 1 319 ? 10.211 -6.066 -14.766 1 83.5 319 ARG A CA 1
ATOM 2451 C C . ARG A 1 319 ? 10.891 -7.07 -15.695 1 83.5 319 ARG A C 1
ATOM 2453 O O . ARG A 1 319 ? 12.094 -7.293 -15.594 1 83.5 319 ARG A O 1
ATOM 2460 N N . LEU A 1 320 ? 10.156 -7.758 -16.516 1 85.94 320 LEU A N 1
ATOM 2461 C CA . LEU A 1 320 ? 10.688 -8.758 -17.438 1 85.94 320 LEU A CA 1
ATOM 2462 C C . LEU A 1 320 ? 11.406 -8.102 -18.609 1 85.94 320 LEU A C 1
ATOM 2464 O O . LEU A 1 320 ? 12.32 -8.68 -19.188 1 85.94 320 LEU A O 1
ATOM 2468 N N . ARG A 1 321 ? 10.984 -6.898 -18.891 1 79.19 321 ARG A N 1
ATOM 2469 C CA . ARG A 1 321 ? 11.555 -6.188 -20.031 1 79.19 321 ARG A CA 1
ATOM 2470 C C . ARG A 1 321 ? 12.906 -5.566 -19.672 1 79.19 321 ARG A C 1
ATOM 2472 O O . ARG A 1 321 ? 13.742 -5.336 -20.547 1 79.19 321 ARG A O 1
ATOM 2479 N N . MET A 1 322 ? 13.125 -5.18 -18.547 1 64.25 322 MET A N 1
ATOM 2480 C CA . MET A 1 322 ? 14.273 -4.395 -18.125 1 64.25 322 MET A CA 1
ATOM 2481 C C . MET A 1 322 ? 15.555 -5.223 -18.188 1 64.25 322 MET A C 1
ATOM 2483 O O . MET A 1 322 ? 16.656 -4.695 -18 1 64.25 322 MET A O 1
ATOM 2487 N N . GLY A 1 323 ? 15.445 -6.348 -18.812 1 61.56 323 GLY A N 1
ATOM 2488 C CA . GLY A 1 323 ? 16.656 -7.109 -19.062 1 61.56 323 GLY A CA 1
ATOM 2489 C C . GLY A 1 323 ? 17.234 -7.738 -17.797 1 61.56 323 GLY A C 1
ATOM 2490 O O . GLY A 1 323 ? 18.094 -8.633 -17.891 1 61.56 323 GLY A O 1
ATOM 2491 N N . LYS A 1 324 ? 16.781 -7.18 -16.656 1 61.28 324 LYS A N 1
ATOM 2492 C CA . LYS A 1 324 ? 17.359 -7.703 -15.414 1 61.28 324 LYS A CA 1
ATOM 2493 C C . LYS A 1 324 ? 17.062 -9.188 -15.258 1 61.28 324 LYS A C 1
ATOM 2495 O O . LYS A 1 324 ? 17.906 -9.953 -14.805 1 61.28 324 LYS A O 1
ATOM 2500 N N . TYR A 1 325 ? 15.93 -9.523 -15.734 1 65.75 325 TYR A N 1
ATOM 2501 C CA . TYR A 1 325 ? 15.555 -10.93 -15.633 1 65.75 325 TYR A CA 1
ATOM 2502 C C . TYR A 1 325 ? 16.438 -11.789 -16.531 1 65.75 325 TYR A C 1
ATOM 2504 O O . TYR A 1 325 ? 16.969 -12.812 -16.094 1 65.75 325 TYR A O 1
ATOM 2512 N N . THR A 1 326 ? 16.562 -11.359 -17.656 1 65.31 326 THR A N 1
ATOM 2513 C CA . THR A 1 326 ? 17.422 -12.102 -18.578 1 65.31 326 THR A CA 1
ATOM 2514 C C . THR A 1 326 ? 18.859 -12.148 -18.062 1 65.31 326 THR A C 1
ATOM 2516 O O . THR A 1 326 ? 19.531 -13.172 -18.188 1 65.31 326 THR A O 1
ATOM 2519 N N . HIS A 1 327 ? 19.219 -11.078 -17.484 1 66.06 327 HIS A N 1
ATOM 2520 C CA . HIS A 1 327 ? 20.562 -11.023 -16.906 1 66.06 327 HIS A CA 1
ATOM 2521 C C . HIS A 1 327 ? 20.703 -12.008 -15.75 1 66.06 327 HIS A C 1
ATOM 2523 O O . HIS A 1 327 ? 21.719 -12.68 -15.625 1 66.06 327 HIS A O 1
ATOM 2529 N N . ALA A 1 328 ? 19.672 -12.133 -15.055 1 61.69 328 ALA A N 1
ATOM 2530 C CA . ALA A 1 328 ? 19.719 -13.047 -13.914 1 61.69 328 ALA A CA 1
ATOM 2531 C C . ALA A 1 328 ? 19.781 -14.5 -14.375 1 61.69 328 ALA A C 1
ATOM 2533 O O . ALA A 1 328 ? 20.516 -15.305 -13.797 1 61.69 328 ALA A O 1
ATOM 2534 N N . ILE A 1 329 ? 19.062 -14.781 -15.352 1 65.69 329 ILE A N 1
ATOM 2535 C CA . ILE A 1 329 ? 19.078 -16.125 -15.898 1 65.69 329 ILE A CA 1
ATOM 2536 C C . ILE A 1 329 ? 20.469 -16.469 -16.406 1 65.69 329 ILE A C 1
ATOM 2538 O O . ILE A 1 329 ? 21.016 -17.547 -16.094 1 65.69 329 ILE A O 1
ATOM 2542 N N . ASN A 1 330 ? 20.953 -15.516 -17.016 1 67 330 ASN A N 1
ATOM 2543 C CA . ASN A 1 330 ? 22.297 -15.734 -17.562 1 67 330 ASN A CA 1
ATOM 2544 C C . ASN A 1 330 ? 23.344 -15.859 -16.453 1 67 330 ASN A C 1
ATOM 2546 O O . ASN A 1 330 ? 24.234 -16.703 -16.531 1 67 330 ASN A O 1
ATOM 2550 N N . HIS A 1 331 ? 23.219 -15.039 -15.508 1 62.38 331 HIS A N 1
ATOM 2551 C CA . HIS A 1 331 ? 24.141 -15.086 -14.375 1 62.38 331 HIS A CA 1
ATOM 2552 C C . HIS A 1 331 ? 24.078 -16.438 -13.672 1 62.38 331 HIS A C 1
ATOM 2554 O O . HIS A 1 331 ? 25.109 -17 -13.297 1 62.38 331 HIS A O 1
ATOM 2560 N N . ALA A 1 332 ? 22.891 -16.891 -13.523 1 60.88 332 ALA A N 1
ATOM 2561 C CA . ALA A 1 332 ? 22.719 -18.188 -12.867 1 60.88 332 ALA A CA 1
ATOM 2562 C C . ALA A 1 332 ? 23.375 -19.297 -13.672 1 60.88 332 ALA A C 1
ATOM 2564 O O . ALA A 1 332 ? 24 -20.203 -13.102 1 60.88 332 ALA A O 1
ATOM 2565 N N . LEU A 1 333 ? 23.25 -19.219 -14.906 1 62.72 333 LEU A N 1
ATOM 2566 C CA . LEU A 1 333 ? 23.875 -20.203 -15.773 1 62.72 333 LEU A CA 1
ATOM 2567 C C . LEU A 1 333 ? 25.391 -20.156 -15.648 1 62.72 333 LEU A C 1
ATOM 2569 O O . LEU A 1 333 ? 26.047 -21.188 -15.508 1 62.72 333 LEU A O 1
ATOM 2573 N N . VAL A 1 334 ? 25.844 -19.016 -15.617 1 61.09 334 VAL A N 1
ATOM 2574 C CA . VAL A 1 334 ? 27.297 -18.844 -15.562 1 61.09 334 VAL A CA 1
ATOM 2575 C C . VAL A 1 334 ? 27.828 -19.328 -14.219 1 61.09 334 VAL A C 1
ATOM 2577 O O . VAL A 1 334 ? 28.844 -20.031 -14.164 1 61.09 334 VAL A O 1
ATOM 2580 N N . THR A 1 335 ? 27.172 -19 -13.281 1 57.81 335 THR A N 1
ATOM 2581 C CA . THR A 1 335 ? 27.578 -19.406 -11.938 1 57.81 335 THR A CA 1
ATOM 2582 C C . THR A 1 335 ? 27.562 -20.938 -11.805 1 57.81 335 THR A C 1
ATOM 2584 O O . THR A 1 335 ? 28.453 -21.516 -11.195 1 57.81 335 THR A O 1
ATOM 2587 N N . ALA A 1 336 ? 26.516 -21.5 -12.359 1 58.31 336 ALA A N 1
ATOM 2588 C CA . ALA A 1 336 ? 26.438 -22.953 -12.32 1 58.31 336 ALA A CA 1
ATOM 2589 C C . ALA A 1 336 ? 27.594 -23.594 -13.078 1 58.31 336 ALA A C 1
ATOM 2591 O O . ALA A 1 336 ? 28.172 -24.578 -12.617 1 58.31 336 ALA A O 1
ATOM 2592 N N . VAL A 1 337 ? 27.875 -23.047 -14.156 1 60.12 337 VAL A N 1
ATOM 2593 C CA . VAL A 1 337 ? 28.969 -23.562 -14.977 1 60.12 337 VAL A CA 1
ATOM 2594 C C . VAL A 1 337 ? 30.297 -23.391 -14.219 1 60.12 337 VAL A C 1
ATOM 2596 O O . VAL A 1 337 ? 31.125 -24.297 -14.227 1 60.12 337 VAL A O 1
ATOM 2599 N N . ASP A 1 338 ? 30.391 -22.281 -13.539 1 56.66 338 ASP A N 1
ATOM 2600 C CA . ASP A 1 338 ? 31.625 -22.016 -12.797 1 56.66 338 ASP A CA 1
ATOM 2601 C C . ASP A 1 338 ? 31.766 -22.969 -11.617 1 56.66 338 ASP A C 1
ATOM 2603 O O . ASP A 1 338 ? 32.875 -23.406 -11.297 1 56.66 338 ASP A O 1
ATOM 2607 N N . ALA A 1 339 ? 30.719 -23.219 -11.102 1 53.94 339 ALA A N 1
ATOM 2608 C CA . ALA A 1 339 ? 30.75 -24.062 -9.906 1 53.94 339 ALA A CA 1
ATOM 2609 C C . ALA A 1 339 ? 31.062 -25.516 -10.258 1 53.94 339 ALA A C 1
ATOM 2611 O O . ALA A 1 339 ? 31.766 -26.203 -9.523 1 53.94 339 ALA A O 1
ATOM 2612 N N . VAL A 1 340 ? 30.547 -25.969 -11.312 1 56.59 340 VAL A N 1
ATOM 2613 C CA . VAL A 1 340 ? 30.672 -27.391 -11.609 1 56.59 340 VAL A CA 1
ATOM 2614 C C . VAL A 1 340 ? 31.719 -27.594 -12.711 1 56.59 340 VAL A C 1
ATOM 2616 O O . VAL A 1 340 ? 32.188 -28.719 -12.93 1 56.59 340 VAL A O 1
ATOM 2619 N N . GLY A 1 341 ? 32.219 -26.453 -13.156 1 53.56 341 GLY A N 1
ATOM 2620 C CA . GLY A 1 341 ? 33.188 -26.531 -14.211 1 53.56 341 GLY A CA 1
ATOM 2621 C C . GLY A 1 341 ? 32.594 -26.844 -15.57 1 53.56 341 GLY A C 1
ATOM 2622 O O . GLY A 1 341 ? 33.312 -26.828 -16.578 1 53.56 341 GLY A O 1
ATOM 2623 N N . MET A 1 342 ? 31.391 -27.359 -15.602 1 57.5 342 MET A N 1
ATOM 2624 C CA . MET A 1 342 ? 30.625 -27.594 -16.828 1 57.5 342 MET A CA 1
ATOM 2625 C C . MET A 1 342 ? 29.141 -27.312 -16.594 1 57.5 342 MET A C 1
ATOM 2627 O O . MET A 1 342 ? 28.656 -27.359 -15.461 1 57.5 342 MET A O 1
ATOM 2631 N N . ALA A 1 343 ? 28.609 -26.891 -17.688 1 59.31 343 ALA A N 1
ATOM 2632 C CA . ALA A 1 343 ? 27.172 -26.703 -17.562 1 59.31 343 ALA A CA 1
ATOM 2633 C C . ALA A 1 343 ? 26.469 -28.031 -17.297 1 59.31 343 ALA A C 1
ATOM 2635 O O . ALA A 1 343 ? 26.578 -28.969 -18.094 1 59.31 343 ALA A O 1
ATOM 2636 N N . PRO A 1 344 ? 25.969 -28.125 -16.078 1 64.06 344 PRO A N 1
ATOM 2637 C CA . PRO A 1 344 ? 25.219 -29.359 -15.867 1 64.06 344 PRO A CA 1
ATOM 2638 C C . PRO A 1 344 ? 24.25 -29.672 -17.016 1 64.06 344 PRO A C 1
ATOM 2640 O O . PRO A 1 344 ? 23.672 -28.75 -17.609 1 64.06 344 PRO A O 1
ATOM 2643 N N . LYS A 1 345 ? 24.219 -30.906 -17.391 1 67.19 345 LYS A N 1
ATOM 2644 C CA . LYS A 1 345 ? 23.219 -31.312 -18.375 1 67.19 345 LYS A CA 1
ATOM 2645 C C . LYS A 1 345 ? 21.812 -30.891 -17.922 1 67.19 345 LYS A C 1
ATOM 2647 O O . LYS A 1 345 ? 21.484 -31 -16.75 1 67.19 345 LYS A O 1
ATOM 2652 N N . GLY A 1 346 ? 21.016 -30.312 -18.781 1 71.94 346 GLY A N 1
ATOM 2653 C CA . GLY A 1 346 ? 19.656 -29.891 -18.469 1 71.94 346 GLY A CA 1
ATOM 2654 C C . GLY A 1 346 ? 19.531 -28.406 -18.188 1 71.94 346 GLY A C 1
ATOM 2655 O O . GLY A 1 346 ? 18.438 -27.844 -18.281 1 71.94 346 GLY A O 1
ATOM 2656 N N . LEU A 1 347 ? 20.656 -27.859 -17.828 1 70.62 347 LEU A N 1
ATOM 2657 C CA . LEU A 1 347 ? 20.625 -26.438 -17.469 1 70.62 347 LEU A CA 1
ATOM 2658 C C . LEU A 1 347 ? 20.234 -25.594 -18.672 1 70.62 347 LEU A C 1
ATOM 2660 O O . LEU A 1 347 ? 19.531 -24.594 -18.531 1 70.62 347 LEU A O 1
ATOM 2664 N N . LYS A 1 348 ? 20.719 -26 -19.797 1 71.56 348 LYS A N 1
ATOM 2665 C CA . LYS A 1 348 ? 20.375 -25.281 -21.016 1 71.56 348 LYS A CA 1
ATOM 2666 C C . LYS A 1 348 ? 18.875 -25.312 -21.266 1 71.56 348 LYS A C 1
ATOM 2668 O O . LYS A 1 348 ? 18.281 -24.312 -21.688 1 71.56 348 LYS A O 1
ATOM 2673 N N . GLU A 1 349 ? 18.312 -26.484 -21.047 1 77.5 349 GLU A N 1
ATOM 2674 C CA . GLU A 1 349 ? 16.875 -26.625 -21.234 1 77.5 349 GLU A CA 1
ATOM 2675 C C . GLU A 1 349 ? 16.094 -25.781 -20.234 1 77.5 349 GLU A C 1
ATOM 2677 O O . GLU A 1 349 ? 15.094 -25.156 -20.594 1 77.5 349 GLU A O 1
ATOM 2682 N N . VAL A 1 350 ? 16.594 -25.766 -19.047 1 75.62 350 VAL A N 1
ATOM 2683 C CA . VAL A 1 350 ? 15.961 -24.953 -18.016 1 75.62 350 VAL A CA 1
ATOM 2684 C C . VAL A 1 350 ? 16.078 -23.469 -18.391 1 75.62 350 VAL A C 1
ATOM 2686 O O . VAL A 1 350 ? 15.094 -22.719 -18.281 1 75.62 350 VAL A O 1
ATOM 2689 N N . HIS A 1 351 ? 17.203 -23.141 -18.844 1 74.94 351 HIS A N 1
ATOM 2690 C CA . HIS A 1 351 ? 17.422 -21.766 -19.297 1 74.94 351 HIS A CA 1
ATOM 2691 C C . HIS A 1 351 ? 16.469 -21.391 -20.406 1 74.94 351 HIS A C 1
ATOM 2693 O O . HIS A 1 351 ? 15.852 -20.312 -20.375 1 74.94 351 HIS A O 1
ATOM 2699 N N . HIS A 1 352 ? 16.375 -22.234 -21.344 1 78.44 352 HIS A N 1
ATOM 2700 C CA . HIS A 1 352 ? 15.492 -21.984 -22.484 1 78.44 352 HIS A CA 1
ATOM 2701 C C . HIS A 1 352 ? 14.039 -21.859 -22.016 1 78.44 352 HIS A C 1
ATOM 2703 O O . HIS A 1 352 ? 13.312 -20.984 -22.5 1 78.44 352 HIS A O 1
ATOM 2709 N N . MET A 1 353 ? 13.656 -22.688 -21.156 1 80.81 353 MET A N 1
ATOM 2710 C CA . MET A 1 353 ? 12.297 -22.625 -20.625 1 80.81 353 MET A CA 1
ATOM 2711 C C . MET A 1 353 ? 12.016 -21.297 -19.953 1 80.81 353 MET A C 1
ATOM 2713 O O . MET A 1 353 ? 10.984 -20.672 -20.203 1 80.81 353 MET A O 1
ATOM 2717 N N . LEU A 1 354 ? 12.984 -20.828 -19.203 1 80.69 354 LEU A N 1
ATOM 2718 C CA . LEU A 1 354 ? 12.805 -19.609 -18.438 1 80.69 354 LEU A CA 1
ATOM 2719 C C . LEU A 1 354 ? 12.773 -18.391 -19.359 1 80.69 354 LEU A C 1
ATOM 2721 O O . LEU A 1 354 ? 12.008 -17.453 -19.125 1 80.69 354 LEU A O 1
ATOM 2725 N N . VAL A 1 355 ? 13.555 -18.422 -20.391 1 81.06 355 VAL A N 1
ATOM 2726 C CA . VAL A 1 355 ? 13.57 -17.328 -21.359 1 81.06 355 VAL A CA 1
ATOM 2727 C C . VAL A 1 355 ? 12.258 -17.297 -22.141 1 81.06 355 VAL A C 1
ATOM 2729 O O . VAL A 1 355 ? 11.656 -16.234 -22.312 1 81.06 355 VAL A O 1
ATOM 2732 N N . GLU A 1 356 ? 11.844 -18.453 -22.547 1 84.31 356 GLU A N 1
ATOM 2733 C CA . GLU A 1 356 ? 10.633 -18.531 -23.359 1 84.31 356 GLU A CA 1
ATOM 2734 C C . GLU A 1 356 ? 9.398 -18.156 -22.547 1 84.31 356 GLU A C 1
ATOM 2736 O O . GLU A 1 356 ? 8.477 -17.516 -23.062 1 84.31 356 GLU A O 1
ATOM 2741 N N . VAL A 1 357 ? 9.398 -18.547 -21.359 1 88.31 357 VAL A N 1
ATOM 2742 C CA . VAL A 1 357 ? 8.234 -18.25 -20.531 1 88.31 357 VAL A CA 1
ATOM 2743 C C . VAL A 1 357 ? 8.164 -16.734 -20.281 1 88.31 357 VAL A C 1
ATOM 2745 O O . VAL A 1 357 ? 7.078 -16.156 -20.25 1 88.31 357 VAL A O 1
ATOM 2748 N N . ALA A 1 358 ? 9.273 -16.109 -20.094 1 88.06 358 ALA A N 1
ATOM 2749 C CA . ALA A 1 358 ? 9.289 -14.648 -19.922 1 88.06 358 ALA A CA 1
ATOM 2750 C C . ALA A 1 358 ? 8.672 -13.953 -21.125 1 88.06 358 ALA A C 1
ATOM 2752 O O . ALA A 1 358 ? 7.867 -13.031 -20.984 1 88.06 358 ALA A O 1
ATOM 2753 N N . LYS A 1 359 ? 9.031 -14.43 -22.312 1 88.69 359 LYS A N 1
ATOM 2754 C CA . LYS A 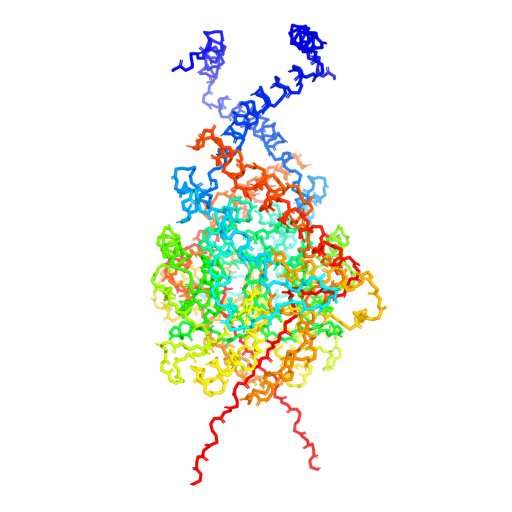1 359 ? 8.469 -13.867 -23.531 1 88.69 359 LYS A CA 1
ATOM 2755 C C . LYS A 1 359 ? 6.957 -14.062 -23.578 1 88.69 359 LYS A C 1
ATOM 2757 O O . LYS A 1 359 ? 6.223 -13.148 -23.953 1 88.69 359 LYS A O 1
ATOM 2762 N N . SER A 1 360 ? 6.582 -15.211 -23.203 1 92.62 360 SER A N 1
ATOM 2763 C CA . SER A 1 360 ? 5.156 -15.516 -23.266 1 92.62 360 SER A CA 1
ATOM 2764 C C . SER A 1 360 ? 4.379 -14.75 -22.203 1 92.62 360 SER A C 1
ATOM 2766 O O . SER A 1 360 ? 3.227 -14.367 -22.422 1 92.62 360 SER A O 1
ATOM 2768 N N . LEU A 1 361 ? 4.973 -14.555 -21.078 1 94.94 361 LEU A N 1
ATOM 2769 C CA . LEU A 1 361 ? 4.352 -13.711 -20.062 1 94.94 361 LEU A CA 1
ATOM 2770 C C . LEU A 1 361 ? 4.148 -12.297 -20.578 1 94.94 361 LEU A C 1
ATOM 2772 O O . LEU A 1 361 ? 3.066 -11.719 -20.422 1 94.94 361 LEU A O 1
ATOM 2776 N N . ILE A 1 362 ? 5.16 -11.781 -21.219 1 94 362 ILE A N 1
ATOM 2777 C CA . ILE A 1 362 ? 5.062 -10.438 -21.797 1 94 362 ILE A CA 1
ATOM 2778 C C . ILE A 1 362 ? 3.951 -10.406 -22.844 1 94 362 ILE A C 1
ATOM 2780 O O . ILE A 1 362 ? 3.102 -9.516 -22.828 1 94 362 ILE A O 1
ATOM 2784 N N . LYS A 1 363 ? 3.936 -11.398 -23.703 1 95.62 363 LYS A N 1
ATOM 2785 C CA . LYS A 1 363 ? 2.908 -11.461 -24.734 1 95.62 363 LYS A CA 1
ATOM 2786 C C . LYS A 1 363 ? 1.517 -11.594 -24.125 1 95.62 363 LYS A C 1
ATOM 2788 O O . LYS A 1 363 ? 0.552 -11.023 -24.641 1 95.62 363 LYS A O 1
ATOM 2793 N N . GLY A 1 364 ? 1.444 -12.453 -23.094 1 97.5 364 GLY A N 1
ATOM 2794 C CA . GLY A 1 364 ? 0.179 -12.57 -22.375 1 97.5 364 GLY A CA 1
ATOM 2795 C C . GLY A 1 364 ? -0.329 -11.242 -21.844 1 97.5 364 GLY A C 1
ATOM 2796 O O . GLY A 1 364 ? -1.518 -10.938 -21.953 1 97.5 364 GLY A O 1
ATOM 2797 N N . GLY A 1 365 ? 0.567 -10.445 -21.266 1 97.25 365 GLY A N 1
ATOM 2798 C CA . GLY A 1 365 ? 0.211 -9.117 -20.781 1 97.25 365 GLY A CA 1
ATOM 2799 C C . GLY A 1 365 ? -0.12 -8.148 -21.906 1 97.25 365 GLY A C 1
ATOM 2800 O O . GLY A 1 365 ? -1.095 -7.398 -21.812 1 97.25 365 GLY A O 1
ATOM 2801 N N . GLU A 1 366 ? 0.631 -8.172 -22.984 1 96.5 366 GLU A N 1
ATOM 2802 C CA . GLU A 1 366 ? 0.444 -7.258 -24.109 1 96.5 366 GLU A CA 1
ATOM 2803 C C . GLU A 1 366 ? -0.886 -7.516 -24.812 1 96.5 366 GLU A C 1
ATOM 2805 O O . GLU A 1 366 ? -1.587 -6.57 -25.188 1 96.5 366 GLU A O 1
ATOM 2810 N N . THR A 1 367 ? -1.222 -8.789 -24.938 1 97.19 367 THR A N 1
ATOM 2811 C CA . THR A 1 367 ? -2.459 -9.148 -25.625 1 97.19 367 THR A CA 1
ATOM 2812 C C . THR A 1 367 ? -3.652 -9.031 -24.688 1 97.19 367 THR A C 1
ATOM 2814 O O . THR A 1 367 ? -4.797 -8.93 -25.125 1 97.19 367 THR A O 1
ATOM 2817 N N . GLY A 1 368 ? -3.355 -9.125 -23.375 1 97.69 368 GLY A N 1
ATOM 2818 C CA . GLY A 1 368 ? -4.406 -9.031 -22.391 1 97.69 368 GLY A CA 1
ATOM 2819 C C . GLY A 1 368 ? -5.121 -10.352 -22.141 1 97.69 368 GLY A C 1
ATOM 2820 O O . GLY A 1 368 ? -6.129 -10.398 -21.438 1 97.69 368 GLY A O 1
ATOM 2821 N N . VAL A 1 369 ? -4.652 -11.461 -22.688 1 98.12 369 VAL A N 1
ATOM 2822 C CA . VAL A 1 369 ? -5.34 -12.742 -22.578 1 98.12 369 VAL A CA 1
ATOM 2823 C C . VAL A 1 369 ? -5.012 -13.391 -21.234 1 98.12 369 VAL A C 1
ATOM 2825 O O . VAL A 1 369 ? -5.668 -14.352 -20.828 1 98.12 369 VAL A O 1
ATOM 2828 N N . PHE A 1 370 ? -4.027 -12.836 -20.516 1 98.31 370 PHE A N 1
ATOM 2829 C CA . PHE A 1 370 ? -3.557 -13.383 -19.25 1 98.31 370 PHE A CA 1
ATOM 2830 C C . PHE A 1 370 ? -3.312 -12.273 -18.234 1 98.31 370 PHE A C 1
ATOM 2832 O O . PHE A 1 370 ? -2.873 -11.188 -18.609 1 98.31 370 PHE A O 1
ATOM 2839 N N . THR A 1 371 ? -3.621 -12.531 -17.016 1 98.62 371 THR A N 1
ATOM 2840 C CA . THR A 1 371 ? -3.242 -11.648 -15.922 1 98.62 371 THR A CA 1
ATOM 2841 C C . THR A 1 371 ? -2.764 -12.453 -14.719 1 98.62 371 THR A C 1
ATOM 2843 O O . THR A 1 371 ? -3.352 -13.484 -14.383 1 98.62 371 THR A O 1
ATOM 2846 N N . PRO A 1 372 ? -1.679 -12.086 -14.125 1 98.38 372 PRO A N 1
ATOM 2847 C CA . PRO A 1 372 ? -1.2 -12.75 -12.906 1 98.38 372 PRO A CA 1
ATOM 2848 C C . PRO A 1 372 ? -1.762 -12.117 -11.633 1 98.38 372 PRO A C 1
ATOM 2850 O O . PRO A 1 372 ? -1.33 -12.453 -10.531 1 98.38 372 PRO A O 1
ATOM 2853 N N . MET A 1 373 ? -2.715 -11.156 -11.773 1 98.56 373 MET A N 1
ATOM 2854 C CA . MET A 1 373 ? -3.104 -10.383 -10.602 1 98.56 373 MET A CA 1
ATOM 2855 C C . MET A 1 373 ? -4.594 -10.062 -10.625 1 98.56 373 MET A C 1
ATOM 2857 O O . MET A 1 373 ? -4.992 -8.906 -10.445 1 98.56 373 MET A O 1
ATOM 2861 N N . HIS A 1 374 ? -5.355 -11.055 -11.031 1 98.75 374 HIS A N 1
ATOM 2862 C CA . HIS A 1 374 ? -6.789 -10.906 -10.805 1 98.75 374 HIS A CA 1
ATOM 2863 C C . HIS A 1 374 ? -7.121 -10.922 -9.32 1 98.75 374 HIS A C 1
ATOM 2865 O O . HIS A 1 374 ? -6.988 -11.961 -8.664 1 98.75 374 HIS A O 1
ATOM 2871 N N . LEU A 1 375 ? -7.465 -9.766 -8.844 1 98.75 375 LEU A N 1
ATOM 2872 C CA . LEU A 1 375 ? -7.781 -9.625 -7.43 1 98.75 375 LEU A CA 1
ATOM 2873 C C . LEU A 1 375 ? -9.164 -10.188 -7.121 1 98.75 375 LEU A C 1
ATOM 2875 O O . LEU A 1 375 ? -10.156 -9.758 -7.711 1 98.75 375 LEU A O 1
ATOM 2879 N N . LEU A 1 376 ? -9.18 -11.141 -6.254 1 98.81 376 LEU A N 1
ATOM 2880 C CA . LEU A 1 376 ? -10.414 -11.656 -5.676 1 98.81 376 LEU A CA 1
ATOM 2881 C C . LEU A 1 376 ? -10.438 -11.445 -4.164 1 98.81 376 LEU A C 1
ATOM 2883 O O . LEU A 1 376 ? -9.555 -11.93 -3.453 1 98.81 376 LEU A O 1
ATOM 2887 N N . LEU A 1 377 ? -11.367 -10.648 -3.729 1 98.81 377 LEU A N 1
ATOM 2888 C CA . LEU A 1 377 ? -11.625 -10.5 -2.301 1 98.81 377 LEU A CA 1
ATOM 2889 C C . LEU A 1 377 ? -12.867 -11.289 -1.89 1 98.81 377 LEU A C 1
ATOM 2891 O O . LEU A 1 377 ? -13.969 -11.016 -2.371 1 98.81 377 LEU A O 1
ATOM 2895 N N . PHE A 1 378 ? -12.625 -12.258 -1.035 1 98.88 378 PHE A N 1
ATOM 2896 C CA . PHE A 1 378 ? -13.688 -13.109 -0.519 1 98.88 378 PHE A CA 1
ATOM 2897 C C . PHE A 1 378 ? -13.891 -12.875 0.974 1 98.88 378 PHE A C 1
ATOM 2899 O O . PHE A 1 378 ? -12.953 -12.508 1.684 1 98.88 378 PHE A O 1
ATOM 2906 N N . GLN A 1 379 ? -15.133 -13.078 1.41 1 98.75 379 GLN A N 1
ATOM 2907 C CA . GLN A 1 379 ? -15.422 -13.07 2.84 1 98.75 379 GLN A CA 1
ATOM 2908 C C . GLN A 1 379 ? -16.094 -14.383 3.27 1 98.75 379 GLN A C 1
ATOM 2910 O O . GLN A 1 379 ? -17 -14.867 2.598 1 98.75 379 GLN A O 1
ATOM 2915 N N . LYS A 1 380 ? -15.484 -14.977 4.258 1 98.69 380 LYS A N 1
ATOM 2916 C CA . LYS A 1 380 ? -16.203 -16.078 4.883 1 98.69 380 LYS A CA 1
ATOM 2917 C C . LYS A 1 380 ? -17.438 -15.586 5.637 1 98.69 380 LYS A C 1
ATOM 2919 O O . LYS A 1 380 ? -17.328 -14.695 6.48 1 98.69 380 LYS A O 1
ATOM 2924 N N . PRO A 1 381 ? -18.562 -16.094 5.328 1 97.69 381 PRO A N 1
ATOM 2925 C CA . PRO A 1 381 ? -19.781 -15.633 6.016 1 97.69 381 PRO A CA 1
ATOM 2926 C C . PRO A 1 381 ? -19.672 -15.758 7.531 1 97.69 381 PRO A C 1
ATOM 2928 O O . PRO A 1 381 ? -19 -16.656 8.039 1 97.69 381 PRO A O 1
ATOM 2931 N N . GLU A 1 382 ? -20.375 -14.805 8.188 1 94.25 382 GLU A N 1
ATOM 2932 C CA . GLU A 1 382 ? -20.422 -14.852 9.648 1 94.25 382 GLU A CA 1
ATOM 2933 C C . GLU A 1 382 ? -21.078 -16.141 10.133 1 94.25 382 GLU A C 1
ATOM 2935 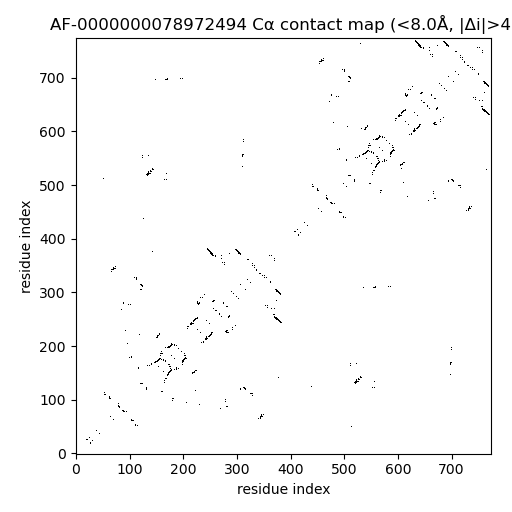O O . GLU A 1 382 ? -21.938 -16.719 9.453 1 94.25 382 GLU A O 1
ATOM 2940 N N . ALA A 1 383 ? -20.609 -16.609 11.234 1 85.94 383 ALA A N 1
ATOM 2941 C CA . ALA A 1 383 ? -21.203 -17.828 11.789 1 85.94 383 ALA A CA 1
ATOM 2942 C C . ALA A 1 383 ? -22.688 -17.609 12.109 1 85.94 383 ALA A C 1
ATOM 2944 O O . ALA A 1 383 ? -23.078 -16.531 12.562 1 85.94 383 ALA A O 1
ATOM 2945 N N . THR A 1 384 ? -23.625 -18.219 11.391 1 68 384 THR A N 1
ATOM 2946 C CA . THR A 1 384 ? -25.031 -18.141 11.805 1 68 384 THR A CA 1
ATOM 2947 C C . THR A 1 384 ? -25.172 -18.484 13.281 1 68 384 THR A C 1
ATOM 2949 O O . THR A 1 384 ? -24.609 -19.484 13.758 1 68 384 THR A O 1
ATOM 2952 N N . ALA A 1 385 ? -25.531 -17.484 14.125 1 52.88 385 ALA A N 1
ATOM 2953 C CA . ALA A 1 385 ? -25.969 -17.781 15.484 1 52.88 385 ALA A CA 1
ATOM 2954 C C . ALA A 1 385 ? -26.859 -19.031 15.508 1 52.88 385 ALA A C 1
ATOM 2956 O O . ALA A 1 385 ? -27.781 -19.156 14.703 1 52.88 385 ALA A O 1
ATOM 2957 N N . SER A 1 386 ? -26.312 -20.234 15.789 1 36.53 386 SER A N 1
ATOM 2958 C CA . SER A 1 386 ? -27.297 -21.281 16.047 1 36.53 386 SER A CA 1
ATOM 2959 C C . SER A 1 386 ? -28.5 -20.734 16.828 1 36.53 386 SER A C 1
ATOM 2961 O O . SER A 1 386 ? -28.328 -20.109 17.875 1 36.53 386 SER A O 1
ATOM 2963 N N . ALA A 1 387 ? -29.734 -20.766 16.312 1 26 387 ALA A N 1
ATOM 2964 C CA . ALA A 1 387 ? -30.969 -20.656 17.094 1 26 387 ALA A CA 1
ATOM 2965 C C . ALA A 1 387 ? -30.953 -21.609 18.281 1 26 387 ALA A C 1
ATOM 2967 O O . ALA A 1 387 ? -30.5 -22.75 18.172 1 26 387 ALA A O 1
ATOM 2968 N N . MET B 1 1 ? 46.75 -4 -1.344 1 21.81 1 MET B N 1
ATOM 2969 C CA . MET B 1 1 ? 46.906 -2.619 -0.895 1 21.81 1 MET B CA 1
ATOM 2970 C C . MET B 1 1 ? 47.125 -1.682 -2.08 1 21.81 1 MET B C 1
ATOM 2972 O O . MET B 1 1 ? 48.156 -1.732 -2.746 1 21.81 1 MET B O 1
ATOM 2976 N N . VAL B 1 2 ? 46 -1.521 -2.826 1 27.52 2 VAL B N 1
ATOM 2977 C CA . VAL B 1 2 ? 46.156 -0.695 -4.02 1 27.52 2 VAL B CA 1
ATOM 2978 C C . VAL B 1 2 ? 46.719 0.671 -3.633 1 27.52 2 VAL B C 1
ATOM 2980 O O . VAL B 1 2 ? 46.188 1.351 -2.762 1 27.52 2 VAL B O 1
ATOM 2983 N N . THR B 1 3 ? 47.969 0.83 -3.785 1 30.64 3 THR B N 1
ATOM 2984 C CA . THR B 1 3 ? 48.812 1.981 -3.477 1 30.64 3 THR B CA 1
ATOM 2985 C C . THR B 1 3 ? 48.375 3.209 -4.258 1 30.64 3 THR B C 1
ATOM 2987 O O . THR B 1 3 ? 48.312 3.182 -5.488 1 30.64 3 THR B O 1
ATOM 2990 N N . VAL B 1 4 ? 47.531 4.031 -3.639 1 36.91 4 VAL B N 1
ATOM 2991 C CA . VAL B 1 4 ? 47.188 5.352 -4.141 1 36.91 4 VAL B CA 1
ATOM 2992 C C . VAL B 1 4 ? 48.438 6.105 -4.57 1 36.91 4 VAL B C 1
ATOM 2994 O O . VAL B 1 4 ? 49.438 6.129 -3.842 1 36.91 4 VAL B O 1
ATOM 2997 N N . PRO B 1 5 ? 48.656 6.383 -5.797 1 38.84 5 PRO B N 1
ATOM 2998 C CA . PRO B 1 5 ? 49.906 7.027 -6.273 1 38.84 5 PRO B CA 1
ATOM 2999 C C . PRO B 1 5 ? 50.25 8.289 -5.496 1 38.84 5 PRO B C 1
ATOM 3001 O O . PRO B 1 5 ? 49.344 8.977 -4.992 1 38.84 5 PRO B O 1
ATOM 3004 N N . ALA B 1 6 ? 51.5 8.516 -5.211 1 44.81 6 ALA B N 1
ATOM 3005 C CA . ALA B 1 6 ? 52.125 9.555 -4.402 1 44.81 6 ALA B CA 1
ATOM 3006 C C . ALA B 1 6 ? 51.688 10.945 -4.852 1 44.81 6 ALA B C 1
ATOM 3008 O O . ALA B 1 6 ? 51.5 11.844 -4.027 1 44.81 6 ALA B O 1
ATOM 3009 N N . VAL B 1 7 ? 51.5 11.148 -6.141 1 43.25 7 VAL B N 1
ATOM 3010 C CA . VAL B 1 7 ? 51.156 12.469 -6.676 1 43.25 7 VAL B CA 1
ATOM 3011 C C . VAL B 1 7 ? 49.781 12.883 -6.195 1 43.25 7 VAL B C 1
ATOM 3013 O O . VAL B 1 7 ? 49.562 14.055 -5.883 1 43.25 7 VAL B O 1
ATOM 3016 N N . VAL B 1 8 ? 48.875 11.898 -6.082 1 39.78 8 VAL B N 1
ATOM 3017 C CA . VAL B 1 8 ? 47.531 12.188 -5.582 1 39.78 8 VAL B CA 1
ATOM 3018 C C . VAL B 1 8 ? 47.594 12.547 -4.098 1 39.78 8 VAL B C 1
ATOM 3020 O O . VAL B 1 8 ? 46.969 13.508 -3.656 1 39.78 8 VAL B O 1
ATOM 3023 N N . THR B 1 9 ? 48.531 11.883 -3.479 1 46.03 9 THR B N 1
ATOM 3024 C CA . THR B 1 9 ? 48.656 12.18 -2.055 1 46.03 9 THR B CA 1
ATOM 3025 C C . THR B 1 9 ? 49.25 13.57 -1.846 1 46.03 9 THR B C 1
ATOM 3027 O O . THR B 1 9 ? 48.812 14.305 -0.956 1 46.03 9 THR B O 1
ATOM 3030 N N . LYS B 1 10 ? 50.188 13.898 -2.66 1 48.19 10 LYS B N 1
ATOM 3031 C CA . LYS B 1 10 ? 50.844 15.195 -2.504 1 48.19 10 LYS B CA 1
ATOM 3032 C C . LYS B 1 10 ? 49.875 16.344 -2.812 1 48.19 10 LYS B C 1
ATOM 3034 O O . LYS B 1 10 ? 49.875 17.359 -2.131 1 48.19 10 LYS B O 1
ATOM 3039 N N . THR B 1 11 ? 49.094 16.219 -3.875 1 42.12 11 THR B N 1
ATOM 3040 C CA . THR B 1 11 ? 48.125 17.25 -4.219 1 42.12 11 THR B CA 1
ATOM 3041 C C . THR B 1 11 ? 47.094 17.391 -3.131 1 42.12 11 THR B C 1
ATOM 3043 O O . THR B 1 11 ? 46.688 18.5 -2.76 1 42.12 11 THR B O 1
ATOM 3046 N N . VAL B 1 12 ? 46.719 16.219 -2.525 1 44.69 12 VAL B N 1
ATOM 3047 C CA . VAL B 1 12 ? 45.781 16.281 -1.41 1 44.69 12 VAL B CA 1
ATOM 3048 C C . VAL B 1 12 ? 46.438 16.953 -0.215 1 44.69 12 VAL B C 1
ATOM 3050 O O . VAL B 1 12 ? 45.812 17.781 0.456 1 44.69 12 VAL B O 1
ATOM 3053 N N . ASP B 1 13 ? 47.656 16.609 -0.091 1 49.06 13 ASP B N 1
ATOM 3054 C CA . ASP B 1 13 ? 48.344 17.219 1.034 1 49.06 13 ASP B CA 1
ATOM 3055 C C . ASP B 1 13 ? 48.5 18.734 0.844 1 49.06 13 ASP B C 1
ATOM 3057 O O . ASP B 1 13 ? 48.312 19.5 1.793 1 49.06 13 ASP B O 1
ATOM 3061 N N . ARG B 1 14 ? 48.844 19.188 -0.346 1 49.12 14 ARG B N 1
ATOM 3062 C CA . ARG B 1 14 ? 49 20.609 -0.6 1 49.12 14 ARG B CA 1
ATOM 3063 C C . ARG B 1 14 ? 47.656 21.328 -0.415 1 49.12 14 ARG B C 1
ATOM 3065 O O . ARG B 1 14 ? 47.625 22.422 0.151 1 49.12 14 ARG B O 1
ATOM 3072 N N . LEU B 1 15 ? 46.625 20.688 -0.93 1 45.25 15 LEU B N 1
ATOM 3073 C CA . LEU B 1 15 ? 45.312 21.328 -0.771 1 45.25 15 LEU B CA 1
ATOM 3074 C C . LEU B 1 15 ? 44.906 21.359 0.698 1 45.25 15 LEU B C 1
ATOM 3076 O O . LEU B 1 15 ? 44.344 22.359 1.166 1 45.25 15 LEU B O 1
ATOM 3080 N N . THR B 1 16 ? 45.25 20.234 1.368 1 48.19 16 THR B N 1
ATOM 3081 C CA . THR B 1 16 ? 45 20.25 2.807 1 48.19 16 THR B CA 1
ATOM 3082 C C . THR B 1 16 ? 45.812 21.344 3.482 1 48.19 16 THR B C 1
ATOM 3084 O O . THR B 1 16 ? 45.344 22.047 4.367 1 48.19 16 THR B O 1
ATOM 3087 N N . ALA B 1 17 ? 47.031 21.469 3.076 1 50.91 17 ALA B N 1
ATOM 3088 C CA . ALA B 1 17 ? 47.906 22.469 3.68 1 50.91 17 ALA B CA 1
ATOM 3089 C C . ALA B 1 17 ? 47.406 23.891 3.418 1 50.91 17 ALA B C 1
ATOM 3091 O O . ALA B 1 17 ? 47.469 24.75 4.297 1 50.91 17 ALA B O 1
ATOM 3092 N N . GLU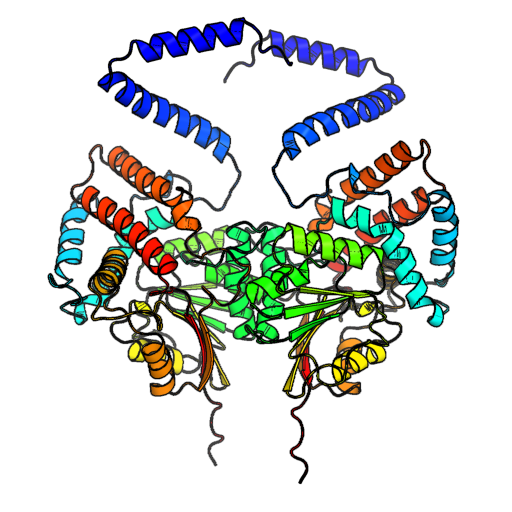 B 1 18 ? 47.031 24.203 2.211 1 49.09 18 GLU B N 1
ATOM 3093 C CA . GLU B 1 18 ? 46.5 25.531 1.941 1 49.09 18 GLU B CA 1
ATOM 3094 C C . GLU B 1 18 ? 45.188 25.766 2.697 1 49.09 18 GLU B C 1
ATOM 3096 O O . GLU B 1 18 ? 44.938 26.891 3.156 1 49.09 18 GLU B O 1
ATOM 3101 N N . PHE B 1 19 ? 44.375 24.656 2.797 1 47.25 19 PHE B N 1
ATOM 3102 C CA . PHE B 1 19 ? 43.188 24.766 3.615 1 47.25 19 PHE B CA 1
ATOM 3103 C C . PHE B 1 19 ? 43.531 25.031 5.07 1 47.25 19 PHE B C 1
ATOM 3105 O O . PHE B 1 19 ? 42.844 25.812 5.746 1 47.25 19 PHE B O 1
ATOM 3112 N N . ASP B 1 20 ? 44.5 24.438 5.555 1 51.38 20 ASP B N 1
ATOM 3113 C CA . ASP B 1 20 ? 44.906 24.625 6.949 1 51.38 20 ASP B CA 1
ATOM 3114 C C . ASP B 1 20 ? 45.375 26.047 7.203 1 51.38 20 ASP B C 1
ATOM 3116 O O . ASP B 1 20 ? 45.438 26.5 8.352 1 51.38 20 ASP B O 1
ATOM 3120 N N . LYS B 1 21 ? 45.875 26.75 6.215 1 51.72 21 LYS B N 1
ATOM 3121 C CA . LYS B 1 21 ? 46.344 28.109 6.41 1 51.72 21 LYS B CA 1
ATOM 3122 C C . LYS B 1 21 ? 45.156 29.094 6.516 1 51.72 21 LYS B C 1
ATOM 3124 O O . LYS B 1 21 ? 45.375 30.266 6.828 1 51.72 21 LYS B O 1
ATOM 3129 N N . LEU B 1 22 ? 44.094 28.703 5.996 1 45.41 22 LEU B N 1
ATOM 3130 C CA . LEU B 1 22 ? 42.938 29.609 6.066 1 45.41 22 LEU B CA 1
ATOM 3131 C C . LEU B 1 22 ? 42.531 29.828 7.512 1 45.41 22 LEU B C 1
ATOM 3133 O O . LEU B 1 22 ? 42.688 28.953 8.359 1 45.41 22 LEU B O 1
ATOM 3137 N N . SER B 1 23 ? 42.344 31.156 7.93 1 45.41 23 SER B N 1
ATOM 3138 C CA . SER B 1 23 ? 41.844 31.438 9.273 1 45.41 23 SER B CA 1
ATOM 3139 C C . SER B 1 23 ? 40.562 30.641 9.555 1 45.41 23 SER B C 1
ATOM 3141 O O . SER B 1 23 ? 39.938 30.094 8.641 1 45.41 23 SER B O 1
ATOM 3143 N N . THR B 1 24 ? 40.188 30.5 10.93 1 43.31 24 THR B N 1
ATOM 3144 C CA . THR B 1 24 ? 38.969 29.812 11.281 1 43.31 24 THR B CA 1
ATOM 3145 C C . THR B 1 24 ? 37.781 30.391 10.516 1 43.31 24 THR B C 1
ATOM 3147 O O . THR B 1 24 ? 36.906 29.641 10.031 1 43.31 24 THR B O 1
ATOM 3150 N N . THR B 1 25 ? 37.781 31.688 10.469 1 40.28 25 THR B N 1
ATOM 3151 C CA . THR B 1 25 ? 36.719 32.375 9.734 1 40.28 25 THR B CA 1
ATOM 3152 C C . THR B 1 25 ? 36.844 32.094 8.234 1 40.28 25 THR B C 1
ATOM 3154 O O . THR B 1 25 ? 35.812 31.906 7.555 1 40.28 25 THR B O 1
ATOM 3157 N N . GLN B 1 26 ? 38.031 32.125 7.676 1 41.25 26 GLN B N 1
ATOM 3158 C CA . GLN B 1 26 ? 38.219 31.844 6.254 1 41.25 26 GLN B CA 1
ATOM 3159 C C . GLN B 1 26 ? 37.969 30.375 5.949 1 41.25 26 GLN B C 1
ATOM 3161 O O . GLN B 1 26 ? 37.438 30.031 4.887 1 41.25 26 GLN B O 1
ATOM 3166 N N . LYS B 1 27 ? 38.375 29.453 6.816 1 41.97 27 LYS B N 1
ATOM 3167 C CA . LYS B 1 27 ? 38.062 28.031 6.66 1 41.97 27 LYS B CA 1
ATOM 3168 C C . LYS B 1 27 ? 36.531 27.812 6.66 1 41.97 27 LYS B C 1
ATOM 3170 O O . LYS B 1 27 ? 36.031 27 5.883 1 41.97 27 LYS B O 1
ATOM 3175 N N . TYR B 1 28 ? 35.875 28.547 7.598 1 37.41 28 TYR B N 1
ATOM 3176 C CA . TYR B 1 28 ? 34.406 28.547 7.578 1 37.41 28 TYR B CA 1
ATOM 3177 C C . TYR B 1 28 ? 33.906 29.172 6.293 1 37.41 28 TYR B C 1
ATOM 3179 O O . TYR B 1 28 ? 32.938 28.656 5.688 1 37.41 28 TYR B O 1
ATOM 3187 N N . ALA B 1 29 ? 34.438 30.328 5.895 1 36.22 29 ALA B N 1
ATOM 3188 C CA . ALA B 1 29 ? 34.031 31 4.66 1 36.22 29 ALA B CA 1
ATOM 3189 C C . ALA B 1 29 ? 34.406 30.156 3.439 1 36.22 29 ALA B C 1
ATOM 3191 O O . ALA B 1 29 ? 33.625 30.047 2.492 1 36.22 29 ALA B O 1
ATOM 3192 N N . VAL B 1 30 ? 35.656 29.734 3.25 1 40.03 30 VAL B N 1
ATOM 3193 C CA . VAL B 1 30 ? 36.062 28.875 2.15 1 40.03 30 VAL B CA 1
ATOM 3194 C C . VAL B 1 30 ? 35.344 27.531 2.246 1 40.03 30 VAL B C 1
ATOM 3196 O O . VAL B 1 30 ? 34.969 26.938 1.225 1 40.03 30 VAL B O 1
ATOM 3199 N N . GLY B 1 31 ? 35.156 26.875 3.496 1 35.19 31 GLY B N 1
ATOM 3200 C CA . GLY B 1 31 ? 34.312 25.703 3.666 1 35.19 31 GLY B CA 1
ATOM 3201 C C . GLY B 1 31 ? 32.875 25.938 3.279 1 35.19 31 GLY B C 1
ATOM 3202 O O . GLY B 1 31 ? 32.25 25.109 2.598 1 35.19 31 GLY B O 1
ATOM 3203 N N . VAL B 1 32 ? 32.312 27.078 3.678 1 33.94 32 VAL B N 1
ATOM 3204 C CA . VAL B 1 32 ? 30.984 27.516 3.281 1 33.94 32 VAL B CA 1
ATOM 3205 C C . VAL B 1 32 ? 30.984 27.875 1.798 1 33.94 32 VAL B C 1
ATOM 3207 O O . VAL B 1 32 ? 30.078 27.469 1.059 1 33.94 32 VAL B O 1
ATOM 3210 N N . ALA B 1 33 ? 31.812 28.844 1.299 1 34.59 33 ALA B N 1
ATOM 3211 C CA . ALA B 1 33 ? 31.859 29.188 -0.118 1 34.59 33 ALA B CA 1
ATOM 3212 C C . ALA B 1 33 ? 32.375 28.016 -0.956 1 34.59 33 ALA B C 1
ATOM 3214 O O . ALA B 1 33 ? 31.828 27.734 -2.025 1 34.59 33 ALA B O 1
ATOM 3215 N N . GLY B 1 34 ? 33.5 27.391 -0.753 1 35.94 34 GLY B N 1
ATOM 3216 C CA . GLY B 1 34 ? 34.062 26.25 -1.449 1 35.94 34 GLY B CA 1
ATOM 3217 C C . GLY B 1 34 ? 33.312 24.969 -1.206 1 35.94 34 GLY B C 1
ATOM 3218 O O . GLY B 1 34 ? 33.188 24.125 -2.105 1 35.94 34 GLY B O 1
ATOM 3219 N N . GLY B 1 35 ? 32.812 24.609 0.021 1 33.62 35 GLY B N 1
ATOM 3220 C CA . GLY B 1 35 ? 31.938 23.5 0.319 1 33.62 35 GLY B CA 1
ATOM 3221 C C . GLY B 1 35 ? 30.562 23.641 -0.305 1 33.62 35 GLY B C 1
ATOM 3222 O O . GLY B 1 35 ? 30 22.656 -0.811 1 33.62 35 GLY B O 1
ATOM 3223 N N . VAL B 1 36 ? 29.969 24.844 -0.301 1 33.16 36 VAL B N 1
ATOM 3224 C CA . VAL B 1 36 ? 28.75 25.109 -1.057 1 33.16 36 VAL B CA 1
ATOM 3225 C C . VAL B 1 36 ? 29.031 24.953 -2.551 1 33.16 36 VAL B C 1
ATOM 3227 O O . VAL B 1 36 ? 28.234 24.344 -3.275 1 33.16 36 VAL B O 1
ATOM 3230 N N . ALA B 1 37 ? 30.109 25.5 -3.117 1 32.12 37 ALA B N 1
ATOM 3231 C CA . ALA B 1 37 ? 30.438 25.25 -4.52 1 32.12 37 ALA B CA 1
ATOM 3232 C C . ALA B 1 37 ? 30.781 23.781 -4.754 1 32.12 37 ALA B C 1
ATOM 3234 O O . ALA B 1 37 ? 30.344 23.188 -5.746 1 32.12 37 ALA B O 1
ATOM 3235 N N . SER B 1 38 ? 31.594 23.094 -3.953 1 34.28 38 SER B N 1
ATOM 3236 C CA . SER B 1 38 ? 31.906 21.672 -4.102 1 34.28 38 SER B CA 1
ATOM 3237 C C . SER B 1 38 ? 30.703 20.812 -3.758 1 34.28 38 SER B C 1
ATOM 3239 O O . SER B 1 38 ? 30.422 19.812 -4.434 1 34.28 38 SER B O 1
ATOM 3241 N N . LEU B 1 39 ? 29.859 21.125 -2.715 1 33.19 39 LEU B N 1
ATOM 3242 C CA . LEU B 1 39 ? 28.609 20.391 -2.496 1 33.19 39 LEU B CA 1
ATOM 3243 C C . LEU B 1 39 ? 27.609 20.672 -3.615 1 33.19 39 LEU B C 1
ATOM 3245 O O . LEU B 1 39 ? 26.875 19.781 -4.035 1 33.19 39 LEU B O 1
ATOM 3249 N N . TYR B 1 40 ? 27.531 21.828 -4.266 1 32.19 40 TYR B N 1
ATOM 3250 C CA . TYR B 1 40 ? 26.781 22.062 -5.496 1 32.19 40 TYR B CA 1
ATOM 3251 C C . TYR B 1 40 ? 27.344 21.219 -6.637 1 32.19 40 TYR B C 1
ATOM 3253 O O . TYR B 1 40 ? 26.594 20.594 -7.391 1 32.19 40 TYR B O 1
ATOM 3261 N N . LEU B 1 41 ? 28.672 21.25 -6.941 1 31.98 41 LEU B N 1
ATOM 3262 C CA . LEU B 1 41 ? 29.25 20.422 -7.996 1 31.98 41 LEU B CA 1
ATOM 3263 C C . LEU B 1 41 ? 29.109 18.938 -7.68 1 31.98 41 LEU B C 1
ATOM 3265 O O . LEU B 1 41 ? 28.734 18.141 -8.547 1 31.98 41 LEU B O 1
ATOM 3269 N N . VAL B 1 42 ? 29.484 18.469 -6.496 1 32.66 42 VAL B N 1
ATOM 3270 C CA . VAL B 1 42 ? 29.25 17.078 -6.172 1 32.66 42 VAL B CA 1
ATOM 3271 C C . VAL B 1 42 ? 27.75 16.812 -6.094 1 32.66 42 VAL B C 1
ATOM 3273 O O . VAL B 1 42 ? 27.266 15.789 -6.598 1 32.66 42 VAL B O 1
ATOM 3276 N N . GLY B 1 43 ? 26.906 17.656 -5.477 1 33.59 43 GLY B N 1
ATOM 3277 C CA . GLY B 1 43 ? 25.453 17.5 -5.57 1 33.59 43 GLY B CA 1
ATOM 3278 C C . GLY B 1 43 ? 24.953 17.562 -6.996 1 33.59 43 GLY B C 1
ATOM 3279 O O . GLY B 1 43 ? 24.094 16.75 -7.387 1 33.59 43 GLY B O 1
ATOM 3280 N N . SER B 1 44 ? 25.359 18.5 -7.805 1 34.56 44 SER B N 1
ATOM 3281 C CA . SER B 1 44 ? 24.984 18.453 -9.219 1 34.56 44 SER B CA 1
ATOM 3282 C C . SER B 1 44 ? 25.484 17.172 -9.875 1 34.56 44 SER B C 1
ATOM 3284 O O . SER B 1 44 ? 24.828 16.625 -10.758 1 34.56 44 SER B O 1
ATOM 3286 N N . LEU B 1 45 ? 26.688 16.766 -9.648 1 33.19 45 LEU B N 1
ATOM 3287 C CA . LEU B 1 45 ? 27.203 15.523 -10.211 1 33.19 45 LEU B CA 1
ATOM 3288 C C . LEU B 1 45 ? 26.531 14.32 -9.562 1 33.19 45 LEU B C 1
ATOM 3290 O O . LEU B 1 45 ? 26.266 13.328 -10.242 1 33.19 45 LEU B O 1
ATOM 3294 N N . LEU B 1 46 ? 26.516 14.25 -8.195 1 33.22 46 LEU B N 1
ATOM 3295 C CA . LEU B 1 46 ? 25.875 13.109 -7.566 1 33.22 46 LEU B CA 1
ATOM 3296 C C . LEU B 1 46 ? 24.359 13.141 -7.801 1 33.22 46 LEU B C 1
ATOM 3298 O O . LEU B 1 46 ? 23.719 12.094 -7.895 1 33.22 46 LEU B O 1
ATOM 3302 N N . TYR B 1 47 ? 23.75 14.297 -7.531 1 33.72 47 TYR B N 1
ATOM 3303 C CA . TYR B 1 47 ? 22.312 14.32 -7.75 1 33.72 47 TYR B CA 1
ATOM 3304 C C . TYR B 1 47 ? 21.984 14.344 -9.242 1 33.72 47 TYR B C 1
ATOM 3306 O O . TYR B 1 47 ? 20.859 14.656 -9.633 1 33.72 47 TYR B O 1
ATOM 3314 N N . LYS B 1 48 ? 22.891 14.383 -10.141 1 33.03 48 LYS B N 1
ATOM 3315 C CA . LYS B 1 48 ? 22.438 14.086 -11.492 1 33.03 48 LYS B CA 1
ATOM 3316 C C . LYS B 1 48 ? 21.562 12.828 -11.523 1 33.03 48 LYS B C 1
ATOM 3318 O O . LYS B 1 48 ? 21.484 12.156 -12.547 1 33.03 48 LYS B O 1
ATOM 3323 N N . GLY B 1 49 ? 21.359 12.32 -10.297 1 33.38 49 GLY B N 1
ATOM 3324 C CA . GLY B 1 49 ? 20.391 11.258 -10.484 1 33.38 49 GLY B CA 1
ATOM 3325 C C . GLY B 1 49 ? 19.109 11.727 -11.148 1 33.38 49 GLY B C 1
ATOM 3326 O O . GLY B 1 49 ? 18.719 12.875 -10.984 1 33.38 49 GLY B O 1
ATOM 3327 N N . ASN B 1 50 ? 18.828 11.281 -12.383 1 32.66 50 ASN B N 1
ATOM 3328 C CA . ASN B 1 50 ? 17.578 11.398 -13.125 1 32.66 50 ASN B CA 1
ATOM 3329 C C . ASN B 1 50 ? 16.375 11.375 -12.195 1 32.66 50 ASN B C 1
ATOM 3331 O O . ASN B 1 50 ? 15.578 10.43 -12.227 1 32.66 50 ASN B O 1
ATOM 3335 N N . ASP B 1 51 ? 16.562 11.758 -10.922 1 33.91 51 ASP B N 1
ATOM 3336 C CA . ASP B 1 51 ? 15.297 11.664 -10.211 1 33.91 51 ASP B CA 1
ATOM 3337 C C . ASP B 1 51 ? 14.305 12.703 -10.711 1 33.91 51 ASP B C 1
ATOM 3339 O O . ASP B 1 51 ? 14.484 13.906 -10.484 1 33.91 51 ASP B O 1
ATOM 3343 N N . LYS B 1 52 ? 13.625 12.547 -11.82 1 37.78 52 LYS B N 1
ATOM 3344 C CA . LYS B 1 52 ? 12.531 13.297 -12.438 1 37.78 52 LYS B CA 1
ATOM 3345 C C . LYS B 1 52 ? 11.578 13.844 -11.375 1 37.78 52 LYS B C 1
ATOM 3347 O O . LYS B 1 52 ? 10.633 14.562 -11.695 1 37.78 52 LYS B O 1
ATOM 3352 N N . SER B 1 53 ? 11.664 13.422 -10.156 1 36.03 53 SER B N 1
ATOM 3353 C CA . SER B 1 53 ? 10.633 13.906 -9.242 1 36.03 53 SER B CA 1
ATOM 3354 C C . SER B 1 53 ? 11.016 15.25 -8.641 1 36.03 53 SER B C 1
ATOM 3356 O O . SER B 1 53 ? 10.266 15.812 -7.84 1 36.03 53 SER B O 1
ATOM 3358 N N . LYS B 1 54 ? 12.352 15.609 -8.703 1 39.66 54 LYS B N 1
ATOM 3359 C CA . LYS B 1 54 ? 12.688 16.844 -7.992 1 39.66 54 LYS B CA 1
ATOM 3360 C C . LYS B 1 54 ? 12.523 18.062 -8.898 1 39.66 54 LYS B C 1
ATOM 3362 O O . LYS B 1 54 ? 12.906 18.016 -10.07 1 39.66 54 LYS B O 1
ATOM 3367 N N . PRO B 1 55 ? 11.758 19.156 -8.477 1 33.91 55 PRO B N 1
ATOM 3368 C CA . PRO B 1 55 ? 11.633 20.359 -9.312 1 33.91 55 PRO B CA 1
ATOM 3369 C C . PRO B 1 55 ? 12.977 21.047 -9.562 1 33.91 55 PRO B C 1
ATOM 3371 O O . PRO B 1 55 ? 13.875 20.969 -8.727 1 33.91 55 PRO B O 1
ATOM 3374 N N . SER B 1 56 ? 13.367 21.25 -10.758 1 31.66 56 SER B N 1
ATOM 3375 C CA . SER B 1 56 ? 14.484 22.109 -11.125 1 31.66 56 SER B CA 1
ATOM 3376 C C . SER B 1 56 ? 14.469 23.406 -10.336 1 31.66 56 SER B C 1
ATOM 3378 O O . SER B 1 56 ? 13.414 23.844 -9.859 1 31.66 56 SER B O 1
ATOM 3380 N N . THR B 1 57 ? 15.641 23.938 -9.852 1 33.53 57 THR B N 1
ATOM 3381 C CA . THR B 1 57 ? 15.883 25.203 -9.195 1 33.53 57 THR B CA 1
ATOM 3382 C C . THR B 1 57 ? 15 26.297 -9.797 1 33.53 57 THR B C 1
ATOM 3384 O O . THR B 1 57 ? 14.695 27.297 -9.133 1 33.53 57 THR B O 1
ATOM 3387 N N . PHE B 1 58 ? 14.844 26.328 -11.016 1 32.97 58 PHE B N 1
ATOM 3388 C CA . PHE B 1 58 ? 14.172 27.469 -11.633 1 32.97 58 PHE B CA 1
ATOM 3389 C C . PHE B 1 58 ? 12.719 27.562 -11.18 1 32.97 58 PHE B C 1
ATOM 3391 O O . PHE B 1 58 ? 12.117 28.625 -11.203 1 32.97 58 PHE B O 1
ATOM 3398 N N . GLU B 1 59 ? 12.125 26.453 -11.023 1 34.06 59 GLU B N 1
ATOM 3399 C CA . GLU B 1 59 ? 10.695 26.578 -10.758 1 34.06 59 GLU B CA 1
ATOM 3400 C C . GLU B 1 59 ? 10.438 26.953 -9.305 1 34.06 59 GLU B C 1
ATOM 3402 O O . GLU B 1 59 ? 9.297 26.906 -8.836 1 34.06 59 GLU B O 1
ATOM 3407 N N . LEU B 1 60 ? 11.43 26.938 -8.5 1 35.19 60 LEU B N 1
ATOM 3408 C CA . LEU B 1 60 ? 11.188 27.453 -7.152 1 35.19 60 LEU B CA 1
ATOM 3409 C C . LEU B 1 60 ? 10.938 28.953 -7.184 1 35.19 60 LEU B C 1
ATOM 3411 O O . LEU B 1 60 ? 11.852 29.734 -7.469 1 35.19 60 LEU B O 1
ATOM 3415 N N . THR B 1 61 ? 10.023 29.375 -7.707 1 37.62 61 THR B N 1
ATOM 3416 C CA . THR B 1 61 ? 9.75 30.797 -7.641 1 37.62 61 THR B CA 1
ATOM 3417 C C . THR B 1 61 ? 9.727 31.281 -6.195 1 37.62 61 THR B C 1
ATOM 3419 O O . THR B 1 61 ? 9.586 32.469 -5.934 1 37.62 61 THR B O 1
ATOM 3422 N N . GLY B 1 62 ? 10.641 30.938 -5.215 1 39.72 62 GLY B N 1
ATOM 3423 C CA . GLY B 1 62 ? 10.82 31.484 -3.877 1 39.72 62 GLY B CA 1
ATOM 3424 C C . GLY B 1 62 ? 9.523 31.609 -3.104 1 39.72 62 GLY B C 1
ATOM 3425 O O . GLY B 1 62 ? 9.391 32.469 -2.227 1 39.72 62 GLY B O 1
ATOM 3426 N N . GLY B 1 63 ? 8.625 30.734 -3.242 1 48.06 63 GLY B N 1
ATOM 3427 C CA . GLY B 1 63 ? 7.332 30.859 -2.584 1 48.06 63 GLY B CA 1
ATOM 3428 C C . GLY B 1 63 ? 6.461 31.953 -3.174 1 48.06 63 GLY B C 1
ATOM 3429 O O . GLY B 1 63 ? 6.883 32.656 -4.086 1 48.06 63 GLY B O 1
ATOM 3430 N N . SER B 1 64 ? 5.164 31.906 -2.939 1 50.62 64 SER B N 1
ATOM 3431 C CA . SER B 1 64 ? 4.266 32.875 -3.543 1 50.62 64 SER B CA 1
ATOM 3432 C C . SER B 1 64 ? 4.348 34.219 -2.828 1 50.62 64 SER B C 1
ATOM 3434 O O . SER B 1 64 ? 3.689 35.188 -3.227 1 50.62 64 SER B O 1
ATOM 3436 N N . ILE B 1 65 ? 5.23 34.219 -1.696 1 51.22 65 ILE B N 1
ATOM 3437 C CA . ILE B 1 65 ? 5.223 35.469 -0.964 1 51.22 65 ILE B CA 1
ATOM 3438 C C . ILE B 1 65 ? 6.441 36.312 -1.362 1 51.22 65 ILE B C 1
ATOM 3440 O O . ILE B 1 65 ? 7.555 35.781 -1.447 1 51.22 65 ILE B O 1
ATOM 3444 N N . GLU B 1 66 ? 6.09 37.5 -1.578 1 58.5 66 GLU B N 1
ATOM 3445 C CA . GLU B 1 66 ? 7.156 38.469 -1.818 1 58.5 66 GLU B CA 1
ATOM 3446 C C . GLU B 1 66 ? 8.102 38.562 -0.623 1 58.5 66 GLU B C 1
ATOM 3448 O O . GLU B 1 66 ? 7.656 38.531 0.528 1 58.5 66 GLU B O 1
ATOM 3453 N N . ALA B 1 67 ? 9.336 38.531 -0.81 1 62.94 67 ALA B N 1
ATOM 3454 C CA . ALA B 1 67 ? 10.391 38.562 0.197 1 62.94 67 ALA B CA 1
ATOM 3455 C C . ALA B 1 67 ? 10.141 39.656 1.221 1 62.94 67 ALA B C 1
ATOM 3457 O O . ALA B 1 67 ? 10.398 39.5 2.414 1 62.94 67 ALA B O 1
ATOM 3458 N N . SER B 1 68 ? 9.531 40.688 0.769 1 62.66 68 SER B N 1
ATOM 3459 C CA . SER B 1 68 ? 9.336 41.844 1.624 1 62.66 68 SER B CA 1
ATOM 3460 C C . SER B 1 68 ? 8.203 41.625 2.619 1 62.66 68 SER B C 1
ATOM 3462 O O . SER B 1 68 ? 8.094 42.344 3.615 1 62.66 68 SER B O 1
ATOM 3464 N N . LYS B 1 69 ? 7.516 40.625 2.385 1 72 69 LYS B N 1
ATOM 3465 C CA . LYS B 1 69 ? 6.328 40.438 3.215 1 72 69 LYS B CA 1
ATOM 3466 C C . LYS B 1 69 ? 6.496 39.281 4.164 1 72 69 LYS B C 1
ATOM 3468 O O . LYS B 1 69 ? 5.617 39 4.984 1 72 69 LYS B O 1
ATOM 3473 N N . VAL B 1 70 ? 7.586 38.656 4.121 1 73.12 70 VAL B N 1
ATOM 3474 C CA . VAL B 1 70 ? 7.805 37.469 4.902 1 73.12 70 VAL B CA 1
ATOM 3475 C C . VAL B 1 70 ? 7.758 37.781 6.395 1 73.12 70 VAL B C 1
ATOM 3477 O O . VAL B 1 70 ? 7.094 37.094 7.168 1 73.12 70 VAL B O 1
ATOM 3480 N N . LYS B 1 71 ? 8.422 38.812 6.785 1 76.88 71 LYS B N 1
ATOM 3481 C CA . LYS B 1 71 ? 8.469 39.188 8.195 1 76.88 71 LYS B CA 1
ATOM 3482 C C . LYS B 1 71 ? 7.078 39.531 8.727 1 76.88 71 LYS B C 1
ATOM 3484 O O . LYS B 1 71 ? 6.68 39.062 9.789 1 76.88 71 LYS B O 1
ATOM 3489 N N . GLU B 1 72 ? 6.457 40.312 7.988 1 77.38 72 GLU B N 1
ATOM 3490 C CA . GLU B 1 72 ? 5.117 40.719 8.398 1 77.38 72 GLU B CA 1
ATOM 3491 C C . GLU B 1 72 ? 4.188 39.531 8.523 1 77.38 72 GLU B C 1
ATOM 3493 O O . GLU B 1 72 ? 3.443 39.406 9.5 1 77.38 72 GLU B O 1
ATOM 3498 N N . GLU B 1 73 ? 4.227 38.688 7.594 1 74.75 73 GLU B N 1
ATOM 3499 C CA . GLU B 1 73 ? 3.375 37.5 7.598 1 74.75 73 GLU B CA 1
ATOM 3500 C C . GLU B 1 73 ? 3.746 36.562 8.734 1 74.75 73 GLU B C 1
ATOM 3502 O O . GLU B 1 73 ? 2.871 35.969 9.375 1 74.75 73 GLU B O 1
ATOM 3507 N N . PHE B 1 74 ? 5.027 36.5 8.977 1 77.69 74 PHE B N 1
ATOM 3508 C CA . PHE B 1 74 ? 5.457 35.656 10.07 1 77.69 74 PHE B CA 1
ATOM 3509 C C . PHE B 1 74 ? 5.012 36.219 11.414 1 77.69 74 PHE B C 1
ATOM 3511 O O . PHE B 1 74 ? 4.586 35.469 12.297 1 77.69 74 PHE B O 1
ATOM 3518 N N . ASP B 1 75 ? 5.195 37.438 11.586 1 79.81 75 ASP B N 1
ATOM 3519 C CA . ASP B 1 75 ? 4.789 38.094 12.836 1 79.81 75 ASP B CA 1
ATOM 3520 C C . ASP B 1 75 ? 3.293 37.906 13.086 1 79.81 75 ASP B C 1
ATOM 3522 O O . ASP B 1 75 ? 2.875 37.625 14.211 1 79.81 75 ASP B O 1
ATOM 3526 N N . ALA B 1 76 ? 2.576 38.062 12.062 1 76.5 76 ALA B N 1
ATOM 3527 C CA . ALA B 1 76 ? 1.136 37.844 12.164 1 76.5 76 ALA B CA 1
ATOM 3528 C C . ALA B 1 76 ? 0.823 36.406 12.562 1 76.5 76 ALA B C 1
ATOM 3530 O O . ALA B 1 76 ? -0.054 36.156 13.398 1 76.5 76 ALA B O 1
ATOM 3531 N N . TYR B 1 77 ? 1.532 35.531 11.992 1 78.19 77 TYR B N 1
ATOM 3532 C CA . TYR B 1 77 ? 1.41 34.094 12.32 1 78.19 77 TYR B CA 1
ATOM 3533 C C . TYR B 1 77 ? 1.754 33.844 13.781 1 78.19 77 TYR B C 1
ATOM 3535 O O . TYR B 1 77 ? 0.967 33.25 14.516 1 78.19 77 TYR B O 1
ATOM 3543 N N . ALA B 1 78 ? 2.801 34.375 14.25 1 79.38 78 ALA B N 1
ATOM 3544 C CA . ALA B 1 78 ? 3.275 34.125 15.609 1 79.38 78 ALA B CA 1
ATOM 3545 C C . ALA B 1 78 ? 2.326 34.75 16.641 1 79.38 78 ALA B C 1
ATOM 3547 O O . ALA B 1 78 ? 2.08 34.156 17.688 1 79.38 78 ALA B O 1
ATOM 3548 N N . ASP B 1 79 ? 1.766 35.812 16.25 1 81.5 79 ASP B N 1
ATOM 3549 C CA . ASP B 1 79 ? 0.894 36.531 17.156 1 81.5 79 ASP B CA 1
ATOM 3550 C C . ASP B 1 79 ? -0.458 35.844 17.297 1 81.5 79 ASP B C 1
ATOM 3552 O O . ASP B 1 79 ? -1.216 36.125 18.234 1 81.5 79 ASP B O 1
ATOM 3556 N N . SER B 1 80 ? -0.726 35.031 16.406 1 80.31 80 SER B N 1
ATOM 3557 C CA . SER B 1 80 ? -2 34.312 16.453 1 80.31 80 SER B CA 1
ATOM 3558 C C . SER B 1 80 ? -1.992 33.219 17.516 1 80.31 80 SER B C 1
ATOM 3560 O O . SER B 1 80 ? -3.045 32.719 17.891 1 80.31 80 SER B O 1
ATOM 3562 N N . TYR B 1 81 ? -0.833 32.906 18.047 1 83 81 TYR B N 1
ATOM 3563 C CA . TYR B 1 81 ? -0.724 31.891 19.094 1 83 81 TYR B CA 1
ATOM 3564 C C . TYR B 1 81 ? -0.555 32.531 20.453 1 83 81 TYR B C 1
ATOM 3566 O O . TYR B 1 81 ? 0.096 33.594 20.594 1 83 81 TYR B O 1
ATOM 3574 N N . GLY B 1 82 ? -1.206 31.891 21.422 1 79.88 82 GLY B N 1
ATOM 3575 C CA . GLY B 1 82 ? -1.067 32.375 22.781 1 79.88 82 GLY B CA 1
ATOM 3576 C C . GLY B 1 82 ? 0.36 32.312 23.297 1 79.88 82 GLY B C 1
ATOM 3577 O O . GLY B 1 82 ? 1.178 31.547 22.781 1 79.88 82 GLY B O 1
ATOM 3578 N N . LYS B 1 83 ? 0.622 33.062 24.281 1 78 83 LYS B N 1
ATOM 3579 C CA . LYS B 1 83 ? 1.977 33.188 24.812 1 78 83 LYS B CA 1
ATOM 3580 C C . LYS B 1 83 ? 2.203 32.188 25.953 1 78 83 LYS B C 1
ATOM 3582 O O . LYS B 1 83 ? 3.346 31.891 26.297 1 78 83 LYS B O 1
ATOM 3587 N N . ASN B 1 84 ? 1.116 31.656 26.406 1 79.31 84 ASN B N 1
ATOM 3588 C CA . ASN B 1 84 ? 1.249 30.719 27.516 1 79.31 84 ASN B CA 1
ATOM 3589 C C . ASN B 1 84 ? 1.223 29.266 27.031 1 79.31 84 ASN B C 1
ATOM 3591 O O . ASN B 1 84 ? 0.695 28.969 25.953 1 79.31 84 ASN B O 1
ATOM 3595 N N . ALA B 1 85 ? 1.804 28.453 27.906 1 78.88 85 ALA B N 1
ATOM 3596 C CA . ALA B 1 85 ? 1.879 27.031 27.609 1 78.88 85 ALA B CA 1
ATOM 3597 C C . ALA B 1 85 ? 0.486 26.438 27.438 1 78.88 85 ALA B C 1
ATOM 3599 O O . ALA B 1 85 ? -0.406 26.672 28.25 1 78.88 85 ALA B O 1
ATOM 3600 N N . GLY B 1 86 ? 0.332 25.766 26.312 1 77.62 86 GLY B N 1
ATOM 3601 C CA . GLY B 1 86 ? -0.894 25.016 26.109 1 77.62 86 GLY B CA 1
ATOM 3602 C C . GLY B 1 86 ? -2.004 25.844 25.484 1 77.62 86 GLY B C 1
ATOM 3603 O O . GLY B 1 86 ? -3.098 25.328 25.234 1 77.62 86 GLY B O 1
ATOM 3604 N N . GLU B 1 87 ? -1.85 27.109 25.266 1 78.38 87 GLU B N 1
ATOM 3605 C CA . GLU B 1 87 ? -2.934 28 24.844 1 78.38 87 GLU B CA 1
ATOM 3606 C C . GLU B 1 87 ? -3.297 27.781 23.391 1 78.38 87 GLU B C 1
ATOM 3608 O O . GLU B 1 87 ? -4.441 28.016 22.984 1 78.38 87 GLU B O 1
ATOM 3613 N N . GLY B 1 88 ? -2.359 27.328 22.578 1 77.88 88 GLY B N 1
ATOM 3614 C CA . GLY B 1 88 ? -2.643 27.172 21.156 1 77.88 88 GLY B CA 1
ATOM 3615 C C . GLY B 1 88 ? -3.01 28.469 20.484 1 77.88 88 GLY B C 1
ATOM 3616 O O . GLY B 1 88 ? -2.438 29.516 20.781 1 77.88 88 GLY B O 1
ATOM 3617 N N . ILE B 1 89 ? -3.928 28.406 19.516 1 81.31 89 ILE B N 1
ATOM 3618 C CA . ILE B 1 89 ? -4.336 29.609 18.781 1 81.31 89 ILE B CA 1
ATOM 3619 C C . ILE B 1 89 ? -5.309 30.422 19.625 1 81.31 89 ILE B C 1
ATOM 3621 O O . ILE B 1 89 ? -6.176 29.859 20.297 1 81.31 89 ILE B O 1
ATOM 3625 N N . VAL B 1 90 ? -5.188 31.656 19.516 1 81.19 90 VAL B N 1
ATOM 3626 C CA . VAL B 1 90 ? -5.98 32.562 20.359 1 81.19 90 VAL B CA 1
ATOM 3627 C C . VAL B 1 90 ? -7.309 32.875 19.672 1 81.19 90 VAL B C 1
ATOM 3629 O O . VAL B 1 90 ? -8.352 32.938 20.328 1 81.19 90 VAL B O 1
ATOM 3632 N N . ASP B 1 91 ? -7.27 33.094 18.406 1 79.62 91 ASP B N 1
ATOM 3633 C CA . ASP B 1 91 ? -8.453 33.406 17.609 1 79.62 91 ASP B CA 1
ATOM 3634 C C . ASP B 1 91 ? -8.656 32.375 16.5 1 79.62 91 ASP B C 1
ATOM 3636 O O . ASP B 1 91 ? -8.07 32.469 15.422 1 79.62 91 ASP B O 1
ATOM 3640 N N . ARG B 1 92 ? -9.531 31.5 16.625 1 77.88 92 ARG B N 1
ATOM 3641 C CA . ARG B 1 92 ? -9.734 30.359 15.742 1 77.88 92 ARG B CA 1
ATOM 3642 C C . ARG B 1 92 ? -10.305 30.812 14.398 1 77.88 92 ARG B C 1
ATOM 3644 O O . ARG B 1 92 ? -10.195 30.094 13.406 1 77.88 92 ARG B O 1
ATOM 3651 N N . SER B 1 93 ? -10.906 31.984 14.375 1 76.31 93 SER B N 1
ATOM 3652 C CA . SER B 1 93 ? -11.484 32.469 13.133 1 76.31 93 SER B CA 1
ATOM 3653 C C . SER B 1 93 ? -10.398 32.781 12.102 1 76.31 93 SER B C 1
ATOM 3655 O O . SER B 1 93 ? -10.688 32.906 10.906 1 76.31 93 SER B O 1
ATOM 3657 N N . LYS B 1 94 ? -9.227 32.844 12.562 1 75.31 94 LYS B N 1
ATOM 3658 C CA . LYS B 1 94 ? -8.117 33.188 11.672 1 75.31 94 LYS B CA 1
ATOM 3659 C C . LYS B 1 94 ? -7.371 31.953 11.211 1 75.31 94 LYS B C 1
ATOM 3661 O O . LYS B 1 94 ? -6.414 32.062 10.438 1 75.31 94 LYS B O 1
ATOM 3666 N N . THR B 1 95 ? -7.84 30.875 11.594 1 75.44 95 THR B N 1
ATOM 3667 C CA . THR B 1 95 ? -7.121 29.625 11.367 1 75.44 95 THR B CA 1
ATOM 3668 C C . THR B 1 95 ? -6.91 29.391 9.867 1 75.44 95 THR B C 1
ATOM 3670 O O . THR B 1 95 ? -5.812 29.047 9.438 1 75.44 95 THR B O 1
ATOM 3673 N N . VAL B 1 96 ? -7.863 29.625 9.102 1 72.31 96 VAL B N 1
ATOM 3674 C CA . VAL B 1 96 ? -7.797 29.359 7.664 1 72.31 96 VAL B CA 1
ATOM 3675 C C . VAL B 1 96 ? -6.727 30.25 7.027 1 72.31 96 VAL B C 1
ATOM 3677 O O . VAL B 1 96 ? -5.918 29.781 6.227 1 72.31 96 VAL B O 1
ATOM 3680 N N . HIS B 1 97 ? -6.809 31.422 7.398 1 74.81 97 HIS B N 1
ATOM 3681 C CA . HIS B 1 97 ? -5.836 32.375 6.867 1 74.81 97 HIS B CA 1
ATOM 3682 C C . HIS B 1 97 ? -4.418 32 7.289 1 74.81 97 HIS B C 1
ATOM 3684 O O . HIS B 1 97 ? -3.484 32.094 6.488 1 74.81 97 HIS B O 1
ATOM 3690 N N . LEU B 1 98 ? -4.281 31.609 8.438 1 71.69 98 LEU B N 1
ATOM 3691 C CA . LEU B 1 98 ? -2.982 31.219 8.977 1 71.69 98 LEU B CA 1
ATOM 3692 C C . LEU B 1 98 ? -2.4 30.047 8.203 1 71.69 98 LEU B C 1
ATOM 3694 O O . LEU B 1 98 ? -1.217 30.047 7.859 1 71.69 98 LEU B O 1
ATOM 3698 N N . VAL B 1 99 ? -3.203 29.109 7.961 1 74.62 99 VAL B N 1
ATOM 3699 C CA . VAL B 1 99 ? -2.764 27.906 7.25 1 74.62 99 VAL B CA 1
ATOM 3700 C C . VAL B 1 99 ? -2.334 28.281 5.832 1 74.62 99 VAL B C 1
ATOM 3702 O O . VAL B 1 99 ? -1.323 27.781 5.332 1 74.62 99 VAL B O 1
ATOM 3705 N N . ASP B 1 100 ? -3.037 29.125 5.273 1 76.56 100 ASP B N 1
ATOM 3706 C CA . ASP B 1 100 ? -2.699 29.578 3.93 1 76.56 100 ASP B CA 1
ATOM 3707 C C . ASP B 1 100 ? -1.329 30.25 3.902 1 76.56 100 ASP B C 1
ATOM 3709 O O . ASP B 1 100 ? -0.51 29.969 3.025 1 76.56 100 ASP B O 1
ATOM 3713 N N . ILE B 1 101 ? -1.131 31.125 4.867 1 69.94 101 ILE B N 1
ATOM 3714 C CA . ILE B 1 101 ? 0.15 31.812 4.961 1 69.94 101 ILE B CA 1
ATOM 3715 C C . ILE B 1 101 ? 1.267 30.797 5.199 1 69.94 101 ILE B C 1
ATOM 3717 O O . ILE B 1 101 ? 2.318 30.859 4.559 1 69.94 101 ILE B O 1
ATOM 3721 N N . PHE B 1 102 ? 1.047 30 6.035 1 73.44 102 PHE B N 1
ATOM 3722 C CA . PHE B 1 102 ? 2.037 28.984 6.375 1 73.44 102 PHE B CA 1
ATOM 3723 C C . PHE B 1 102 ? 2.477 28.219 5.133 1 73.44 102 PHE B C 1
ATOM 3725 O O . PHE B 1 102 ? 3.672 28.125 4.84 1 73.44 102 PHE B O 1
ATOM 3732 N N . TYR B 1 103 ? 1.537 27.719 4.391 1 78.12 103 TYR B N 1
ATOM 3733 C CA . TYR B 1 103 ? 1.886 26.875 3.256 1 78.12 103 TYR B CA 1
ATOM 3734 C C . TYR B 1 103 ? 2.438 27.703 2.105 1 78.12 103 TYR B C 1
ATOM 3736 O O . TYR B 1 103 ? 3.209 27.203 1.283 1 78.12 103 TYR B O 1
ATOM 3744 N N . SER B 1 104 ? 2.152 28.938 2.07 1 71.75 104 SER B N 1
ATOM 3745 C CA . SER B 1 104 ? 2.801 29.828 1.107 1 71.75 104 SER B CA 1
ATOM 3746 C C . SER B 1 104 ? 4.289 29.969 1.411 1 71.75 104 SER B C 1
ATOM 3748 O O . SER B 1 104 ? 5.098 30.172 0.501 1 71.75 104 SER B O 1
ATOM 3750 N N . LEU B 1 105 ? 4.582 29.828 2.639 1 67.44 105 LEU B N 1
ATOM 3751 C CA . LEU B 1 105 ? 5.957 30.016 3.082 1 67.44 105 LEU B CA 1
ATOM 3752 C C . LEU B 1 105 ? 6.77 28.734 2.924 1 67.44 105 LEU B C 1
ATOM 3754 O O . LEU B 1 105 ? 7.949 28.781 2.57 1 67.44 105 LEU B O 1
ATOM 3758 N N . VAL B 1 106 ? 6.047 27.641 3.084 1 73.19 106 VAL B N 1
ATOM 3759 C CA . VAL B 1 106 ? 6.891 26.484 3.375 1 73.19 106 VAL B CA 1
ATOM 3760 C C . VAL B 1 106 ? 6.77 25.453 2.25 1 73.19 106 VAL B C 1
ATOM 3762 O O . VAL B 1 106 ? 7.578 24.531 2.158 1 73.19 106 VAL B O 1
ATOM 3765 N N . THR B 1 107 ? 5.941 25.562 1.295 1 75.62 107 THR B N 1
ATOM 3766 C CA . THR B 1 107 ? 5.66 24.531 0.305 1 75.62 107 THR B CA 1
ATOM 3767 C C . THR B 1 107 ? 6.91 24.219 -0.511 1 75.62 107 THR B C 1
ATOM 3769 O O . THR B 1 107 ? 7.238 23.047 -0.718 1 75.62 107 THR B O 1
ATOM 3772 N N . ASP B 1 108 ? 7.598 25.156 -0.888 1 69.44 108 ASP B N 1
ATOM 3773 C CA . ASP B 1 108 ? 8.789 24.938 -1.699 1 69.44 108 ASP B CA 1
ATOM 3774 C C . ASP B 1 108 ? 9.867 24.219 -0.899 1 69.44 108 ASP B C 1
ATOM 3776 O O . ASP B 1 108 ? 10.578 23.359 -1.434 1 69.44 108 ASP B O 1
ATOM 3780 N N . ILE B 1 109 ? 9.953 24.609 0.296 1 67.88 109 ILE B N 1
ATOM 3781 C CA . ILE B 1 109 ? 10.945 23.984 1.165 1 67.88 109 ILE B CA 1
ATOM 3782 C C . ILE B 1 109 ? 10.625 22.5 1.343 1 67.88 109 ILE B C 1
ATOM 3784 O O . ILE B 1 109 ? 11.508 21.641 1.241 1 67.88 109 ILE B O 1
ATOM 3788 N N . TYR B 1 110 ? 9.328 22.266 1.511 1 74.5 110 TYR B N 1
ATOM 3789 C CA . TYR B 1 110 ? 8.898 20.891 1.694 1 74.5 110 TYR B CA 1
ATOM 3790 C C . TYR B 1 110 ? 9.102 20.078 0.417 1 74.5 110 TYR B C 1
ATOM 3792 O O . TYR B 1 110 ? 9.562 18.938 0.465 1 74.5 1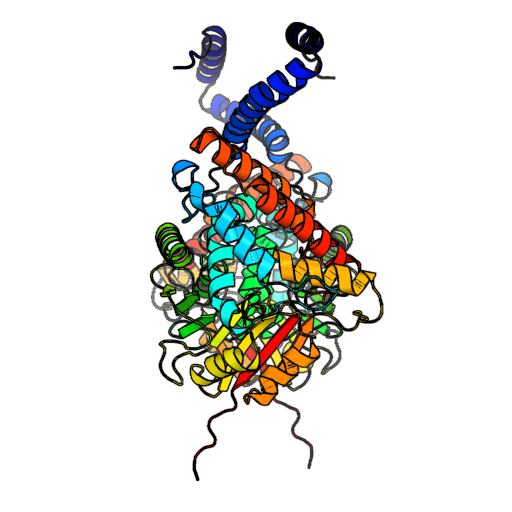10 TYR B O 1
ATOM 3800 N N . GLU B 1 111 ? 8.789 20.594 -0.584 1 72.12 111 GLU B N 1
ATOM 3801 C CA . GLU B 1 111 ? 8.914 19.859 -1.839 1 72.12 111 GLU B CA 1
ATOM 3802 C C . GLU B 1 111 ? 10.375 19.516 -2.135 1 72.12 111 GLU B C 1
ATOM 3804 O O . GLU B 1 111 ? 10.672 18.406 -2.6 1 72.12 111 GLU B O 1
ATOM 3809 N N . TRP B 1 112 ? 11.211 20.438 -1.831 1 68.06 112 TRP B N 1
ATOM 3810 C CA . TRP B 1 112 ? 12.633 20.219 -2.084 1 68.06 112 TRP B CA 1
ATOM 3811 C C . TRP B 1 112 ? 13.227 19.234 -1.077 1 68.06 112 TRP B C 1
ATOM 3813 O O . TRP B 1 112 ? 14.016 18.359 -1.441 1 68.06 112 TRP B O 1
ATOM 3823 N N . GLY B 1 113 ? 12.859 19.375 0.065 1 67.56 113 GLY B N 1
ATOM 3824 C CA . GLY B 1 113 ? 13.477 18.578 1.114 1 67.56 113 GLY B CA 1
ATOM 3825 C C . GLY B 1 113 ? 12.766 17.25 1.352 1 67.56 113 GLY B C 1
ATOM 3826 O O . GLY B 1 113 ? 13.391 16.266 1.737 1 67.56 113 GLY B O 1
ATOM 3827 N N . TRP B 1 114 ? 11.523 17.266 1.16 1 72.62 114 TRP B N 1
ATOM 3828 C CA . TRP B 1 114 ? 10.688 16.125 1.536 1 72.62 114 TRP B CA 1
ATOM 3829 C C . TRP B 1 114 ? 10.234 15.352 0.303 1 72.62 114 TRP B C 1
ATOM 3831 O O . TRP B 1 114 ? 10.25 14.117 0.299 1 72.62 114 TRP B O 1
ATOM 3841 N N . GLY B 1 115 ? 9.953 15.992 -0.738 1 73.25 115 GLY B N 1
ATOM 3842 C CA . GLY B 1 115 ? 9.32 15.414 -1.911 1 73.25 115 GLY B CA 1
ATOM 3843 C C . GLY B 1 115 ? 7.883 15.859 -2.104 1 73.25 115 GLY B C 1
ATOM 3844 O O . GLY B 1 115 ? 7.516 16.969 -1.7 1 73.25 115 GLY B O 1
ATOM 3845 N N . GLN B 1 116 ? 7.207 15.094 -2.773 1 77 116 GLN B N 1
ATOM 3846 C CA . GLN B 1 116 ? 5.891 15.562 -3.211 1 77 116 GLN B CA 1
ATOM 3847 C C . GLN B 1 116 ? 4.785 15 -2.324 1 77 116 GLN B C 1
ATOM 3849 O O . GLN B 1 116 ? 3.619 15.367 -2.463 1 77 116 GLN B O 1
ATOM 3854 N N . SER B 1 117 ? 5.133 14.07 -1.45 1 80.94 117 SER B N 1
ATOM 3855 C CA . SER B 1 117 ? 4.191 13.555 -0.464 1 80.94 117 SER B CA 1
ATOM 3856 C C . SER B 1 117 ? 4.488 14.109 0.927 1 80.94 117 SER B C 1
ATOM 3858 O O . SER B 1 117 ? 5.297 13.539 1.663 1 80.94 117 SER B O 1
ATOM 3860 N N . PHE B 1 118 ? 3.727 15.102 1.314 1 82.06 118 PHE B N 1
ATOM 3861 C CA . PHE B 1 118 ? 3.98 15.82 2.557 1 82.06 118 PHE B CA 1
ATOM 3862 C C . PHE B 1 118 ? 3.344 15.102 3.74 1 82.06 118 PHE B C 1
ATOM 3864 O O . PHE B 1 118 ? 2.4 15.609 4.348 1 82.06 118 PHE B O 1
ATOM 3871 N N . HIS B 1 119 ? 3.779 14 3.992 1 93.25 119 HIS B N 1
ATOM 3872 C CA . HIS B 1 119 ? 3.293 13.273 5.16 1 93.25 119 HIS B CA 1
ATOM 3873 C C . HIS B 1 119 ? 4.336 12.281 5.664 1 93.25 119 HIS B C 1
ATOM 3875 O O . HIS B 1 119 ? 5.301 11.977 4.961 1 93.25 119 HIS B O 1
ATOM 3881 N N . PHE B 1 120 ? 4.137 11.945 6.863 1 94.75 120 PHE B N 1
ATOM 3882 C CA . PHE B 1 120 ? 5.008 10.945 7.473 1 94.75 120 PHE B CA 1
ATOM 3883 C C . PHE B 1 120 ? 4.496 9.539 7.191 1 94.75 120 PHE B C 1
ATOM 3885 O O . PHE B 1 120 ? 3.34 9.352 6.805 1 94.75 120 PHE B O 1
ATOM 3892 N N . SER B 1 121 ? 5.375 8.57 7.281 1 96.12 121 SER B N 1
ATOM 3893 C CA . SER B 1 121 ? 5.062 7.148 7.215 1 96.12 121 SER B CA 1
ATOM 3894 C C . SER B 1 121 ? 6.027 6.328 8.062 1 96.12 121 SER B C 1
ATOM 3896 O O . SER B 1 121 ? 7.168 6.738 8.289 1 96.12 121 SER B O 1
ATOM 3898 N N . PRO B 1 122 ? 5.539 5.207 8.57 1 96.44 122 PRO B N 1
ATOM 3899 C CA . PRO B 1 122 ? 6.527 4.301 9.156 1 96.44 122 PRO B CA 1
ATOM 3900 C C . PRO B 1 122 ? 7.605 3.881 8.164 1 96.44 122 PRO B C 1
ATOM 3902 O O . PRO B 1 122 ? 7.352 3.818 6.957 1 96.44 122 PRO B O 1
ATOM 3905 N N . LYS B 1 123 ? 8.734 3.637 8.719 1 95.62 123 LYS B N 1
ATOM 3906 C CA . LYS B 1 123 ? 9.805 3.086 7.891 1 95.62 123 LYS B CA 1
ATOM 3907 C C . LYS B 1 123 ? 9.758 1.561 7.883 1 95.62 123 LYS B C 1
ATOM 3909 O O . LYS B 1 123 ? 10.117 0.918 8.867 1 95.62 123 LYS B O 1
ATOM 3914 N N . LEU B 1 124 ? 9.414 1.036 6.734 1 96.38 124 LEU B N 1
ATOM 3915 C CA . LEU B 1 124 ? 9.328 -0.417 6.633 1 96.38 124 LEU B CA 1
ATOM 3916 C C . LEU B 1 124 ? 10.719 -1.041 6.582 1 96.38 124 LEU B C 1
ATOM 3918 O O . LEU B 1 124 ? 11.625 -0.496 5.949 1 96.38 124 LEU B O 1
ATOM 3922 N N . PRO B 1 125 ? 10.781 -2.207 7.215 1 95.38 125 PRO B N 1
ATOM 3923 C CA . PRO B 1 125 ? 12.086 -2.869 7.195 1 95.38 125 PRO B CA 1
ATOM 3924 C C . PRO B 1 125 ? 12.562 -3.195 5.777 1 95.38 125 PRO B C 1
ATOM 3926 O O . PRO B 1 125 ? 11.781 -3.695 4.965 1 95.38 125 PRO B O 1
ATOM 3929 N N . ASN B 1 126 ? 13.758 -2.807 5.516 1 91.38 126 ASN B N 1
ATOM 3930 C CA . ASN B 1 126 ? 14.445 -3.115 4.27 1 91.38 126 ASN B CA 1
ATOM 3931 C C . ASN B 1 126 ? 13.797 -2.42 3.08 1 91.38 126 ASN B C 1
ATOM 3933 O O . ASN B 1 126 ? 13.836 -2.93 1.958 1 91.38 126 ASN B O 1
ATOM 3937 N N . LYS B 1 127 ? 13.117 -1.445 3.309 1 92.94 127 LYS B N 1
ATOM 3938 C CA . LYS B 1 127 ? 12.562 -0.585 2.266 1 92.94 127 LYS B CA 1
ATOM 3939 C C . LYS B 1 127 ? 13 0.864 2.461 1 92.94 127 LYS B C 1
ATOM 3941 O O . LYS B 1 127 ? 13.172 1.319 3.594 1 92.94 127 LYS B O 1
ATOM 3946 N N . ASP B 1 128 ? 13.172 1.542 1.406 1 90.69 128 ASP B N 1
ATOM 3947 C CA . ASP B 1 128 ? 13.492 2.959 1.531 1 90.69 128 ASP B CA 1
ATOM 3948 C C . ASP B 1 128 ? 12.242 3.785 1.822 1 90.69 128 ASP B C 1
ATOM 3950 O O . ASP B 1 128 ? 11.148 3.236 1.945 1 90.69 128 ASP B O 1
ATOM 3954 N N . LEU B 1 129 ? 12.414 5.008 1.981 1 89.69 129 LEU B N 1
ATOM 3955 C CA . LEU B 1 129 ? 11.328 5.895 2.385 1 89.69 129 LEU B CA 1
ATOM 3956 C C . LEU B 1 129 ? 10.258 5.977 1.3 1 89.69 129 LEU B C 1
ATOM 3958 O O . LEU B 1 129 ? 9.07 6.062 1.601 1 89.69 129 LEU B O 1
ATOM 3962 N N . ARG B 1 130 ? 10.688 5.934 0.057 1 91.25 130 ARG B N 1
ATOM 3963 C CA . ARG B 1 130 ? 9.734 6.027 -1.044 1 91.25 130 ARG B CA 1
ATOM 3964 C C . ARG B 1 130 ? 8.812 4.816 -1.07 1 91.25 130 ARG B C 1
ATOM 3966 O O . ARG B 1 130 ? 7.602 4.953 -1.268 1 91.25 130 ARG B O 1
ATOM 3973 N N . ALA B 1 131 ? 9.438 3.664 -0.899 1 94.69 131 ALA B N 1
ATOM 3974 C CA . ALA B 1 131 ? 8.641 2.441 -0.851 1 94.69 131 ALA B CA 1
ATOM 3975 C C . ALA B 1 131 ? 7.723 2.432 0.369 1 94.69 131 ALA B C 1
ATOM 3977 O O . ALA B 1 131 ? 6.566 2.004 0.281 1 94.69 131 ALA B O 1
ATOM 3978 N N . SER B 1 132 ? 8.211 2.922 1.482 1 96.5 132 SER B N 1
ATOM 3979 C CA . SER B 1 132 ? 7.41 3 2.699 1 96.5 132 SER B CA 1
ATOM 3980 C C . SER B 1 132 ? 6.23 3.951 2.523 1 96.5 132 SER B C 1
ATOM 3982 O O . SER B 1 132 ? 5.113 3.648 2.945 1 96.5 132 SER B O 1
ATOM 3984 N N . GLU B 1 133 ? 6.488 5.035 1.89 1 95.56 133 GLU B N 1
ATOM 3985 C CA . GLU B 1 133 ? 5.457 6.027 1.611 1 95.56 133 GLU B CA 1
ATOM 3986 C C . GLU B 1 133 ? 4.387 5.469 0.679 1 95.56 133 GLU B C 1
ATOM 3988 O O . GLU B 1 133 ? 3.191 5.676 0.901 1 95.56 133 GLU B O 1
ATOM 3993 N N . ALA B 1 134 ? 4.844 4.762 -0.357 1 96.62 134 ALA B N 1
ATOM 3994 C CA . ALA B 1 134 ? 3.906 4.172 -1.311 1 96.62 134 ALA B CA 1
ATOM 3995 C C . ALA B 1 134 ? 2.984 3.168 -0.625 1 96.62 134 ALA B C 1
ATOM 3997 O O . ALA B 1 134 ? 1.777 3.15 -0.881 1 96.62 134 ALA B O 1
ATOM 3998 N N . ALA B 1 135 ? 3.57 2.355 0.219 1 97.81 135 ALA B N 1
ATOM 3999 C CA . ALA B 1 135 ? 2.783 1.376 0.963 1 97.81 135 ALA B CA 1
ATOM 4000 C C . ALA B 1 135 ? 1.766 2.062 1.868 1 97.81 135 ALA B C 1
ATOM 4002 O O . ALA B 1 135 ? 0.611 1.635 1.951 1 97.81 135 ALA B O 1
ATOM 4003 N N . HIS B 1 136 ? 2.191 3.135 2.512 1 98.19 136 HIS B N 1
ATOM 4004 C CA . HIS B 1 136 ? 1.369 3.906 3.438 1 98.19 136 HIS B CA 1
ATOM 4005 C C . HIS B 1 136 ? 0.177 4.535 2.723 1 98.19 136 HIS B C 1
ATOM 4007 O O . HIS B 1 136 ? -0.935 4.547 3.254 1 98.19 136 HIS B O 1
ATOM 4013 N N . GLU B 1 137 ? 0.369 4.969 1.536 1 98.31 137 GLU B N 1
ATOM 4014 C CA . GLU B 1 137 ? -0.662 5.621 0.736 1 98.31 137 GLU B CA 1
ATOM 4015 C C . GLU B 1 137 ? -1.576 4.598 0.068 1 98.31 137 GLU B C 1
ATOM 4017 O O . GLU B 1 137 ? -2.789 4.801 -0.012 1 98.31 137 GLU B O 1
ATOM 4022 N N . ALA B 1 138 ? -1.018 3.475 -0.399 1 97.81 138 ALA B N 1
ATOM 4023 C CA . ALA B 1 138 ? -1.805 2.434 -1.056 1 97.81 138 ALA B CA 1
ATOM 4024 C C . ALA B 1 138 ? -2.818 1.822 -0.093 1 97.81 138 ALA B C 1
ATOM 4026 O O . ALA B 1 138 ? -3.902 1.401 -0.506 1 97.81 138 ALA B O 1
ATOM 4027 N N . ARG B 1 139 ? -2.479 1.805 1.138 1 98.25 139 ARG B N 1
ATOM 4028 C CA . ARG B 1 139 ? -3.381 1.315 2.176 1 98.25 139 ARG B CA 1
ATOM 4029 C C . ARG B 1 139 ? -4.727 2.029 2.113 1 98.25 139 ARG B C 1
ATOM 4031 O O . ARG B 1 139 ? -5.773 1.408 2.295 1 98.25 139 ARG B O 1
ATOM 4038 N N . ILE B 1 140 ? -4.676 3.277 1.818 1 98.62 140 ILE B N 1
ATOM 4039 C CA . ILE B 1 140 ? -5.879 4.102 1.807 1 98.62 140 ILE B CA 1
ATOM 4040 C C . ILE B 1 140 ? -6.816 3.631 0.697 1 98.62 140 ILE B C 1
ATOM 4042 O O . ILE B 1 140 ? -8.016 3.451 0.923 1 98.62 140 ILE B O 1
ATOM 4046 N N . ALA B 1 141 ? -6.277 3.406 -0.502 1 98.44 141 ALA B N 1
ATOM 4047 C CA . ALA B 1 141 ? -7.094 2.961 -1.629 1 98.44 141 ALA B CA 1
ATOM 4048 C C . ALA B 1 141 ? -7.824 1.662 -1.299 1 98.44 141 ALA B C 1
ATOM 4050 O O . ALA B 1 141 ? -9 1.498 -1.639 1 98.44 141 ALA B O 1
ATOM 4051 N N . ALA B 1 142 ? -7.117 0.804 -0.654 1 98.19 142 ALA B N 1
ATOM 4052 C CA . ALA B 1 142 ? -7.676 -0.5 -0.311 1 98.19 142 ALA B CA 1
ATOM 4053 C C . ALA B 1 142 ? -8.742 -0.369 0.772 1 98.19 142 ALA B C 1
ATOM 4055 O O . ALA B 1 142 ? -9.805 -0.993 0.685 1 98.19 142 ALA B O 1
ATOM 4056 N N . LEU B 1 143 ? -8.5 0.418 1.815 1 98.25 143 LEU B N 1
ATOM 4057 C CA . LEU B 1 143 ? -9.445 0.611 2.908 1 98.25 143 LEU B CA 1
ATOM 4058 C C . LEU B 1 143 ? -10.75 1.221 2.396 1 98.25 143 LEU B C 1
ATOM 4060 O O . LEU B 1 143 ? -11.828 0.902 2.9 1 98.25 143 LEU B O 1
ATOM 4064 N N . LEU B 1 144 ? -10.633 2.025 1.39 1 98.62 144 LEU B N 1
ATOM 4065 C CA . LEU B 1 144 ? -11.797 2.695 0.821 1 98.62 144 LEU B CA 1
ATOM 4066 C C . LEU B 1 144 ? -12.492 1.807 -0.207 1 98.62 144 LEU B C 1
ATOM 4068 O O . LEU B 1 144 ? -13.562 2.152 -0.712 1 98.62 144 LEU B O 1
ATOM 4072 N N . ARG B 1 145 ? -11.867 0.704 -0.614 1 97.44 145 ARG B N 1
ATOM 4073 C CA . ARG B 1 145 ? -12.375 -0.231 -1.613 1 97.44 145 ARG B CA 1
ATOM 4074 C C . ARG B 1 145 ? -12.57 0.458 -2.959 1 97.44 145 ARG B C 1
ATOM 4076 O O . ARG B 1 145 ? -13.578 0.236 -3.637 1 97.44 145 ARG B O 1
ATOM 4083 N N . LEU B 1 146 ? -11.648 1.308 -3.281 1 98.44 146 LEU B N 1
ATOM 4084 C CA . LEU B 1 146 ? -11.742 2.07 -4.523 1 98.44 146 LEU B CA 1
ATOM 4085 C C . LEU B 1 146 ? -11.5 1.173 -5.73 1 98.44 146 LEU B C 1
ATOM 4087 O O . LEU B 1 146 ? -10.656 0.277 -5.688 1 98.44 146 LEU B O 1
ATOM 4091 N N . LYS B 1 147 ? -12.203 1.43 -6.824 1 97.44 147 LYS B N 1
ATOM 4092 C CA . LYS B 1 147 ? -12.109 0.733 -8.102 1 97.44 147 LYS B CA 1
ATOM 4093 C C . LYS B 1 147 ? -12.25 1.706 -9.273 1 97.44 147 LYS B C 1
ATOM 4095 O O . LYS B 1 147 ? -12.664 2.85 -9.086 1 97.44 147 LYS B O 1
ATOM 4100 N N . PRO B 1 148 ? -11.883 1.226 -10.453 1 97.94 148 PRO B N 1
ATOM 4101 C CA . PRO B 1 148 ? -12.07 2.088 -11.625 1 97.94 148 PRO B CA 1
ATOM 4102 C C . PRO B 1 148 ? -13.516 2.572 -11.766 1 97.94 148 PRO B C 1
ATOM 4104 O O . PRO B 1 148 ? -14.453 1.803 -11.547 1 97.94 148 PRO B O 1
ATOM 4107 N N . GLY B 1 149 ? -13.656 3.848 -12.086 1 98 149 GLY B N 1
ATOM 4108 C CA . GLY B 1 149 ? -14.977 4.434 -12.258 1 98 149 GLY B CA 1
ATOM 4109 C C . GLY B 1 149 ? -15.469 5.148 -11.016 1 98 149 GLY B C 1
ATOM 4110 O O . GLY B 1 149 ? -16.375 5.984 -11.094 1 98 149 GLY B O 1
ATOM 4111 N N . MET B 1 150 ? -14.938 4.875 -9.883 1 98.69 150 MET B N 1
ATOM 4112 C CA . MET B 1 150 ? -15.336 5.512 -8.633 1 98.69 150 MET B CA 1
ATOM 4113 C C . MET B 1 150 ? -14.648 6.863 -8.469 1 98.69 150 MET B C 1
ATOM 4115 O O . MET B 1 150 ? -13.641 7.137 -9.117 1 98.69 150 MET B O 1
ATOM 4119 N N . LYS B 1 151 ? -15.234 7.711 -7.609 1 98.88 151 LYS B N 1
ATOM 4120 C CA . LYS B 1 151 ? -14.703 9.031 -7.281 1 98.88 151 LYS B CA 1
ATOM 4121 C C . LYS B 1 151 ? -14.297 9.109 -5.812 1 98.88 151 LYS B C 1
ATOM 4123 O O . LYS B 1 151 ? -15.086 8.758 -4.926 1 98.88 151 LYS B O 1
ATOM 4128 N N . ALA B 1 152 ? -13.094 9.539 -5.586 1 98.94 152 ALA B N 1
ATOM 4129 C CA . ALA B 1 152 ? -12.625 9.719 -4.219 1 98.94 152 ALA B CA 1
ATOM 4130 C C . ALA B 1 152 ? -12.227 11.172 -3.963 1 98.94 152 ALA B C 1
ATOM 4132 O O . ALA B 1 152 ? -11.789 11.875 -4.883 1 98.94 152 ALA B O 1
ATOM 4133 N N . LEU B 1 153 ? -12.359 11.578 -2.713 1 98.94 153 LEU B N 1
ATOM 4134 C CA . LEU B 1 153 ? -11.961 12.914 -2.281 1 98.94 153 LEU B CA 1
ATOM 4135 C C . LEU B 1 153 ? -10.672 12.859 -1.462 1 98.94 153 LEU B C 1
ATOM 4137 O O . LEU B 1 153 ? -10.57 12.078 -0.514 1 98.94 153 LEU B O 1
ATOM 4141 N N . ASP B 1 154 ? -9.703 13.586 -1.869 1 98.88 154 ASP B N 1
ATOM 4142 C CA . ASP B 1 154 ? -8.523 13.883 -1.066 1 98.88 154 ASP B CA 1
ATOM 4143 C C . ASP B 1 154 ? -8.664 15.227 -0.353 1 98.88 154 ASP B C 1
ATOM 4145 O O . ASP B 1 154 ? -8.43 16.281 -0.947 1 98.88 154 ASP B O 1
ATOM 4149 N N . CYS B 1 155 ? -9.008 15.18 0.913 1 98.75 155 CYS B N 1
ATOM 4150 C CA . CYS B 1 155 ? -9.305 16.375 1.705 1 98.75 155 CYS B CA 1
ATOM 4151 C C . CYS B 1 155 ? -8.031 16.953 2.305 1 98.75 155 CYS B C 1
ATOM 4153 O O . CYS B 1 155 ? -7.516 16.438 3.299 1 98.75 155 CYS B O 1
ATOM 4155 N N . GLY B 1 156 ? -7.648 18.109 1.785 1 97.25 156 GLY B N 1
ATOM 4156 C CA . GLY B 1 156 ? -6.332 18.625 2.104 1 97.25 156 GLY B CA 1
ATOM 4157 C C . GLY B 1 156 ? -5.219 17.953 1.33 1 97.25 156 GLY B C 1
ATOM 4158 O O . GLY B 1 156 ? -4.301 17.391 1.925 1 97.25 156 GLY B O 1
ATOM 4159 N N . CYS B 1 157 ? -5.191 18.156 0.024 1 97.12 157 CYS B N 1
ATOM 4160 C CA . CYS B 1 157 ? -4.406 17.266 -0.833 1 97.12 157 CYS B CA 1
ATOM 4161 C C . CYS B 1 157 ? -2.98 17.781 -0.982 1 97.12 157 CYS B C 1
ATOM 4163 O O . CYS B 1 157 ? -2.111 17.078 -1.489 1 97.12 157 CYS B O 1
ATOM 4165 N N . GLY B 1 158 ? -2.674 19 -0.522 1 94 158 GLY B N 1
ATOM 4166 C CA . GLY B 1 158 ? -1.349 19.562 -0.746 1 94 158 GLY B CA 1
ATOM 4167 C C . GLY B 1 158 ? -0.958 19.594 -2.211 1 94 158 GLY B C 1
ATOM 4168 O O . GLY B 1 158 ? -1.724 20.078 -3.049 1 94 158 GLY B O 1
ATOM 4169 N N . VAL B 1 159 ? 0.234 19.109 -2.48 1 93.19 159 VAL B N 1
ATOM 4170 C CA . VAL B 1 159 ? 0.706 19.172 -3.859 1 93.19 159 VAL B CA 1
ATOM 4171 C C . VAL B 1 159 ? 0.39 17.859 -4.574 1 93.19 159 VAL B C 1
ATOM 4173 O O . VAL B 1 159 ? 0.927 17.578 -5.648 1 93.19 159 VAL B O 1
ATOM 4176 N N . GLY B 1 160 ? -0.387 17.016 -3.953 1 96.06 160 GLY B N 1
ATOM 4177 C CA . GLY B 1 160 ? -1.064 15.93 -4.648 1 96.06 160 GLY B CA 1
ATOM 4178 C C . GLY B 1 160 ? -0.289 14.625 -4.621 1 96.06 160 GLY B C 1
ATOM 4179 O O . GLY B 1 160 ? -0.613 13.688 -5.355 1 96.06 160 GLY B O 1
ATOM 4180 N N . GLY B 1 161 ? 0.774 14.461 -3.848 1 95.38 161 GLY B N 1
ATOM 4181 C CA . GLY B 1 161 ? 1.538 13.227 -3.775 1 95.38 161 GLY B CA 1
ATOM 4182 C C . GLY B 1 161 ? 0.678 12.008 -3.5 1 95.38 161 GLY B C 1
ATOM 4183 O O . GLY B 1 161 ? 0.603 11.094 -4.324 1 95.38 161 GLY B O 1
ATOM 4184 N N . PRO B 1 162 ? 0.002 11.992 -2.35 1 97.56 162 PRO B N 1
ATOM 4185 C CA . PRO B 1 162 ? -0.861 10.852 -2.033 1 97.56 162 PRO B CA 1
ATOM 4186 C C . PRO B 1 162 ? -1.954 10.625 -3.078 1 97.56 162 PRO B C 1
ATOM 4188 O O . PRO B 1 162 ? -2.291 9.484 -3.393 1 97.56 162 PRO B O 1
ATOM 4191 N N . MET B 1 163 ? -2.49 11.688 -3.615 1 98.06 163 MET B N 1
ATOM 4192 C CA . MET B 1 163 ? -3.535 11.594 -4.629 1 98.06 163 MET B CA 1
ATOM 4193 C C . MET B 1 163 ? -3.061 10.781 -5.828 1 98.06 163 MET B C 1
ATOM 4195 O O . MET B 1 163 ? -3.803 9.945 -6.348 1 98.06 163 MET B O 1
ATOM 4199 N N . ARG B 1 164 ? -1.864 10.992 -6.258 1 98.12 164 ARG B N 1
ATOM 4200 C CA . ARG B 1 164 ? -1.322 10.289 -7.414 1 98.12 164 ARG B CA 1
ATOM 4201 C C . ARG B 1 164 ? -1.163 8.797 -7.121 1 98.12 164 ARG B C 1
ATOM 4203 O O . ARG B 1 164 ? -1.477 7.957 -7.965 1 98.12 164 ARG B O 1
ATOM 4210 N N . THR B 1 165 ? -0.682 8.438 -5.938 1 98.12 165 THR B N 1
ATOM 4211 C CA . THR B 1 165 ? -0.539 7.035 -5.566 1 98.12 165 THR B CA 1
ATOM 4212 C C . THR B 1 165 ? -1.904 6.359 -5.473 1 98.12 165 THR B C 1
ATOM 4214 O O . THR B 1 165 ? -2.109 5.281 -6.035 1 98.12 165 THR B O 1
ATOM 4217 N N . VAL B 1 166 ? -2.844 7.016 -4.785 1 98.69 166 VAL B N 1
ATOM 4218 C CA . VAL B 1 166 ? -4.164 6.438 -4.566 1 98.69 166 VAL B CA 1
ATOM 4219 C C . VAL B 1 166 ? -4.871 6.238 -5.902 1 98.69 166 VAL B C 1
ATOM 4221 O O . VAL B 1 166 ? -5.457 5.18 -6.152 1 98.69 166 VAL B O 1
ATOM 4224 N N . ALA B 1 167 ? -4.801 7.223 -6.766 1 98.69 167 ALA B N 1
ATOM 4225 C CA . ALA B 1 167 ? -5.406 7.117 -8.094 1 98.69 167 ALA B CA 1
ATOM 4226 C C . ALA B 1 167 ? -4.762 5.992 -8.898 1 98.69 167 ALA B C 1
ATOM 4228 O O . ALA B 1 167 ? -5.461 5.195 -9.531 1 98.69 167 ALA B O 1
ATOM 4229 N N . SER B 1 168 ? -3.496 5.895 -8.836 1 98.38 168 SER B N 1
ATOM 4230 C CA . SER B 1 168 ? -2.752 4.941 -9.648 1 98.38 168 SER B CA 1
ATOM 4231 C C . SER B 1 168 ? -3.008 3.508 -9.195 1 98.38 168 SER B C 1
ATOM 4233 O O . SER B 1 168 ? -3.156 2.605 -10.023 1 98.38 168 SER B O 1
ATOM 4235 N N . VAL B 1 169 ? -3.062 3.299 -7.934 1 97.69 169 VAL B N 1
ATOM 4236 C CA . VAL B 1 169 ? -3.213 1.94 -7.418 1 97.69 169 VAL B CA 1
ATOM 4237 C C . VAL B 1 169 ? -4.656 1.477 -7.598 1 97.69 169 VAL B C 1
ATOM 4239 O O . VAL B 1 169 ? -4.91 0.29 -7.816 1 97.69 169 VAL B O 1
ATOM 4242 N N . SER B 1 170 ? -5.617 2.389 -7.543 1 98 170 SER B N 1
ATOM 4243 C CA . SER B 1 170 ? -7.023 1.998 -7.52 1 98 170 SER B CA 1
ATOM 4244 C C . SER B 1 170 ? -7.645 2.102 -8.906 1 98 170 SER B C 1
ATOM 4246 O O . SER B 1 170 ? -8.625 1.416 -9.211 1 98 170 SER B O 1
ATOM 4248 N N . GLY B 1 171 ? -7.16 3.014 -9.688 1 98.19 171 GLY B N 1
ATOM 4249 C CA . GLY B 1 171 ? -7.805 3.34 -10.953 1 98.19 171 GLY B CA 1
ATOM 4250 C C . GLY B 1 171 ? -8.977 4.289 -10.797 1 98.19 171 GLY B C 1
ATOM 4251 O O . GLY B 1 171 ? -9.633 4.641 -11.781 1 98.19 171 GLY B O 1
ATOM 4252 N N . ALA B 1 172 ? -9.258 4.75 -9.633 1 98.75 172 ALA B N 1
ATOM 4253 C CA . ALA B 1 172 ? -10.367 5.676 -9.375 1 98.75 172 ALA B CA 1
ATOM 4254 C C . ALA B 1 172 ? -9.969 7.109 -9.719 1 98.75 172 ALA B C 1
ATOM 4256 O O . ALA B 1 172 ? -8.781 7.418 -9.844 1 98.75 172 ALA B O 1
ATOM 4257 N N . HIS B 1 173 ? -10.969 7.934 -9.852 1 98.81 173 HIS B N 1
ATOM 4258 C CA . HIS B 1 173 ? -10.75 9.367 -10.016 1 98.81 173 HIS B CA 1
ATOM 4259 C C . HIS B 1 173 ? -10.641 10.07 -8.664 1 98.81 173 HIS B C 1
ATOM 4261 O O . HIS B 1 173 ? -11.562 9.984 -7.848 1 98.81 173 HIS B O 1
ATOM 4267 N N . VAL B 1 174 ? -9.555 10.727 -8.438 1 98.88 174 VAL B N 1
ATOM 4268 C CA . VAL B 1 174 ? -9.359 11.398 -7.156 1 98.88 174 VAL B CA 1
ATOM 4269 C C . VAL B 1 174 ? -9.422 12.906 -7.352 1 98.88 174 VAL B C 1
ATOM 4271 O O . VAL B 1 174 ? -8.703 13.469 -8.18 1 98.88 174 VAL B O 1
ATOM 4274 N N . THR B 1 175 ? -10.266 13.539 -6.645 1 98.94 175 THR B N 1
ATOM 4275 C CA . THR B 1 175 ? -10.336 15 -6.574 1 98.94 175 THR B CA 1
ATOM 4276 C C . THR B 1 175 ? -9.75 15.508 -5.262 1 98.94 175 THR B C 1
ATOM 4278 O O . THR B 1 175 ? -10.18 15.094 -4.184 1 98.94 175 THR B O 1
ATOM 4281 N N . GLY B 1 176 ? -8.766 16.328 -5.383 1 98.75 176 GLY B N 1
ATOM 4282 C CA . GLY B 1 176 ? -8.18 16.938 -4.207 1 98.75 176 GLY B CA 1
ATOM 4283 C C . GLY B 1 176 ? -8.68 18.344 -3.953 1 98.75 176 GLY B C 1
ATOM 4284 O O . GLY B 1 176 ? -8.969 19.078 -4.895 1 98.75 176 GLY B O 1
ATOM 4285 N N . ILE B 1 177 ? -8.734 18.703 -2.688 1 98.44 177 ILE B N 1
ATOM 4286 C CA . ILE B 1 177 ? -9.086 20.078 -2.314 1 98.44 177 ILE B CA 1
ATOM 4287 C C . ILE B 1 177 ? -8.023 20.641 -1.368 1 98.44 177 ILE B C 1
ATOM 4289 O O . ILE B 1 177 ? -7.547 19.938 -0.475 1 98.44 177 ILE B O 1
ATOM 4293 N N . THR B 1 178 ? -7.594 21.766 -1.582 1 95.25 178 THR B N 1
ATOM 4294 C CA . THR B 1 178 ? -6.695 22.516 -0.706 1 95.25 178 THR B CA 1
ATOM 4295 C C . THR B 1 178 ? -6.984 24 -0.777 1 95.25 178 THR B C 1
ATOM 4297 O O . THR B 1 178 ? -7.477 24.5 -1.793 1 95.25 178 THR B O 1
ATOM 4300 N N . ILE B 1 179 ? -6.668 24.703 0.246 1 90.88 179 ILE B N 1
ATOM 4301 C CA . ILE B 1 179 ? -7.031 26.109 0.386 1 90.88 179 ILE B CA 1
ATOM 4302 C C . ILE B 1 179 ? -6.027 26.984 -0.366 1 90.88 179 ILE B C 1
ATOM 4304 O O . ILE B 1 179 ? -6.324 28.125 -0.7 1 90.88 179 ILE B O 1
ATOM 4308 N N . ASN B 1 180 ? -4.891 26.516 -0.616 1 86.81 180 ASN B N 1
ATOM 4309 C CA . ASN B 1 180 ? -3.762 27.266 -1.151 1 86.81 180 ASN B CA 1
ATOM 4310 C C . ASN B 1 180 ? -3.668 27.141 -2.668 1 86.81 180 ASN B C 1
ATOM 4312 O O . ASN B 1 180 ? -3.449 26.031 -3.188 1 86.81 180 ASN B O 1
ATOM 4316 N N . GLN B 1 181 ? -3.766 28.281 -3.344 1 88.75 181 GLN B N 1
ATOM 4317 C CA . GLN B 1 181 ? -3.75 28.266 -4.801 1 88.75 181 GLN B CA 1
ATOM 4318 C C . GLN B 1 181 ? -2.404 27.781 -5.332 1 88.75 181 GLN B C 1
ATOM 4320 O O . GLN B 1 181 ? -2.344 27.094 -6.355 1 88.75 181 GLN B O 1
ATOM 4325 N N . TYR B 1 182 ? -1.389 28.156 -4.668 1 85.19 182 TYR B N 1
ATOM 4326 C CA . TYR B 1 182 ? -0.064 27.719 -5.082 1 85.19 182 TYR B CA 1
ATOM 4327 C C . TYR B 1 182 ? 0.029 26.188 -5.066 1 85.19 182 TYR B C 1
ATOM 4329 O O . TYR B 1 182 ? 0.562 25.594 -6 1 85.19 182 TYR B O 1
ATOM 4337 N N . GLN B 1 183 ? -0.477 25.594 -4.09 1 90.25 183 GLN B N 1
ATOM 4338 C CA . GLN B 1 183 ? -0.494 24.125 -3.998 1 90.25 183 GLN B CA 1
ATOM 4339 C C . GLN B 1 183 ? -1.348 23.516 -5.105 1 90.25 183 GLN B C 1
ATOM 4341 O O . GLN B 1 183 ? -0.985 22.484 -5.68 1 90.25 183 GLN B O 1
ATOM 4346 N N . VAL B 1 184 ? -2.42 24.172 -5.422 1 94.44 184 VAL B N 1
ATOM 4347 C CA . VAL B 1 184 ? -3.285 23.703 -6.5 1 94.44 184 VAL B CA 1
ATOM 4348 C C . VAL B 1 184 ? -2.502 23.656 -7.809 1 94.44 184 VAL B C 1
ATOM 4350 O O . VAL B 1 184 ? -2.512 22.641 -8.508 1 94.44 184 VAL B O 1
ATOM 4353 N N . ASP B 1 185 ? -1.853 24.719 -8.102 1 92.19 185 ASP B N 1
ATOM 4354 C CA . ASP B 1 185 ? -1.11 24.828 -9.359 1 92.19 185 ASP B CA 1
ATOM 4355 C C . ASP B 1 185 ? 0.018 23.797 -9.414 1 92.19 185 ASP B C 1
ATOM 4357 O O . ASP B 1 185 ? 0.236 23.172 -10.453 1 92.19 185 ASP B O 1
ATOM 4361 N N . ARG B 1 186 ? 0.676 23.625 -8.328 1 90.5 186 ARG B N 1
ATOM 4362 C CA . ARG B 1 186 ? 1.757 22.656 -8.258 1 90.5 186 ARG B CA 1
ATOM 4363 C C . ARG B 1 186 ? 1.224 21.234 -8.438 1 90.5 186 ARG B C 1
ATOM 4365 O O . ARG B 1 186 ? 1.824 20.422 -9.148 1 90.5 186 ARG B O 1
ATOM 4372 N N . ALA B 1 187 ? 0.18 20.953 -7.793 1 94.94 187 ALA B N 1
ATOM 4373 C CA . ALA B 1 187 ? -0.419 19.625 -7.902 1 94.94 187 ALA B CA 1
ATOM 4374 C C . ALA B 1 187 ? -0.81 19.312 -9.344 1 94.94 187 ALA B C 1
ATOM 4376 O O . ALA B 1 187 ? -0.5 18.234 -9.859 1 94.94 187 ALA B O 1
ATOM 4377 N N . LYS B 1 188 ? -1.483 20.234 -9.977 1 95.62 188 LYS B N 1
ATOM 4378 C CA . LYS B 1 188 ? -1.893 20.047 -11.367 1 95.62 188 LYS B CA 1
ATOM 4379 C C . LYS B 1 188 ? -0.682 19.844 -12.273 1 95.62 188 LYS B C 1
ATOM 4381 O O . LYS B 1 188 ? -0.701 19 -13.156 1 95.62 188 LYS B O 1
ATOM 4386 N N . HIS B 1 189 ? 0.318 20.609 -12.031 1 93.5 189 HIS B N 1
ATOM 4387 C CA . HIS B 1 189 ? 1.547 20.5 -12.812 1 93.5 189 HIS B CA 1
ATOM 4388 C C . HIS B 1 189 ? 2.17 19.125 -12.656 1 93.5 189 HIS B C 1
ATOM 4390 O O . HIS B 1 189 ? 2.488 18.469 -13.656 1 93.5 189 HIS B O 1
ATOM 4396 N N . HIS B 1 190 ? 2.311 18.703 -11.43 1 94 190 HIS B N 1
ATOM 4397 C CA . HIS B 1 190 ? 2.914 17.406 -11.164 1 94 190 HIS B CA 1
ATOM 4398 C C . HIS B 1 190 ? 2.062 16.266 -11.734 1 94 190 HIS B C 1
ATOM 4400 O O . HIS B 1 190 ? 2.596 15.297 -12.273 1 94 190 HIS B O 1
ATOM 4406 N N . ASN B 1 191 ? 0.735 16.359 -11.531 1 96.81 191 ASN B N 1
ATOM 4407 C CA . ASN B 1 191 ? -0.158 15.352 -12.086 1 96.81 191 ASN B CA 1
ATOM 4408 C C . ASN B 1 191 ? 0.033 15.195 -13.586 1 96.81 191 ASN B C 1
ATOM 4410 O O . ASN B 1 191 ? 0.109 14.078 -14.102 1 96.81 191 ASN B O 1
ATOM 4414 N N . ALA B 1 192 ? 0.136 16.297 -14.281 1 95.19 192 ALA B N 1
ATOM 4415 C CA . ALA B 1 192 ? 0.336 16.281 -15.734 1 95.19 192 ALA B CA 1
ATOM 4416 C C . ALA B 1 192 ? 1.699 15.695 -16.094 1 95.19 192 ALA B C 1
ATOM 4418 O O . ALA B 1 192 ? 1.8 14.828 -16.969 1 95.19 192 ALA B O 1
ATOM 4419 N N . LYS B 1 193 ? 2.695 16.141 -15.43 1 92.81 193 LYS B N 1
ATOM 4420 C CA . LYS B 1 193 ? 4.066 15.719 -15.711 1 92.81 193 LYS B CA 1
ATOM 4421 C C . LYS B 1 193 ? 4.23 14.211 -15.516 1 92.81 193 LYS B C 1
ATOM 4423 O O . LYS B 1 193 ? 4.988 13.562 -16.25 1 92.81 193 LYS B O 1
ATOM 4428 N N . GLN B 1 194 ? 3.49 13.719 -14.578 1 94.75 194 GLN B N 1
ATOM 4429 C CA . GLN B 1 194 ? 3.66 12.312 -14.234 1 94.75 194 GLN B CA 1
ATOM 4430 C C . GLN B 1 194 ? 2.635 11.445 -14.953 1 94.75 194 GLN B C 1
ATOM 4432 O O . GLN B 1 194 ? 2.564 10.234 -14.719 1 94.75 194 GLN B O 1
ATOM 4437 N N . GLY B 1 195 ? 1.803 11.984 -15.719 1 95.62 195 GLY B N 1
ATOM 4438 C CA . GLY B 1 195 ? 0.87 11.234 -16.547 1 95.62 195 GLY B CA 1
ATOM 4439 C C . GLY B 1 195 ? -0.354 10.758 -15.789 1 95.62 195 GLY B C 1
ATOM 4440 O O . GLY B 1 195 ? -1.024 9.812 -16.203 1 95.62 195 GLY B O 1
ATOM 4441 N N . VAL B 1 196 ? -0.694 11.375 -14.672 1 97.69 196 VAL B N 1
ATOM 4442 C CA . VAL B 1 196 ? -1.798 10.898 -13.844 1 97.69 196 VAL B CA 1
ATOM 4443 C C . VAL B 1 196 ? -2.98 11.859 -13.961 1 97.69 196 VAL B C 1
ATOM 4445 O O . VAL B 1 196 ? -4.027 11.641 -13.344 1 97.69 196 VAL B O 1
ATOM 4448 N N . ALA B 1 197 ? -2.932 12.859 -14.781 1 97.44 197 ALA B N 1
ATOM 4449 C CA . ALA B 1 197 ? -3.941 13.898 -14.938 1 97.44 197 ALA B CA 1
ATOM 4450 C C . ALA B 1 197 ? -5.297 13.305 -15.297 1 97.44 197 ALA B C 1
ATOM 4452 O O . ALA B 1 197 ? -6.336 13.773 -14.828 1 97.44 197 ALA B O 1
ATOM 4453 N N . PRO B 1 198 ? -5.328 12.203 -16.078 1 98 198 PRO B N 1
ATOM 4454 C CA . PRO B 1 198 ? -6.629 11.664 -16.469 1 98 198 PRO B CA 1
ATOM 4455 C C . PRO B 1 198 ? -7.445 11.148 -15.289 1 98 198 PRO B C 1
ATOM 4457 O O . PRO B 1 198 ? -8.664 11.023 -15.383 1 98 198 PRO B O 1
ATOM 4460 N N . LEU B 1 199 ? -6.793 10.898 -14.156 1 98.69 199 LEU B N 1
ATOM 4461 C CA . LEU B 1 199 ? -7.496 10.32 -13.016 1 98.69 199 LEU B CA 1
ATOM 4462 C C . LEU B 1 199 ? -7.5 11.297 -11.836 1 98.69 199 LEU B C 1
ATOM 4464 O O . LEU B 1 199 ? -7.906 10.93 -10.734 1 98.69 199 LEU B O 1
ATOM 4468 N N . THR B 1 200 ? -7.039 12.492 -12.047 1 98.62 200 THR B N 1
ATOM 4469 C CA . THR B 1 200 ? -6.914 13.406 -10.906 1 98.62 200 THR B CA 1
ATOM 4470 C C . THR B 1 200 ? -7.461 14.781 -11.258 1 98.62 200 THR B C 1
ATOM 4472 O O . THR B 1 200 ? -7.422 15.203 -12.414 1 98.62 200 THR B O 1
ATOM 4475 N N . ASN B 1 201 ? -7.961 15.391 -10.273 1 98.25 201 ASN B N 1
ATOM 4476 C CA . ASN B 1 201 ? -8.367 16.797 -10.312 1 98.25 201 ASN B CA 1
ATOM 4477 C C . ASN B 1 201 ? -8.086 17.5 -8.992 1 98.25 201 ASN B C 1
ATOM 4479 O O . ASN B 1 201 ? -8.047 16.859 -7.938 1 98.25 201 ASN B O 1
ATOM 4483 N N . VAL B 1 202 ? -7.844 18.766 -9.117 1 98.25 202 VAL B N 1
ATOM 4484 C CA . VAL B 1 202 ? -7.543 19.547 -7.918 1 98.25 202 VAL B CA 1
ATOM 4485 C C . VAL B 1 202 ? -8.352 20.844 -7.926 1 98.25 202 VAL B C 1
ATOM 4487 O O . VAL B 1 202 ? -8.367 21.562 -8.922 1 98.25 202 VAL B O 1
ATOM 4490 N N . VAL B 1 203 ? -8.945 21.109 -6.852 1 97.62 203 VAL B N 1
ATOM 4491 C CA . VAL B 1 203 ? -9.766 22.297 -6.715 1 97.62 203 VAL B CA 1
ATOM 4492 C C . VAL B 1 203 ? -9.297 23.125 -5.516 1 97.62 203 VAL B C 1
ATOM 4494 O O . VAL B 1 203 ? -8.922 22.562 -4.484 1 97.62 203 VAL B O 1
ATOM 4497 N N . ARG B 1 204 ? -9.258 24.438 -5.715 1 95.62 204 ARG B N 1
ATOM 4498 C CA . ARG B 1 204 ? -9.031 25.312 -4.57 1 95.62 204 ARG B CA 1
ATOM 4499 C C . ARG B 1 204 ? -10.312 25.484 -3.754 1 95.62 204 ARG B C 1
ATOM 4501 O O . ARG B 1 204 ? -11.367 25.797 -4.305 1 95.62 204 ARG B O 1
ATOM 4508 N N . GLY B 1 205 ? -10.188 25.281 -2.477 1 94.25 205 GLY B N 1
ATOM 4509 C CA . GLY B 1 205 ? -11.359 25.469 -1.638 1 94.25 205 GLY B CA 1
ATOM 4510 C C . GLY B 1 205 ? -11.086 25.219 -0.166 1 94.25 205 GLY B C 1
ATOM 4511 O O . GLY B 1 205 ? -10.039 24.688 0.197 1 94.25 205 GLY B O 1
ATOM 4512 N N . ASP B 1 206 ? -12.039 25.703 0.625 1 93.5 206 ASP B N 1
ATOM 4513 C CA . ASP B 1 206 ? -12.07 25.469 2.064 1 93.5 206 ASP B CA 1
ATOM 4514 C C . ASP B 1 206 ? -12.75 24.141 2.383 1 93.5 206 ASP B C 1
ATOM 4516 O O . ASP B 1 206 ? -13.93 23.953 2.078 1 93.5 206 ASP B O 1
ATOM 4520 N N . PHE B 1 207 ? -11.977 23.188 3.041 1 95.44 207 PHE B N 1
ATOM 4521 C CA . PHE B 1 207 ? -12.555 21.859 3.283 1 95.44 207 PHE B CA 1
ATOM 4522 C C . PHE B 1 207 ? -13.617 21.938 4.371 1 95.44 207 PHE B C 1
ATOM 4524 O O . PHE B 1 207 ? -14.32 20.953 4.625 1 95.44 207 PHE B O 1
ATOM 4531 N N . LEU B 1 208 ? -13.859 23.141 4.973 1 95.31 208 LEU B N 1
ATOM 4532 C CA . LEU B 1 208 ? -14.945 23.359 5.914 1 95.31 208 LEU B CA 1
ATOM 4533 C C . LEU B 1 208 ? -16.219 23.766 5.188 1 95.31 208 LEU B C 1
ATOM 4535 O O . LEU B 1 208 ? -17.312 23.75 5.773 1 95.31 208 LEU B O 1
ATOM 4539 N N . ASN B 1 209 ? -16.094 24.172 4.016 1 96.06 209 ASN B N 1
ATOM 4540 C CA . ASN B 1 209 ? -17.172 24.562 3.113 1 96.06 209 ASN B CA 1
ATOM 4541 C C . ASN B 1 209 ? -16.859 24.172 1.671 1 96.06 209 ASN B C 1
ATOM 4543 O O . ASN B 1 209 ? -16.594 25.031 0.83 1 96.06 209 ASN B O 1
ATOM 4547 N N . MET B 1 210 ? -17.094 22.875 1.393 1 97.31 210 MET B N 1
ATOM 4548 C CA . MET B 1 210 ? -16.594 22.328 0.135 1 97.31 210 MET B CA 1
ATOM 4549 C C . MET B 1 210 ? -17.562 22.609 -1.004 1 97.31 210 MET B C 1
ATOM 4551 O O . MET B 1 210 ? -18.781 22.531 -0.824 1 97.31 210 MET B O 1
ATOM 4555 N N . PRO B 1 211 ? -17.047 22.938 -2.184 1 97.88 211 PRO B N 1
ATOM 4556 C CA . PRO B 1 211 ? -17.875 23.203 -3.352 1 97.88 211 PRO B CA 1
ATOM 4557 C C . PRO B 1 211 ? -18.328 21.938 -4.066 1 97.88 211 PRO B C 1
ATOM 4559 O O . PRO B 1 211 ? -18.312 21.875 -5.301 1 97.88 211 PRO B O 1
ATOM 4562 N N . PHE B 1 212 ? -18.641 20.891 -3.393 1 98.44 212 PHE B N 1
ATOM 4563 C CA . PHE B 1 212 ? -19.109 19.625 -3.953 1 98.44 212 PHE B CA 1
ATOM 4564 C C . PHE B 1 212 ? -20.531 19.328 -3.508 1 98.44 212 PHE B C 1
ATOM 4566 O O . PHE B 1 212 ? -20.906 19.641 -2.379 1 98.44 212 PHE B O 1
ATOM 4573 N N . LYS B 1 213 ? -21.297 18.734 -4.289 1 98.38 213 LYS B N 1
ATOM 4574 C CA . LYS B 1 213 ? -22.672 18.328 -3.971 1 98.38 213 LYS B CA 1
ATOM 4575 C C . LYS B 1 213 ? -22.672 17.188 -2.959 1 98.38 213 LYS B C 1
ATOM 4577 O O . LYS B 1 213 ? -21.703 16.453 -2.828 1 98.38 213 LYS B O 1
ATOM 4582 N N . ASP B 1 214 ? -23.797 17.078 -2.262 1 98.38 214 ASP B N 1
ATOM 4583 C CA . ASP B 1 214 ? -23.984 15.961 -1.339 1 98.38 214 ASP B CA 1
ATOM 4584 C C . ASP B 1 214 ? -23.828 14.625 -2.055 1 98.38 214 ASP B C 1
ATOM 4586 O O . ASP B 1 214 ? -24.172 14.5 -3.234 1 98.38 214 ASP B O 1
ATOM 4590 N N . CYS B 1 215 ? -23.266 13.648 -1.404 1 98.44 215 CYS B N 1
ATOM 4591 C CA . CYS B 1 215 ? -23.219 12.266 -1.869 1 98.44 215 CYS B CA 1
ATOM 4592 C C . CYS B 1 215 ? -22.578 12.172 -3.248 1 98.44 215 CYS B C 1
ATOM 4594 O O . CYS B 1 215 ? -23.109 11.516 -4.145 1 98.44 215 CYS B O 1
ATOM 4596 N N . THR B 1 216 ? -21.5 12.789 -3.398 1 98.62 216 THR B N 1
ATOM 4597 C CA . THR B 1 216 ? -20.797 12.836 -4.676 1 98.62 216 THR B CA 1
ATOM 4598 C C . THR B 1 216 ? -19.719 11.75 -4.742 1 98.62 216 THR B C 1
ATOM 4600 O O . THR B 1 216 ? -19.531 11.133 -5.793 1 98.62 216 THR B O 1
ATOM 4603 N N . PHE B 1 217 ? -19.078 11.469 -3.639 1 98.88 217 PHE B N 1
ATOM 4604 C CA . PHE B 1 217 ? -17.859 10.672 -3.67 1 98.88 217 PHE B CA 1
ATOM 4605 C C . PHE B 1 217 ? -18.125 9.258 -3.146 1 98.88 217 PHE B C 1
ATOM 4607 O O . PHE B 1 217 ? -18.938 9.07 -2.242 1 98.88 217 PHE B O 1
ATOM 4614 N N . ASP B 1 218 ? -17.344 8.297 -3.676 1 98.88 218 ASP B N 1
ATOM 4615 C CA . ASP B 1 218 ? -17.391 6.891 -3.293 1 98.88 218 ASP B CA 1
ATOM 4616 C C . ASP B 1 218 ? -16.391 6.578 -2.189 1 98.88 218 ASP B C 1
ATOM 4618 O O . ASP B 1 218 ? -16.328 5.449 -1.695 1 98.88 218 ASP B O 1
ATOM 4622 N N . GLY B 1 219 ? -15.633 7.441 -1.772 1 98.88 219 GLY B N 1
ATOM 4623 C CA . GLY B 1 219 ? -14.641 7.387 -0.712 1 98.88 219 GLY B CA 1
ATOM 4624 C C . GLY B 1 219 ? -13.984 8.727 -0.441 1 98.88 219 GLY B C 1
ATOM 4625 O O . GLY B 1 219 ? -13.977 9.602 -1.305 1 98.88 219 GLY B O 1
ATOM 4626 N N . ALA B 1 220 ? -13.469 8.914 0.723 1 98.94 220 ALA B N 1
ATOM 4627 C CA . ALA B 1 220 ? -12.734 10.125 1.087 1 98.94 220 ALA B CA 1
ATOM 4628 C C . ALA B 1 220 ? -11.578 9.805 2.025 1 98.94 220 ALA B C 1
ATOM 4630 O O . ALA B 1 220 ? -11.625 8.828 2.773 1 98.94 220 ALA B O 1
ATOM 4631 N N . TYR B 1 221 ? -10.594 10.617 1.942 1 98.94 221 TYR B N 1
ATOM 4632 C CA . TYR B 1 221 ? -9.484 10.445 2.877 1 98.94 221 TYR B CA 1
ATOM 4633 C C . TYR B 1 221 ? -8.805 11.781 3.16 1 98.94 221 TYR B C 1
ATOM 4635 O O . TYR B 1 221 ? -8.945 12.734 2.395 1 98.94 221 TYR B O 1
ATOM 4643 N N . ALA B 1 222 ? -8.172 11.844 4.25 1 98.88 222 ALA B N 1
ATOM 4644 C CA . ALA B 1 222 ? -7.324 12.961 4.668 1 98.88 222 ALA B CA 1
ATOM 4645 C C . ALA B 1 222 ? -6.039 12.453 5.312 1 98.88 222 ALA B C 1
ATOM 4647 O O . ALA B 1 222 ? -6.078 11.641 6.234 1 98.88 222 ALA B O 1
ATOM 4648 N N . ILE B 1 223 ? -4.973 12.883 4.789 1 98.56 223 ILE B N 1
ATOM 4649 C CA . ILE B 1 223 ? -3.674 12.523 5.352 1 98.56 223 ILE B CA 1
ATOM 4650 C C . ILE B 1 223 ? -3.041 13.75 6.004 1 98.56 223 ILE B C 1
ATOM 4652 O O . ILE B 1 223 ? -2.557 14.648 5.309 1 98.56 223 ILE B O 1
ATOM 4656 N N . GLU B 1 224 ? -3.033 13.781 7.324 1 97.69 224 GLU B N 1
ATOM 4657 C CA . GLU B 1 224 ? -2.377 14.836 8.086 1 97.69 224 GLU B CA 1
ATOM 4658 C C . GLU B 1 224 ? -2.881 16.219 7.676 1 97.69 224 GLU B C 1
ATOM 4660 O O . GLU B 1 224 ? -2.092 17.141 7.512 1 97.69 224 GLU B O 1
ATOM 4665 N N . ALA B 1 225 ? -4.176 16.328 7.523 1 97.12 225 ALA B N 1
ATOM 4666 C CA . ALA B 1 225 ? -4.707 17.562 6.961 1 97.12 225 ALA B CA 1
ATOM 4667 C C . ALA B 1 225 ? -5.816 18.141 7.84 1 97.12 225 ALA B C 1
ATOM 4669 O O . ALA B 1 225 ? -5.84 19.344 8.125 1 97.12 225 ALA B O 1
ATOM 4670 N N . THR B 1 226 ? -6.695 17.312 8.297 1 97.56 226 THR B N 1
ATOM 4671 C CA . THR B 1 226 ? -7.883 17.797 9 1 97.56 226 THR B CA 1
ATOM 4672 C C . THR B 1 226 ? -7.516 18.391 10.359 1 97.56 226 THR B C 1
ATOM 4674 O O . THR B 1 226 ? -8.312 19.094 10.969 1 97.56 226 THR B O 1
ATOM 4677 N N . CYS B 1 227 ? -6.312 18.125 10.805 1 95.62 227 CYS B N 1
ATOM 4678 C CA . CYS B 1 227 ? -5.832 18.672 12.07 1 95.62 227 CYS B CA 1
ATOM 4679 C C . CYS B 1 227 ? -5.77 20.188 12.016 1 95.62 227 CYS B C 1
ATOM 4681 O O . CYS B 1 227 ? -5.691 20.844 13.055 1 95.62 227 CYS B O 1
ATOM 4683 N N . HIS B 1 228 ? -5.824 20.75 10.852 1 92.81 228 HIS B N 1
ATOM 4684 C CA . HIS B 1 228 ? -5.758 22.188 10.68 1 92.81 228 HIS B CA 1
ATOM 4685 C C . HIS B 1 228 ? -7.129 22.828 10.867 1 92.81 228 HIS B C 1
ATOM 4687 O O . HIS B 1 228 ? -7.238 24.062 10.945 1 92.81 228 HIS B O 1
ATOM 4693 N N . ALA B 1 229 ? -8.133 22.078 10.938 1 93.56 229 ALA B N 1
ATOM 4694 C CA . ALA B 1 229 ? -9.477 22.609 11.141 1 93.56 229 ALA B CA 1
ATOM 4695 C C . ALA B 1 229 ? -9.641 23.188 12.547 1 93.56 229 ALA B C 1
ATOM 4697 O O . ALA B 1 229 ? -9.117 22.625 13.508 1 93.56 229 ALA B O 1
ATOM 4698 N N . PRO B 1 230 ? -10.422 24.25 12.648 1 91.31 230 PRO B N 1
ATOM 4699 C CA . PRO B 1 230 ? -10.695 24.75 14 1 91.31 230 PRO B CA 1
ATOM 4700 C C . PRO B 1 230 ? -11.391 23.703 14.883 1 91.31 230 PRO B C 1
ATOM 4702 O O . PRO B 1 230 ? -11.086 23.609 16.078 1 91.31 230 PRO B O 1
ATOM 4705 N N . LYS B 1 231 ? -12.32 23.031 14.266 1 92.94 231 LYS B N 1
ATOM 4706 C CA . LYS B 1 231 ? -13 21.891 14.883 1 92.94 231 LYS B CA 1
ATOM 4707 C C . LYS B 1 231 ? -13.078 20.703 13.93 1 92.94 231 LYS B C 1
ATOM 4709 O O . LYS B 1 231 ? -13.406 20.875 12.75 1 92.94 231 LYS B O 1
ATOM 4714 N N . LEU B 1 232 ? -12.805 19.516 14.469 1 96.94 232 LEU B N 1
ATOM 4715 C CA . LEU B 1 232 ? -12.828 18.328 13.609 1 96.94 232 LEU 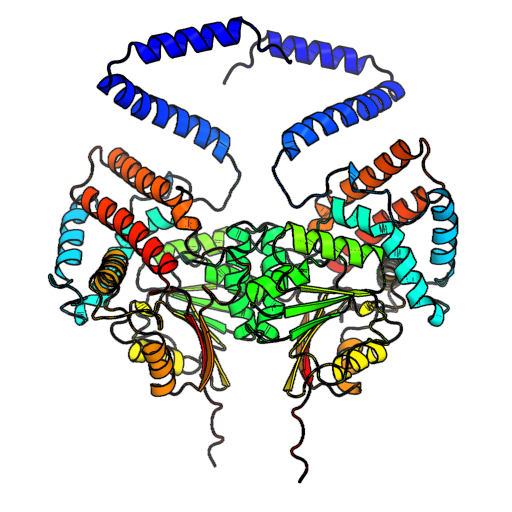B CA 1
ATOM 4716 C C . LEU B 1 232 ? -14.242 18.062 13.109 1 96.94 232 LEU B C 1
ATOM 4718 O O . LEU B 1 232 ? -14.422 17.625 11.969 1 96.94 232 LEU B O 1
ATOM 4722 N N . GLU B 1 233 ? -15.219 18.328 13.914 1 98.06 233 GLU B N 1
ATOM 4723 C CA . GLU B 1 233 ? -16.609 18.094 13.523 1 98.06 233 GLU B CA 1
ATOM 4724 C C . GLU B 1 233 ? -16.969 18.891 12.281 1 98.06 233 GLU B C 1
ATOM 4726 O O . GLU B 1 233 ? -17.781 18.453 11.461 1 98.06 233 GLU B O 1
ATOM 4731 N N . GLY B 1 234 ? -16.422 20.047 12.203 1 97.19 234 GLY B N 1
ATOM 4732 C CA . GLY B 1 234 ? -16.688 20.859 11.023 1 97.19 234 GLY B CA 1
ATOM 4733 C C . GLY B 1 234 ? -16.25 20.203 9.734 1 97.19 234 GLY B C 1
ATOM 4734 O O . GLY B 1 234 ? -17.047 20.062 8.797 1 97.19 234 GLY B O 1
ATOM 4735 N N . VAL B 1 235 ? -15.016 19.734 9.672 1 98.19 235 VAL B N 1
ATOM 4736 C CA . VAL B 1 235 ? -14.484 19.156 8.445 1 98.19 235 VAL B CA 1
ATOM 4737 C C . VAL B 1 235 ? -15.008 17.719 8.273 1 98.19 235 VAL B C 1
ATOM 4739 O O . VAL B 1 235 ? -15.336 17.297 7.164 1 98.19 235 VAL B O 1
ATOM 4742 N N . TYR B 1 236 ? -15.07 16.906 9.32 1 98.81 236 TYR B N 1
ATOM 4743 C CA . TYR B 1 236 ? -15.648 15.578 9.227 1 98.81 236 TYR B CA 1
ATOM 4744 C C . TYR B 1 236 ? -17.109 15.648 8.766 1 98.81 236 TYR B C 1
ATOM 4746 O O . TYR B 1 236 ? -17.562 14.781 8.023 1 98.81 236 TYR B O 1
ATOM 4754 N N . GLY B 1 237 ? -17.812 16.703 9.266 1 98.81 237 GLY B N 1
ATOM 4755 C CA . GLY B 1 237 ? -19.172 16.906 8.82 1 98.81 237 GLY B CA 1
ATOM 4756 C C . GLY B 1 237 ? -19.281 17.188 7.336 1 98.81 237 GLY B C 1
ATOM 4757 O O . GLY B 1 237 ? -20.172 16.656 6.668 1 98.81 237 GLY B O 1
ATOM 4758 N N . GLU B 1 238 ? -18.406 18 6.812 1 98.81 238 GLU B N 1
ATOM 4759 C CA . GLU B 1 238 ? -18.375 18.266 5.379 1 98.81 238 GLU B CA 1
ATOM 4760 C C . GLU B 1 238 ? -18.062 16.984 4.594 1 98.81 238 GLU B C 1
ATOM 4762 O O . GLU B 1 238 ? -18.672 16.734 3.551 1 98.81 238 GLU B O 1
ATOM 4767 N N . ILE B 1 239 ? -17.141 16.188 5.082 1 98.94 239 ILE B N 1
ATOM 4768 C CA . ILE B 1 239 ? -16.797 14.93 4.426 1 98.94 239 ILE B CA 1
ATOM 4769 C C . ILE B 1 239 ? -18 13.992 4.453 1 98.94 239 ILE B C 1
ATOM 4771 O O . ILE B 1 239 ? -18.312 13.344 3.455 1 98.94 239 ILE B O 1
ATOM 4775 N N . PHE B 1 240 ? -18.656 13.977 5.578 1 98.88 240 PHE B N 1
ATOM 4776 C CA . PHE B 1 240 ? -19.875 13.18 5.707 1 98.88 240 PHE B CA 1
ATOM 4777 C C . PHE B 1 240 ? -20.906 13.594 4.664 1 98.88 240 PHE B C 1
ATOM 4779 O O . PHE B 1 240 ? -21.516 12.742 4.023 1 98.88 240 PHE B O 1
ATOM 4786 N N . ARG B 1 241 ? -21.078 14.867 4.504 1 98.75 241 ARG B N 1
ATOM 4787 C CA . ARG B 1 241 ? -22.062 15.414 3.576 1 98.75 241 ARG B CA 1
ATOM 4788 C C . ARG B 1 241 ? -21.766 14.984 2.145 1 98.75 241 ARG B C 1
ATOM 4790 O O . ARG B 1 241 ? -22.672 14.547 1.425 1 98.75 241 ARG B O 1
ATOM 4797 N N . VAL B 1 242 ? -20.531 15.023 1.706 1 98.81 242 VAL B N 1
ATOM 4798 C CA . VAL B 1 242 ? -20.203 14.828 0.299 1 98.81 242 VAL B CA 1
ATOM 4799 C C . VAL B 1 242 ? -20 13.344 0.018 1 98.81 242 VAL B C 1
ATOM 4801 O O . VAL B 1 242 ? -19.922 12.922 -1.142 1 98.81 242 VAL B O 1
ATOM 4804 N N . LEU B 1 243 ? -19.859 12.484 1.006 1 98.88 243 LEU B N 1
ATOM 4805 C CA . LEU B 1 243 ? -19.656 11.047 0.867 1 98.88 243 LEU B CA 1
ATOM 4806 C C . LEU B 1 243 ? -20.984 10.328 0.659 1 98.88 243 LEU B C 1
ATOM 4808 O O . LEU B 1 243 ? -21.969 10.633 1.331 1 98.88 243 LEU B O 1
ATOM 4812 N N . LYS B 1 244 ? -21 9.359 -0.249 1 98.75 244 LYS B N 1
ATOM 4813 C CA . LYS B 1 244 ? -22.203 8.539 -0.454 1 98.75 244 LYS B CA 1
ATOM 4814 C C . LYS B 1 244 ? -22.453 7.621 0.739 1 98.75 244 LYS B C 1
ATOM 4816 O O . LYS B 1 244 ? -21.5 7.18 1.396 1 98.75 244 LYS B O 1
ATOM 4821 N N . PRO B 1 245 ? -23.75 7.316 1.008 1 98.5 245 PRO B N 1
ATOM 4822 C CA . PRO B 1 245 ? -24.031 6.336 2.059 1 98.5 245 PRO B CA 1
ATOM 4823 C C . PRO B 1 245 ? -23.359 4.988 1.808 1 98.5 245 PRO B C 1
ATOM 4825 O O . PRO B 1 245 ? -23.281 4.535 0.663 1 98.5 245 PRO B O 1
ATOM 4828 N N . GLY B 1 246 ? -22.891 4.371 2.867 1 97.94 246 GLY B N 1
ATOM 4829 C CA . GLY B 1 246 ? -22.266 3.066 2.768 1 97.94 246 GLY B CA 1
ATOM 4830 C C . GLY B 1 246 ? -20.781 3.148 2.471 1 97.94 246 GLY B C 1
ATOM 4831 O O . GLY B 1 246 ? -20.047 2.162 2.625 1 97.94 246 GLY B O 1
ATOM 4832 N N . CYS B 1 247 ? -20.312 4.336 2.104 1 98.62 247 CYS B N 1
ATOM 4833 C CA . CYS B 1 247 ? -18.922 4.488 1.699 1 98.62 247 CYS B CA 1
ATOM 4834 C C . CYS B 1 247 ? -18.047 4.875 2.887 1 98.62 247 CYS B C 1
ATOM 4836 O O . CYS B 1 247 ? -18.547 5.137 3.979 1 98.62 247 CYS B O 1
ATOM 4838 N N . TYR B 1 248 ? -16.719 4.93 2.689 1 98.81 248 TYR B N 1
ATOM 4839 C CA . TYR B 1 248 ? -15.781 5.012 3.803 1 98.81 248 TYR B CA 1
ATOM 4840 C C . TYR B 1 248 ? -14.992 6.312 3.754 1 98.81 248 TYR B C 1
ATOM 4842 O O . TYR B 1 248 ? -14.828 6.91 2.688 1 98.81 248 TYR B O 1
ATOM 4850 N N . PHE B 1 249 ? -14.609 6.734 4.895 1 98.94 249 PHE B N 1
ATOM 4851 C CA . PHE B 1 249 ? -13.695 7.852 5.113 1 98.94 249 PHE B CA 1
ATOM 4852 C C . PHE B 1 249 ? -12.5 7.418 5.953 1 98.94 249 PHE B C 1
ATOM 4854 O O . PHE B 1 249 ? -12.664 6.828 7.023 1 98.94 249 PHE B O 1
ATOM 4861 N N . VAL B 1 250 ? -11.258 7.648 5.43 1 98.94 250 VAL B N 1
ATOM 4862 C CA . VAL B 1 250 ? -10.023 7.324 6.145 1 98.94 250 VAL B CA 1
ATOM 4863 C C . VAL B 1 250 ? -9.305 8.609 6.539 1 98.94 250 VAL B C 1
ATOM 4865 O O . VAL B 1 250 ? -9.125 9.508 5.715 1 98.94 250 VAL B O 1
ATOM 4868 N N . SER B 1 251 ? -8.891 8.68 7.801 1 98.81 251 SER B N 1
ATOM 4869 C CA . SER B 1 251 ? -8.062 9.789 8.258 1 98.81 251 SER B CA 1
ATOM 4870 C C . SER B 1 251 ? -6.77 9.281 8.898 1 98.81 251 SER B C 1
ATOM 4872 O O . SER B 1 251 ? -6.801 8.391 9.75 1 98.81 251 SER B O 1
ATOM 4874 N N . TYR B 1 252 ? -5.656 9.695 8.398 1 98.75 252 TYR B N 1
ATOM 4875 C CA . TYR B 1 252 ? -4.43 9.719 9.188 1 98.75 252 TYR B CA 1
ATOM 4876 C C . TYR B 1 252 ? -4.309 11.023 9.977 1 98.75 252 TYR B C 1
ATOM 4878 O O . TYR B 1 252 ? -3.826 12.023 9.453 1 98.75 252 TYR B O 1
ATOM 4886 N N . GLU B 1 253 ? -4.668 11 11.234 1 98.75 253 GLU B N 1
ATOM 4887 C CA . GLU B 1 253 ? -4.922 12.203 12.023 1 98.75 253 GLU B CA 1
ATOM 4888 C C . GLU B 1 253 ? -3.756 12.508 12.961 1 98.75 253 GLU B C 1
ATOM 4890 O O . GLU B 1 253 ? -3.174 11.594 13.547 1 98.75 253 GLU B O 1
ATOM 4895 N N . TRP B 1 254 ? -3.395 13.805 13 1 98.56 254 TRP B N 1
ATOM 4896 C CA . TRP B 1 254 ? -2.48 14.258 14.039 1 98.56 254 TRP B CA 1
ATOM 4897 C C . TRP B 1 254 ? -3.188 14.336 15.391 1 98.56 254 TRP B C 1
ATOM 4899 O O . TRP B 1 254 ? -4.164 15.07 15.547 1 98.56 254 TRP B O 1
ATOM 4909 N N . VAL B 1 255 ? -2.689 13.547 16.375 1 98.75 255 VAL B N 1
ATOM 4910 C CA . VAL B 1 255 ? -3.361 13.547 17.672 1 98.75 255 VAL B CA 1
ATOM 4911 C C . VAL B 1 255 ? -2.332 13.375 18.781 1 98.75 255 VAL B C 1
ATOM 4913 O O . VAL B 1 255 ? -1.224 12.891 18.547 1 98.75 255 VAL B O 1
ATOM 4916 N N . SER B 1 256 ? -2.707 13.875 19.938 1 98.38 256 SER B N 1
ATOM 4917 C CA . SER B 1 256 ? -2.016 13.406 21.141 1 98.38 256 SER B CA 1
ATOM 4918 C C . SER B 1 256 ? -2.486 12.008 21.547 1 98.38 256 SER B C 1
ATOM 4920 O O . SER B 1 256 ? -3.674 11.695 21.438 1 98.38 256 SER B O 1
ATOM 4922 N N . THR B 1 257 ? -1.54 11.195 21.953 1 98.12 257 THR B N 1
ATOM 4923 C CA . THR B 1 257 ? -1.834 9.797 22.25 1 98.12 257 THR B CA 1
ATOM 4924 C C . THR B 1 257 ? -2.24 9.633 23.719 1 98.12 257 THR B C 1
ATOM 4926 O O . THR B 1 257 ? -2.387 10.625 24.438 1 98.12 257 THR B O 1
ATOM 4929 N N . HIS B 1 258 ? -2.432 8.375 24.125 1 96.69 258 HIS B N 1
ATOM 4930 C CA . HIS B 1 258 ? -2.797 8.062 25.5 1 96.69 258 HIS B CA 1
ATOM 4931 C C . HIS B 1 258 ? -1.653 8.375 26.469 1 96.69 258 HIS B C 1
ATOM 4933 O O . HIS B 1 258 ? -1.864 8.484 27.672 1 96.69 258 HIS B O 1
ATOM 4939 N N . LYS B 1 259 ? -0.496 8.633 25.969 1 97.69 259 LYS B N 1
ATOM 4940 C CA . LYS B 1 259 ? 0.677 8.891 26.797 1 97.69 259 LYS B CA 1
ATOM 4941 C C . LYS B 1 259 ? 0.792 10.375 27.141 1 97.69 259 LYS B C 1
ATOM 4943 O O . LYS B 1 259 ? 1.576 10.758 28.016 1 97.69 259 LYS B O 1
ATOM 4948 N N . TYR B 1 260 ? 0.015 11.148 26.5 1 97.62 260 TYR B N 1
ATOM 4949 C CA . TYR B 1 260 ? 0.074 12.586 26.75 1 97.62 260 TYR B CA 1
ATOM 4950 C C . TYR B 1 260 ? -0.512 12.93 28.109 1 97.62 260 TYR B C 1
ATOM 4952 O O . TYR B 1 260 ? -1.622 12.5 28.438 1 97.62 260 TYR B O 1
ATOM 4960 N N . ASP B 1 261 ? 0.254 13.664 28.891 1 97.12 261 ASP B N 1
ATOM 4961 C CA . ASP B 1 261 ? -0.146 14.188 30.188 1 97.12 261 ASP B CA 1
ATOM 4962 C C . ASP B 1 261 ? -0.106 15.711 30.203 1 97.12 261 ASP B C 1
ATOM 4964 O O . ASP B 1 261 ? 0.972 16.312 30.234 1 97.12 261 ASP B O 1
ATOM 4968 N N . PRO B 1 262 ? -1.271 16.328 30.281 1 94.25 262 PRO B N 1
ATOM 4969 C CA . PRO B 1 262 ? -1.308 17.781 30.25 1 94.25 262 PRO B CA 1
ATOM 4970 C C . PRO B 1 262 ? -0.673 18.422 31.5 1 94.25 262 PRO B C 1
ATOM 4972 O O . PRO B 1 262 ? -0.422 19.625 31.516 1 94.25 262 PRO B O 1
ATOM 4975 N N . LYS B 1 263 ? -0.451 17.641 32.5 1 95.31 263 LYS B N 1
ATOM 4976 C CA . LYS B 1 263 ? 0.182 18.156 33.719 1 95.31 263 LYS B CA 1
ATOM 4977 C C . LYS B 1 263 ? 1.703 18.062 33.594 1 95.31 263 LYS B C 1
ATOM 4979 O O . LYS B 1 263 ? 2.414 18.609 34.469 1 95.31 263 LYS B O 1
ATOM 4984 N N . ASN B 1 264 ? 2.188 17.375 32.656 1 96.56 264 ASN B N 1
ATOM 4985 C CA . ASN B 1 264 ? 3.623 17.297 32.406 1 96.56 264 ASN B CA 1
ATOM 4986 C C . ASN B 1 264 ? 4.105 18.438 31.5 1 96.56 264 ASN B C 1
ATOM 4988 O O . ASN B 1 264 ? 3.799 18.469 30.312 1 96.56 264 ASN B O 1
ATOM 4992 N N . PRO B 1 265 ? 4.887 19.328 32.062 1 95.06 265 PRO B N 1
ATOM 4993 C CA . PRO B 1 265 ? 5.285 20.516 31.312 1 95.06 265 PRO B CA 1
ATOM 4994 C C . PRO B 1 265 ? 6.055 20.172 30.031 1 95.06 265 PRO B C 1
ATOM 4996 O O . PRO B 1 265 ? 5.965 20.891 29.031 1 95.06 265 PRO B O 1
ATOM 4999 N N . GLU B 1 266 ? 6.773 19.125 30.078 1 95.31 266 GLU B N 1
ATOM 5000 C CA . GLU B 1 266 ? 7.512 18.719 28.891 1 95.31 266 GLU B CA 1
ATOM 5001 C C . GLU B 1 266 ? 6.566 18.266 27.781 1 95.31 266 GLU B C 1
ATOM 5003 O O . GLU B 1 266 ? 6.766 18.594 26.609 1 95.31 266 GLU B O 1
ATOM 5008 N N . HIS B 1 267 ? 5.59 17.438 28.141 1 96.94 267 HIS B N 1
ATOM 5009 C CA . HIS B 1 267 ? 4.582 17.016 27.172 1 96.94 267 HIS B CA 1
ATOM 5010 C C . HIS B 1 267 ? 3.887 18.219 26.547 1 96.94 267 HIS B C 1
ATOM 5012 O O . HIS B 1 267 ? 3.734 18.297 25.312 1 96.94 267 HIS B O 1
ATOM 5018 N N . VAL B 1 268 ? 3.562 19.156 27.406 1 95.44 268 VAL B N 1
ATOM 5019 C CA . VAL B 1 268 ? 2.854 20.359 26.953 1 95.44 268 VAL B CA 1
ATOM 5020 C C . VAL B 1 268 ? 3.744 21.156 26 1 95.44 268 VAL B C 1
ATOM 5022 O O . VAL B 1 268 ? 3.285 21.609 24.953 1 95.44 268 VAL B O 1
ATOM 5025 N N . ARG B 1 269 ? 4.938 21.297 26.328 1 93.81 269 ARG B N 1
ATOM 5026 C CA . ARG B 1 269 ? 5.883 22.031 25.484 1 93.81 269 ARG B CA 1
ATOM 5027 C C . ARG B 1 269 ? 6.008 21.391 24.109 1 93.81 269 ARG B C 1
ATOM 5029 O O . ARG B 1 269 ? 5.984 22.078 23.094 1 93.81 269 ARG B O 1
ATOM 5036 N N . ILE B 1 270 ? 6.188 20.078 24.078 1 95.5 270 ILE B N 1
ATOM 5037 C CA . ILE B 1 270 ? 6.316 19.328 22.828 1 95.5 270 ILE B CA 1
ATOM 5038 C C . ILE B 1 270 ? 5.102 19.594 21.938 1 95.5 270 ILE B C 1
ATOM 5040 O O . ILE B 1 270 ? 5.246 19.953 20.781 1 95.5 270 ILE B O 1
ATOM 5044 N N . ILE B 1 271 ? 3.961 19.469 22.484 1 96.44 271 ILE B N 1
ATOM 5045 C CA . ILE B 1 271 ? 2.715 19.609 21.734 1 96.44 271 ILE B CA 1
ATOM 5046 C C . ILE B 1 271 ? 2.551 21.047 21.25 1 96.44 271 ILE B C 1
ATOM 5048 O O . ILE B 1 271 ? 2.156 21.297 20.109 1 96.44 271 ILE B O 1
ATOM 5052 N N . ASP B 1 272 ? 2.859 22.031 22.125 1 93.56 272 ASP B N 1
ATOM 5053 C CA . ASP B 1 272 ? 2.754 23.438 21.766 1 93.56 272 ASP B CA 1
ATOM 5054 C C . ASP B 1 272 ? 3.652 23.766 20.578 1 93.56 272 ASP B C 1
ATOM 5056 O O . ASP B 1 272 ? 3.24 24.484 19.656 1 93.56 272 ASP B O 1
ATOM 5060 N N . GLU B 1 273 ? 4.816 23.266 20.625 1 91.25 273 GLU B N 1
ATOM 5061 C CA . GLU B 1 273 ? 5.762 23.531 19.547 1 91.25 273 GLU B CA 1
ATOM 5062 C C . GLU B 1 273 ? 5.301 22.875 18.234 1 91.25 273 GLU B C 1
ATOM 5064 O O . GLU B 1 273 ? 5.465 23.453 17.156 1 91.25 273 GLU B O 1
ATOM 5069 N N . ILE B 1 274 ? 4.77 21.656 18.297 1 94.31 274 ILE B N 1
ATOM 5070 C CA . ILE B 1 274 ? 4.238 20.984 17.109 1 94.31 274 ILE B CA 1
ATOM 5071 C C . ILE B 1 274 ? 3.088 21.797 16.531 1 94.31 274 ILE B C 1
ATOM 5073 O O . ILE B 1 274 ? 3.02 22.016 15.312 1 94.31 274 ILE B O 1
ATOM 5077 N N . ASN B 1 275 ? 2.232 22.297 17.391 1 92.31 275 ASN B N 1
ATOM 5078 C CA . ASN B 1 275 ? 1.114 23.109 16.922 1 92.31 275 ASN B CA 1
ATOM 5079 C C . ASN B 1 275 ? 1.595 24.391 16.266 1 92.31 275 ASN B C 1
ATOM 5081 O O . ASN B 1 275 ? 1.196 24.703 15.133 1 92.31 275 ASN B O 1
ATOM 5085 N N . PHE B 1 276 ? 2.455 25.047 16.922 1 87.31 276 PHE B N 1
ATOM 5086 C CA . PHE B 1 276 ? 2.959 26.328 16.438 1 87.31 276 PHE B CA 1
ATOM 5087 C C . PHE B 1 276 ? 3.734 26.141 15.141 1 87.31 276 PHE B C 1
ATOM 5089 O O . PHE B 1 276 ? 3.51 26.875 14.172 1 87.31 276 PHE B O 1
ATOM 5096 N N . GLY B 1 277 ? 4.539 25.172 15.117 1 87.12 277 GLY B N 1
ATOM 5097 C CA . GLY B 1 277 ? 5.438 24.984 13.992 1 87.12 277 GLY B CA 1
ATOM 5098 C C . GLY B 1 277 ? 4.746 24.406 12.773 1 87.12 277 GLY B C 1
ATOM 5099 O O . GLY B 1 277 ? 5.324 24.359 11.688 1 87.12 277 GLY B O 1
ATOM 5100 N N . ASN B 1 278 ? 3.518 23.922 12.891 1 89.44 278 ASN B N 1
ATOM 5101 C CA . ASN B 1 278 ? 2.801 23.328 11.766 1 89.44 278 ASN B CA 1
ATOM 5102 C C . ASN B 1 278 ? 1.481 24.047 11.5 1 89.44 278 ASN B C 1
ATOM 5104 O O . ASN B 1 278 ? 0.657 23.578 10.719 1 89.44 278 ASN B O 1
ATOM 5108 N N . GLY B 1 279 ? 1.213 25.156 12.227 1 85.19 279 GLY B N 1
ATOM 5109 C CA . GLY B 1 279 ? 0.013 25.953 11.992 1 85.19 279 GLY B CA 1
ATOM 5110 C C . GLY B 1 279 ? -1.257 25.25 12.438 1 85.19 279 GLY B C 1
ATOM 5111 O O . GLY B 1 279 ? -2.297 25.359 11.781 1 85.19 279 GLY B O 1
ATOM 5112 N N . LEU B 1 280 ? -1.146 24.453 13.453 1 90 280 LEU B N 1
ATOM 5113 C CA . LEU B 1 280 ? -2.328 23.797 14 1 90 280 LEU B CA 1
ATOM 5114 C C . LEU B 1 280 ? -3.004 24.672 15.047 1 90 280 LEU B C 1
ATOM 5116 O O . LEU B 1 280 ? -2.328 25.297 15.875 1 90 280 LEU B O 1
ATOM 5120 N N . PRO B 1 281 ? -4.289 24.719 15.062 1 87.44 281 PRO B N 1
ATOM 5121 C CA . PRO B 1 281 ? -4.973 25.5 16.094 1 87.44 281 PRO B CA 1
ATOM 5122 C C . PRO B 1 281 ? -4.859 24.891 17.484 1 87.44 281 PRO B C 1
ATOM 5124 O O . PRO B 1 281 ? -4.77 25.609 18.469 1 87.44 281 PRO B O 1
ATOM 5127 N N . GLU B 1 282 ? -4.992 23.609 17.484 1 88.62 282 GLU B N 1
ATOM 5128 C CA . GLU B 1 282 ? -4.879 22.812 18.703 1 88.62 282 GLU B CA 1
ATOM 5129 C C . GLU B 1 282 ? -4.543 21.359 18.391 1 88.62 282 GLU B C 1
ATOM 5131 O O . GLU B 1 282 ? -4.688 20.906 17.25 1 88.62 282 GLU B O 1
ATOM 5136 N N . MET B 1 283 ? -4.066 20.734 19.438 1 94.69 283 MET B N 1
ATOM 5137 C CA . MET B 1 283 ? -3.885 19.297 19.328 1 94.69 283 MET B CA 1
ATOM 5138 C C . MET B 1 283 ? -5.062 18.547 19.938 1 94.69 283 MET B C 1
ATOM 5140 O O . MET B 1 283 ? -5.344 18.688 21.125 1 94.69 283 MET B O 1
ATOM 5144 N N . ARG B 1 284 ? -5.727 17.844 19.109 1 96.75 284 ARG B N 1
ATOM 5145 C CA . ARG B 1 284 ? -6.801 17 19.625 1 96.75 284 ARG B CA 1
ATOM 5146 C C . ARG B 1 284 ? -6.258 15.656 20.109 1 96.75 284 ARG B C 1
ATOM 5148 O O . ARG B 1 284 ? -5.25 15.172 19.594 1 96.75 284 ARG B O 1
ATOM 5155 N N . THR B 1 285 ? -6.973 15.086 21.062 1 97.62 285 THR B N 1
ATOM 5156 C CA . THR B 1 285 ? -6.633 13.727 21.469 1 97.62 285 THR B CA 1
ATOM 5157 C C . THR B 1 285 ? -7.184 12.711 20.484 1 97.62 285 THR B C 1
ATOM 5159 O O . THR B 1 285 ? -8.094 13.016 19.703 1 97.62 285 THR B O 1
ATOM 5162 N N . TRP B 1 286 ? -6.602 11.484 20.562 1 97.56 286 TRP B N 1
ATOM 5163 C CA . TRP B 1 286 ? -7.086 10.398 19.719 1 97.56 286 TRP B CA 1
ATOM 5164 C C . TRP B 1 286 ? -8.57 10.156 19.938 1 97.56 286 TRP B C 1
ATOM 5166 O O . TRP B 1 286 ? -9.328 9.922 19 1 97.56 286 TRP B O 1
ATOM 5176 N N . LYS B 1 287 ? -9 10.273 21.109 1 98.12 287 LYS B N 1
ATOM 5177 C CA . LYS B 1 287 ? -10.391 10.016 21.484 1 98.12 287 LYS B CA 1
ATOM 5178 C C . LYS B 1 287 ? -11.305 11.109 20.953 1 98.12 287 LYS B C 1
ATOM 5180 O O . LYS B 1 287 ? -12.422 10.828 20.5 1 98.12 287 LYS B O 1
ATOM 5185 N N . GLU B 1 288 ? -10.805 12.344 21.031 1 98.19 288 GLU B N 1
ATOM 5186 C CA . GLU B 1 288 ? -11.578 13.453 20.484 1 98.19 288 GLU B CA 1
ATOM 5187 C C . GLU B 1 288 ? -11.781 13.289 18.984 1 98.19 288 GLU B C 1
ATOM 5189 O O . GLU B 1 288 ? -12.836 13.656 18.453 1 98.19 288 GLU B O 1
ATOM 5194 N N . ALA B 1 289 ? -10.797 12.742 18.328 1 98.69 289 ALA B N 1
ATOM 5195 C CA . ALA B 1 289 ? -10.922 12.523 16.891 1 98.69 289 ALA B CA 1
ATOM 5196 C C . ALA B 1 289 ? -11.938 11.422 16.594 1 98.69 289 ALA B C 1
ATOM 5198 O O . ALA B 1 289 ? -12.758 11.562 15.688 1 98.69 289 ALA B O 1
ATOM 5199 N N . GLU B 1 290 ? -11.891 10.344 17.359 1 98.69 290 GLU B N 1
ATOM 5200 C CA . GLU B 1 290 ? -12.898 9.297 17.219 1 98.69 290 GLU B CA 1
ATOM 5201 C C . GLU B 1 290 ? -14.305 9.852 17.422 1 98.69 290 GLU B C 1
ATOM 5203 O O . GLU B 1 290 ? -15.203 9.586 16.625 1 98.69 290 GLU B O 1
ATOM 5208 N N . ASP B 1 291 ? -14.422 10.602 18.469 1 98.75 291 ASP B N 1
ATOM 5209 C CA . ASP B 1 291 ? -15.727 11.125 18.844 1 98.75 291 ASP B CA 1
ATOM 5210 C C . ASP B 1 291 ? -16.25 12.117 17.812 1 98.75 291 ASP B C 1
ATOM 5212 O O . ASP B 1 291 ? -17.453 12.195 17.578 1 98.75 291 ASP B O 1
ATOM 5216 N N . ALA B 1 292 ? -15.352 12.891 17.281 1 98.69 292 ALA B N 1
ATOM 5217 C CA . ALA B 1 292 ? -15.766 13.852 16.266 1 98.69 292 ALA B CA 1
ATOM 5218 C C . ALA B 1 292 ? -16.453 13.141 15.102 1 98.69 292 ALA B C 1
ATOM 5220 O O . ALA B 1 292 ? -17.5 13.594 14.625 1 98.69 292 ALA B O 1
ATOM 5221 N N . GLY B 1 293 ? -15.891 12 14.602 1 98.81 293 GLY B N 1
ATOM 5222 C CA . GLY B 1 293 ? -16.516 11.227 13.547 1 98.81 293 GLY B CA 1
ATOM 5223 C C . GLY B 1 293 ? -17.875 10.664 13.938 1 98.81 293 GLY B C 1
ATOM 5224 O O . GLY B 1 293 ? -18.828 10.758 13.172 1 98.81 293 GLY B O 1
ATOM 5225 N N . LYS B 1 294 ? -17.906 10.148 15.125 1 98.62 294 LYS B N 1
ATOM 5226 C CA . LYS B 1 294 ? -19.156 9.594 15.609 1 98.62 294 LYS B CA 1
ATOM 5227 C C . LYS B 1 294 ? -20.234 10.672 15.75 1 98.62 294 LYS B C 1
ATOM 5229 O O . LYS B 1 294 ? -21.391 10.461 15.383 1 98.62 294 LYS B O 1
ATOM 5234 N N . ASN B 1 295 ? -19.859 11.797 16.25 1 98.56 295 ASN B N 1
ATOM 5235 C CA . ASN B 1 295 ? -20.781 12.898 16.516 1 98.56 295 ASN B CA 1
ATOM 5236 C C . ASN B 1 295 ? -21.438 13.391 15.227 1 98.56 295 ASN B C 1
ATOM 5238 O O . ASN B 1 295 ? -22.594 13.844 15.25 1 98.56 295 ASN B O 1
ATOM 5242 N N . VAL B 1 296 ? -20.703 13.281 14.125 1 98.56 296 VAL B N 1
ATOM 5243 C CA . VAL B 1 296 ? -21.266 13.812 12.891 1 98.56 296 VAL B CA 1
ATOM 5244 C C . VAL B 1 296 ? -22.078 12.727 12.18 1 98.56 296 VAL B C 1
ATOM 5246 O O . VAL B 1 296 ? -22.719 12.984 11.156 1 98.56 296 VAL B O 1
ATOM 5249 N N . GLY B 1 297 ? -21.906 11.477 12.602 1 98.5 297 GLY B N 1
ATOM 5250 C CA . GLY B 1 297 ? -22.797 10.453 12.078 1 98.5 297 GLY B CA 1
ATOM 5251 C C . GLY B 1 297 ? -22.078 9.234 11.555 1 98.5 297 GLY B C 1
ATOM 5252 O O . GLY B 1 297 ? -22.703 8.234 11.195 1 98.5 297 GLY B O 1
ATOM 5253 N N . PHE B 1 298 ? -20.766 9.188 11.586 1 98.75 298 PHE B N 1
ATOM 5254 C CA . PHE B 1 298 ? -20.016 8.047 11.07 1 98.75 298 PHE B CA 1
ATOM 5255 C C . PHE B 1 298 ? -20.047 6.883 12.055 1 98.75 298 PHE B C 1
ATOM 5257 O O . PHE B 1 298 ? -20.156 7.09 13.266 1 98.75 298 PHE B O 1
ATOM 5264 N N . GLU B 1 299 ? -19.953 5.711 11.5 1 98.56 299 GLU B N 1
ATOM 5265 C CA . GLU B 1 299 ? -19.609 4.527 12.281 1 98.56 299 GLU B CA 1
ATOM 5266 C C . GLU B 1 299 ? -18.109 4.281 12.273 1 98.56 299 GLU B C 1
ATOM 5268 O O . GLU B 1 299 ? -17.484 4.227 11.211 1 98.56 299 GLU B O 1
ATOM 5273 N N . LEU B 1 300 ? -17.562 4.191 13.43 1 98.56 300 LEU B N 1
ATOM 5274 C CA . LEU B 1 300 ? -16.125 3.916 13.531 1 98.56 300 LEU B CA 1
ATOM 5275 C C . LEU B 1 300 ? -15.836 2.443 13.273 1 98.56 300 LEU B C 1
ATOM 5277 O O . LEU B 1 300 ? -16.297 1.572 14.008 1 98.56 300 LEU B O 1
ATOM 5281 N N . VAL B 1 301 ? -15.086 2.152 12.258 1 97.31 301 VAL B N 1
ATOM 5282 C CA . VAL B 1 301 ? -14.781 0.785 11.844 1 97.31 301 VAL B CA 1
ATOM 5283 C C . VAL B 1 301 ? -13.438 0.356 12.422 1 97.31 301 VAL B C 1
ATOM 5285 O O . VAL B 1 301 ? -13.258 -0.8 12.812 1 97.31 301 VAL B O 1
ATOM 5288 N N . MET B 1 302 ? -12.5 1.272 12.422 1 97.12 302 MET B N 1
ATOM 5289 C CA . MET B 1 302 ? -11.141 0.98 12.883 1 97.12 302 MET B CA 1
ATOM 5290 C C . MET B 1 302 ? -10.492 2.223 13.484 1 97.12 302 MET B C 1
ATOM 5292 O O . MET B 1 302 ? -10.688 3.332 12.984 1 97.12 302 MET B O 1
ATOM 5296 N N . SER B 1 303 ? -9.82 2.113 14.531 1 98.06 303 SER B N 1
ATOM 5297 C CA . SER B 1 303 ? -8.992 3.115 15.188 1 98.06 303 SER B CA 1
ATOM 5298 C C . SER B 1 303 ? -7.648 2.529 15.617 1 98.06 303 SER B C 1
ATOM 5300 O O . SER B 1 303 ? -7.598 1.653 16.484 1 98.06 303 SER B O 1
ATOM 5302 N N . LEU B 1 304 ? -6.59 2.994 14.93 1 97.38 304 LEU B N 1
ATOM 5303 C CA . LEU B 1 304 ? -5.293 2.361 15.125 1 97.38 304 LEU B CA 1
ATOM 5304 C C . LEU B 1 304 ? -4.164 3.377 14.977 1 97.38 304 LEU B C 1
ATOM 5306 O O . LEU B 1 304 ? -4.117 4.117 13.992 1 97.38 304 LEU B O 1
ATOM 5310 N N . ASP B 1 305 ? -3.32 3.471 15.969 1 98.31 305 ASP B N 1
ATOM 5311 C CA . ASP B 1 305 ? -2.119 4.285 15.812 1 98.31 305 ASP B CA 1
ATOM 5312 C C . ASP B 1 305 ? -1.07 3.561 14.969 1 98.31 305 ASP B C 1
ATOM 5314 O O . ASP B 1 305 ? -0.365 2.682 15.469 1 98.31 305 ASP B O 1
ATOM 5318 N N . LEU B 1 306 ? -0.852 3.984 13.75 1 98.25 306 LEU B N 1
ATOM 5319 C CA . LEU B 1 306 ? 0.038 3.303 12.812 1 98.25 306 LEU B CA 1
ATOM 5320 C C . LEU B 1 306 ? 1.498 3.537 13.188 1 98.25 306 LEU B C 1
ATOM 5322 O O . LEU B 1 306 ? 2.383 2.809 12.727 1 98.25 306 LEU B O 1
ATOM 5326 N N . ALA B 1 307 ? 1.766 4.57 13.953 1 97.62 307 ALA B N 1
ATOM 5327 C CA . ALA B 1 307 ? 3.137 4.871 14.359 1 97.62 307 ALA B CA 1
ATOM 5328 C C . ALA B 1 307 ? 3.725 3.729 15.188 1 97.62 307 ALA B C 1
ATOM 5330 O O . ALA B 1 307 ? 4.938 3.508 15.172 1 97.62 307 ALA B O 1
ATOM 5331 N N . THR B 1 308 ? 2.834 3.01 15.859 1 96.5 308 THR B N 1
ATOM 5332 C CA . THR B 1 308 ? 3.334 1.999 16.781 1 96.5 308 THR B CA 1
ATOM 5333 C C . THR B 1 308 ? 2.658 0.654 16.531 1 96.5 308 THR B C 1
ATOM 5335 O O . THR B 1 308 ? 2.855 -0.298 17.281 1 96.5 308 THR B O 1
ATOM 5338 N N . ALA B 1 309 ? 1.88 0.562 15.539 1 96.44 309 ALA B N 1
ATOM 5339 C CA . ALA B 1 309 ? 1.107 -0.652 15.281 1 96.44 309 ALA B CA 1
ATOM 5340 C C . ALA B 1 309 ? 2.023 -1.833 14.984 1 96.44 309 ALA B C 1
ATOM 5342 O O . ALA B 1 309 ? 1.733 -2.969 15.367 1 96.44 309 ALA B O 1
ATOM 5343 N N . SER B 1 310 ? 3.082 -1.646 14.32 1 97.19 310 SER B N 1
ATOM 5344 C CA . SER B 1 310 ? 4.031 -2.705 14 1 97.19 310 SER B CA 1
ATOM 5345 C C . SER B 1 310 ? 5.297 -2.592 14.836 1 97.19 310 SER B C 1
ATOM 5347 O O . SER B 1 310 ? 5.938 -1.54 14.867 1 97.19 310 SER B O 1
ATOM 5349 N N . ILE B 1 311 ? 5.691 -3.674 15.422 1 95.75 311 ILE B N 1
ATOM 5350 C CA . ILE B 1 311 ? 6.852 -3.66 16.312 1 95.75 311 ILE B CA 1
ATOM 5351 C C . ILE B 1 311 ? 8.133 -3.791 15.484 1 95.75 311 ILE B C 1
ATOM 5353 O O . ILE B 1 311 ? 9.234 -3.646 16.016 1 95.75 311 ILE B O 1
ATOM 5357 N N . VAL B 1 312 ? 7.965 -4 14.18 1 96.56 312 VAL B N 1
ATOM 5358 C CA . VAL B 1 312 ? 9.172 -4.254 13.406 1 96.56 312 VAL B CA 1
ATOM 5359 C C . VAL B 1 312 ? 9.469 -3.061 12.5 1 96.56 312 VAL B C 1
ATOM 5361 O O . VAL B 1 312 ? 10.523 -2.996 11.867 1 96.56 312 VAL B O 1
ATOM 5364 N N . SER B 1 313 ? 8.555 -2.164 12.344 1 96.62 313 SER B N 1
ATOM 5365 C CA . SER B 1 313 ? 8.773 -0.988 11.508 1 96.62 313 SER B CA 1
ATOM 5366 C C . SER B 1 313 ? 9.609 0.058 12.242 1 96.62 313 SER B C 1
ATOM 5368 O O . SER B 1 313 ? 9.547 0.158 13.469 1 96.62 313 SER B O 1
ATOM 5370 N N . GLY B 1 314 ? 10.367 0.819 11.492 1 95.06 314 GLY B N 1
ATOM 5371 C CA . GLY B 1 314 ? 11.086 1.955 12.055 1 95.06 314 GLY B CA 1
ATOM 5372 C C . GLY B 1 314 ? 10.18 3.141 12.344 1 95.06 314 GLY B C 1
ATOM 5373 O O . GLY B 1 314 ? 9.016 3.156 11.945 1 95.06 314 GLY B O 1
ATOM 5374 N N . PRO B 1 315 ? 10.781 4.07 12.961 1 95.69 315 PRO B N 1
ATOM 5375 C CA . PRO B 1 315 ? 9.961 5.211 13.383 1 95.69 315 PRO B CA 1
ATOM 5376 C C . PRO B 1 315 ? 9.562 6.113 12.211 1 95.69 315 PRO B C 1
ATOM 5378 O O . PRO B 1 315 ? 10.328 6.25 11.25 1 95.69 315 PRO B O 1
ATOM 5381 N N . TRP B 1 316 ? 8.414 6.73 12.352 1 95.56 316 TRP B N 1
ATOM 5382 C CA . TRP B 1 316 ? 7.887 7.605 11.312 1 95.56 316 TRP B CA 1
ATOM 5383 C C . TRP B 1 316 ? 8.742 8.859 11.164 1 95.56 316 TRP B C 1
ATOM 5385 O O . TRP B 1 316 ? 8.719 9.516 10.125 1 95.56 316 TRP B O 1
ATOM 5395 N N . TYR B 1 317 ? 9.492 9.25 12.148 1 93.81 317 TYR B N 1
ATOM 5396 C CA . TYR B 1 317 ? 10.266 10.484 12.125 1 93.81 317 TYR B CA 1
ATOM 5397 C C . TYR B 1 317 ? 11.672 10.242 11.594 1 93.81 317 TYR B C 1
ATOM 5399 O O . TYR B 1 317 ? 12.539 11.109 11.703 1 93.81 317 TYR B O 1
ATOM 5407 N N . GLU B 1 318 ? 11.898 9.039 11.055 1 88.69 318 GLU B N 1
ATOM 5408 C CA . GLU B 1 318 ? 13.195 8.727 10.461 1 88.69 318 GLU B CA 1
ATOM 5409 C C . GLU B 1 318 ? 13.578 9.758 9.398 1 88.69 318 GLU B C 1
ATOM 5411 O O . GLU B 1 318 ? 14.75 10.109 9.266 1 88.69 318 GLU B O 1
ATOM 5416 N N . ARG B 1 319 ? 12.656 10.164 8.695 1 83.31 319 ARG B N 1
ATOM 5417 C CA . ARG B 1 319 ? 12.906 11.125 7.621 1 83.31 319 ARG B CA 1
ATOM 5418 C C . ARG B 1 319 ? 13.469 12.43 8.172 1 83.31 319 ARG B C 1
ATOM 5420 O O . ARG B 1 319 ? 14.219 13.125 7.477 1 83.31 319 ARG B O 1
ATOM 5427 N N . LEU B 1 320 ? 13.07 12.844 9.336 1 85.88 320 LEU B N 1
ATOM 5428 C CA . LEU B 1 320 ? 13.523 14.086 9.953 1 85.88 320 LEU B CA 1
ATOM 5429 C C . LEU B 1 320 ? 14.953 13.945 10.469 1 85.88 320 LEU B C 1
ATOM 5431 O O . LEU B 1 320 ? 15.688 14.93 10.547 1 85.88 320 LEU B O 1
ATOM 5435 N N . ARG B 1 321 ? 15.297 12.727 10.758 1 78.94 321 ARG B N 1
ATOM 5436 C CA . ARG B 1 321 ? 16.625 12.484 11.32 1 78.94 321 ARG B CA 1
ATOM 5437 C C . ARG B 1 321 ? 17.688 12.453 10.219 1 78.94 321 ARG B C 1
ATOM 5439 O O . ARG B 1 321 ? 18.859 12.703 10.484 1 78.94 321 ARG B O 1
ATOM 5446 N N . MET B 1 322 ? 17.391 12.102 9.102 1 63.81 322 MET B N 1
ATOM 5447 C CA . MET B 1 322 ? 18.344 11.828 8.023 1 63.81 322 MET B CA 1
ATOM 5448 C C . MET B 1 322 ? 18.969 13.117 7.508 1 63.81 322 MET B C 1
ATOM 5450 O O . MET B 1 322 ? 19.906 13.078 6.715 1 63.81 322 MET B O 1
ATOM 5454 N N . GLY B 1 323 ? 18.875 14.117 8.297 1 61.28 323 GLY B N 1
ATOM 5455 C CA . GLY B 1 323 ? 19.594 15.328 7.93 1 61.28 323 GLY B CA 1
ATOM 5456 C C . GLY B 1 323 ? 19.078 15.977 6.656 1 61.28 323 GLY B C 1
ATOM 5457 O O . GLY B 1 323 ? 19.312 17.156 6.414 1 61.28 323 GLY B O 1
ATOM 5458 N N . LYS B 1 324 ? 18.375 15.125 5.855 1 61.06 324 LYS B N 1
ATOM 5459 C CA . LYS B 1 324 ? 17.906 15.672 4.586 1 61.06 324 LYS B CA 1
ATOM 5460 C C . LYS B 1 324 ? 16.969 16.859 4.809 1 61.06 324 LYS B C 1
ATOM 5462 O O . LYS B 1 324 ? 17.016 17.844 4.078 1 61.06 324 LYS B O 1
ATOM 5467 N N . TYR B 1 325 ? 16.234 16.719 5.855 1 65.75 325 TYR B N 1
ATOM 5468 C CA . TYR B 1 325 ? 15.305 17.812 6.145 1 65.75 325 TYR B CA 1
ATOM 5469 C C . TYR B 1 325 ? 16.062 19.078 6.543 1 65.75 325 TYR B C 1
ATOM 5471 O O . TYR B 1 325 ? 15.773 20.156 6.027 1 65.75 325 TYR B O 1
ATOM 5479 N N . THR B 1 326 ? 16.938 18.906 7.375 1 65.5 326 THR B N 1
ATOM 5480 C CA . THR B 1 326 ? 17.719 20.047 7.793 1 65.5 326 THR B CA 1
ATOM 5481 C C . THR B 1 326 ? 18.484 20.641 6.605 1 65.5 326 THR B C 1
ATOM 5483 O O . THR B 1 326 ? 18.594 21.859 6.48 1 65.5 326 THR B O 1
ATOM 5486 N N . HIS B 1 327 ? 18.906 19.766 5.789 1 66.31 327 HIS B N 1
ATOM 5487 C CA . HIS B 1 327 ? 19.609 20.219 4.59 1 66.31 327 HIS B CA 1
ATOM 5488 C C . HIS B 1 327 ? 18.672 21 3.67 1 66.31 327 HIS B C 1
ATOM 5490 O O . HIS B 1 327 ? 19.062 22.031 3.113 1 66.31 327 HIS B O 1
ATOM 5496 N N . ALA B 1 328 ? 17.5 20.562 3.637 1 62.31 328 ALA B N 1
ATOM 5497 C CA . ALA B 1 328 ? 16.531 21.25 2.773 1 62.31 328 ALA B CA 1
ATOM 5498 C C . ALA B 1 328 ? 16.203 22.641 3.311 1 62.31 328 ALA B C 1
ATOM 5500 O O . ALA B 1 328 ? 16.078 23.594 2.543 1 62.31 328 ALA B O 1
ATOM 5501 N N . ILE B 1 329 ? 16.062 22.703 4.531 1 66.19 329 ILE B N 1
ATOM 5502 C CA . ILE B 1 329 ? 15.773 24 5.16 1 66.19 329 ILE B CA 1
ATOM 5503 C C . ILE B 1 329 ? 16.922 24.969 4.898 1 66.19 329 ILE B C 1
ATOM 5505 O O . ILE B 1 329 ? 16.688 26.109 4.492 1 66.19 329 ILE B O 1
ATOM 5509 N N . ASN B 1 330 ? 18.016 24.422 5.047 1 67.38 330 ASN B N 1
ATOM 5510 C CA . ASN B 1 330 ? 19.188 25.25 4.828 1 67.38 330 ASN B CA 1
ATOM 5511 C C . ASN B 1 330 ? 19.312 25.672 3.365 1 67.38 330 ASN B C 1
ATOM 5513 O O . ASN B 1 330 ? 19.641 26.812 3.064 1 67.38 330 ASN B O 1
ATOM 5517 N N . HIS B 1 331 ? 19.094 24.75 2.527 1 62.88 331 HIS B N 1
ATOM 5518 C CA . HIS B 1 331 ? 19.156 25.031 1.098 1 62.88 331 HIS B CA 1
ATOM 5519 C C . HIS B 1 331 ? 18.156 26.125 0.708 1 62.88 331 HIS B C 1
ATOM 5521 O O . HIS B 1 331 ? 18.484 27.016 -0.072 1 62.88 331 HIS B O 1
ATOM 5527 N N . ALA B 1 332 ? 17.016 25.984 1.256 1 61.06 332 ALA B N 1
ATOM 5528 C CA . ALA B 1 332 ? 15.984 26.984 0.952 1 61.06 332 ALA B CA 1
ATOM 5529 C C . ALA B 1 332 ? 16.406 28.375 1.423 1 61.06 332 ALA B C 1
ATOM 5531 O O . ALA B 1 332 ? 16.172 29.359 0.727 1 61.06 332 ALA B O 1
ATOM 5532 N N . LEU B 1 333 ? 16.984 28.406 2.521 1 63.06 333 LEU B N 1
ATOM 5533 C CA . LEU B 1 333 ? 17.469 29.672 3.047 1 63.06 333 LEU B CA 1
ATOM 5534 C C . LEU B 1 333 ? 18.547 30.266 2.139 1 63.06 333 LEU B C 1
ATOM 5536 O O . LEU B 1 333 ? 18.5 31.453 1.807 1 63.06 333 LEU B O 1
ATOM 5540 N N . VAL B 1 334 ? 19.359 29.438 1.731 1 61.34 334 VAL B N 1
ATOM 5541 C CA . VAL B 1 334 ? 20.469 29.891 0.902 1 61.34 334 VAL B CA 1
ATOM 5542 C C . VAL B 1 334 ? 19.938 30.375 -0.446 1 61.34 334 VAL B C 1
ATOM 5544 O O . VAL B 1 334 ? 20.359 31.438 -0.941 1 61.34 334 VAL B O 1
ATOM 5547 N N . THR B 1 335 ? 19.125 29.672 -0.921 1 58.09 335 THR B N 1
ATOM 5548 C CA . THR B 1 335 ? 18.547 30.031 -2.213 1 58.09 335 THR B CA 1
ATOM 5549 C C . THR B 1 335 ? 17.797 31.359 -2.125 1 58.09 335 THR B C 1
ATOM 5551 O O . THR B 1 335 ? 17.875 32.188 -3.037 1 58.09 335 THR B O 1
ATOM 5554 N N . ALA B 1 336 ? 17.078 31.5 -1.059 1 58.47 336 ALA B N 1
ATOM 5555 C CA . ALA B 1 336 ? 16.359 32.75 -0.864 1 58.47 336 ALA B CA 1
ATOM 5556 C C . ALA B 1 336 ? 17.328 33.938 -0.752 1 58.47 336 ALA B C 1
ATOM 5558 O O . ALA B 1 336 ? 17.109 35 -1.337 1 58.47 336 ALA B O 1
ATOM 5559 N N . VAL B 1 337 ? 18.344 33.719 -0.065 1 60.03 337 VAL B N 1
ATOM 5560 C CA . VAL B 1 337 ? 19.359 34.75 0.106 1 60.03 337 VAL B CA 1
ATOM 5561 C C . VAL B 1 337 ? 20 35.062 -1.241 1 60.03 337 VAL B C 1
ATOM 5563 O O . VAL B 1 337 ? 20.234 36.219 -1.566 1 60.03 337 VAL B O 1
ATOM 5566 N N . ASP B 1 338 ? 20.203 34.031 -1.987 1 57.03 338 ASP B N 1
ATOM 5567 C CA . ASP B 1 338 ? 20.828 34.219 -3.293 1 57.03 338 ASP B CA 1
ATOM 5568 C C . ASP B 1 338 ? 19.906 34.969 -4.246 1 57.03 338 ASP B C 1
ATOM 5570 O O . ASP B 1 338 ? 20.359 35.781 -5.047 1 57.03 338 ASP B O 1
ATOM 5574 N N . ALA B 1 339 ? 18.75 34.656 -4.09 1 54.34 339 ALA B N 1
ATOM 5575 C CA . ALA B 1 339 ? 17.781 35.281 -5.004 1 54.34 339 ALA B CA 1
ATOM 5576 C C . ALA B 1 339 ? 17.578 36.75 -4.688 1 54.34 339 ALA B C 1
ATOM 5578 O O . ALA B 1 339 ? 17.406 37.562 -5.594 1 54.34 339 ALA B O 1
ATOM 5579 N N . VAL B 1 340 ? 17.547 37.094 -3.49 1 56.94 340 VAL B N 1
ATOM 5580 C CA . VAL B 1 340 ? 17.188 38.469 -3.121 1 56.94 340 VAL B CA 1
ATOM 5581 C C . VAL B 1 340 ? 18.453 39.25 -2.75 1 56.94 340 VAL B C 1
ATOM 5583 O O . VAL B 1 340 ? 18.438 40.469 -2.686 1 56.94 340 VAL B O 1
ATOM 5586 N N . GLY B 1 341 ? 19.547 38.469 -2.783 1 54 341 GLY B N 1
ATOM 5587 C CA . GLY B 1 341 ? 20.812 39.125 -2.438 1 54 341 GLY B CA 1
ATOM 5588 C C . GLY B 1 341 ? 20.984 39.312 -0.946 1 54 341 GLY B C 1
ATOM 5589 O O . GLY B 1 341 ? 22.047 39.75 -0.491 1 54 341 GLY B O 1
ATOM 5590 N N . MET B 1 342 ? 19.891 39.281 -0.195 1 57.53 342 MET B N 1
ATOM 5591 C CA . MET B 1 342 ? 19.906 39.344 1.265 1 57.53 342 MET B CA 1
ATOM 5592 C C . MET B 1 342 ? 18.828 38.438 1.854 1 57.53 342 MET B C 1
ATOM 5594 O O . MET B 1 342 ? 17.844 38.125 1.18 1 57.53 342 MET B O 1
ATOM 5598 N N . ALA B 1 343 ? 19.219 38 2.994 1 59.34 343 ALA B N 1
ATOM 5599 C CA . ALA B 1 343 ? 18.188 37.219 3.654 1 59.34 343 ALA B CA 1
ATOM 5600 C C . ALA B 1 343 ? 16.969 38.062 3.99 1 59.34 343 ALA B C 1
ATOM 5602 O O . ALA B 1 343 ? 17.078 39.062 4.715 1 59.34 343 ALA B O 1
ATOM 5603 N N . PRO B 1 344 ? 15.906 37.781 3.256 1 64.12 344 PRO B N 1
ATOM 5604 C CA . PRO B 1 344 ? 14.719 38.531 3.639 1 64.12 344 PRO B CA 1
ATOM 5605 C C . PRO B 1 344 ? 14.484 38.562 5.148 1 64.12 344 PRO B C 1
ATOM 5607 O O . PRO B 1 344 ? 14.758 37.562 5.828 1 64.12 344 PRO B O 1
ATOM 5610 N N . LYS B 1 345 ? 14.148 39.688 5.637 1 67.62 345 LYS B N 1
ATOM 5611 C CA . LYS B 1 345 ? 13.758 39.75 7.047 1 67.62 345 LYS B CA 1
ATOM 5612 C C . LYS B 1 345 ? 12.672 38.719 7.371 1 67.62 345 LYS B C 1
ATOM 5614 O O . LYS B 1 345 ? 11.75 38.531 6.582 1 67.62 345 LYS B O 1
ATOM 5619 N N . GLY B 1 346 ? 12.805 37.969 8.43 1 71.75 346 GLY B N 1
ATOM 5620 C CA . GLY B 1 346 ? 11.82 36.969 8.844 1 71.75 346 GLY B CA 1
ATOM 5621 C C . GLY B 1 346 ? 12.203 35.562 8.477 1 71.75 346 GLY B C 1
ATOM 5622 O O . GLY B 1 346 ? 11.688 34.594 9.055 1 71.75 346 GLY B O 1
ATOM 5623 N N . LEU B 1 347 ? 13.055 35.5 7.5 1 70.62 347 LEU B N 1
ATOM 5624 C CA . LEU B 1 347 ? 13.438 34.156 7.035 1 70.62 347 LEU B CA 1
ATOM 5625 C C . LEU B 1 347 ? 14.156 33.406 8.133 1 70.62 347 LEU B C 1
ATOM 5627 O O . LEU B 1 347 ? 13.984 32.188 8.258 1 70.62 347 LEU B O 1
ATOM 5631 N N . LYS B 1 348 ? 14.93 34.094 8.875 1 71.75 348 LYS B N 1
ATOM 5632 C CA . LYS B 1 348 ? 15.625 33.438 9.992 1 71.75 348 LYS B CA 1
ATOM 5633 C C . LYS B 1 348 ? 14.641 32.875 11 1 71.75 348 LYS B C 1
ATOM 5635 O O . LYS B 1 348 ? 14.859 31.781 11.531 1 71.75 348 LYS B O 1
ATOM 5640 N N . GLU B 1 349 ? 13.625 33.656 11.266 1 77.38 349 GLU B N 1
ATOM 5641 C CA . GLU B 1 349 ? 12.609 33.219 12.203 1 77.38 349 GLU B CA 1
ATOM 5642 C C . GLU B 1 349 ? 11.859 31.984 11.664 1 77.38 349 GLU B C 1
ATOM 5644 O O . GLU B 1 349 ? 11.57 31.047 12.406 1 77.38 349 GLU B O 1
ATOM 5649 N N . VAL B 1 350 ? 11.586 32.031 10.398 1 75.25 350 VAL B N 1
ATOM 5650 C CA . VAL B 1 350 ? 10.93 30.906 9.766 1 75.25 350 VAL B CA 1
ATOM 5651 C C . VAL B 1 350 ? 11.828 29.688 9.836 1 75.25 350 VAL B C 1
ATOM 5653 O O . VAL B 1 350 ? 11.375 28.578 10.156 1 75.25 350 VAL B O 1
ATOM 5656 N N . HIS B 1 351 ? 13.039 29.906 9.562 1 74.69 351 HIS B N 1
ATOM 5657 C CA . HIS B 1 351 ? 14.023 28.828 9.641 1 74.69 351 HIS B CA 1
ATOM 5658 C C . HIS B 1 351 ? 14.062 28.219 11.047 1 74.69 351 HIS B C 1
ATOM 5660 O O . HIS B 1 351 ? 14.055 27 11.195 1 74.69 351 HIS B O 1
ATOM 5666 N N . HIS B 1 352 ? 14.133 29.078 11.977 1 78.44 352 HIS B N 1
ATOM 5667 C CA . HIS B 1 352 ? 14.188 28.609 13.359 1 78.44 352 HIS B CA 1
ATOM 5668 C C . HIS B 1 352 ? 12.938 27.828 13.727 1 78.44 352 HIS B C 1
ATOM 5670 O O . HIS B 1 352 ? 13.023 26.797 14.398 1 78.44 352 HIS B O 1
ATOM 5676 N N . MET B 1 353 ? 11.844 28.281 13.305 1 80.44 353 MET B N 1
ATOM 5677 C CA . MET B 1 353 ? 10.586 27.594 13.578 1 80.44 353 MET B CA 1
ATOM 5678 C C . MET B 1 353 ? 10.594 26.188 12.992 1 80.44 353 MET B C 1
ATOM 5680 O O . MET B 1 353 ? 10.227 25.234 13.664 1 80.44 353 MET B O 1
ATOM 5684 N N . LEU B 1 354 ? 11.102 26.109 11.789 1 80.44 354 LEU B N 1
ATOM 5685 C CA . LEU B 1 354 ? 11.078 24.828 11.086 1 80.44 354 LEU B CA 1
ATOM 5686 C C . LEU B 1 354 ? 12.055 23.844 11.727 1 80.44 354 LEU B C 1
ATOM 5688 O O . LEU B 1 354 ? 11.773 22.656 11.812 1 80.44 354 LEU B O 1
ATOM 5692 N N . VAL B 1 355 ? 13.164 24.344 12.18 1 81 355 VAL B N 1
ATOM 5693 C CA . VAL B 1 355 ? 14.148 23.484 12.836 1 81 355 VAL B CA 1
ATOM 5694 C C . VAL B 1 355 ? 13.609 23 14.18 1 81 355 VAL B C 1
ATOM 5696 O O . VAL B 1 355 ? 13.711 21.828 14.508 1 81 355 VAL B O 1
ATOM 5699 N N . GLU B 1 356 ? 13.039 23.906 14.891 1 84.19 356 GLU B N 1
ATOM 5700 C CA . GLU B 1 356 ? 12.531 23.578 16.219 1 84.19 356 GLU B CA 1
ATOM 5701 C C . GLU B 1 356 ? 11.352 22.609 16.141 1 84.19 356 GLU B C 1
ATOM 5703 O O . GLU B 1 356 ? 11.211 21.719 16.984 1 84.19 356 GLU B O 1
ATOM 5708 N N . VAL B 1 357 ? 10.555 22.812 15.188 1 88.06 357 VAL B N 1
ATOM 5709 C CA . VAL B 1 357 ? 9.398 21.938 15.07 1 88.06 357 VAL B CA 1
ATOM 5710 C C . VAL B 1 357 ? 9.852 20.531 14.703 1 88.06 357 VAL B C 1
ATOM 5712 O O . VAL B 1 357 ? 9.273 19.547 15.172 1 88.06 357 VAL B O 1
ATOM 5715 N N . ALA B 1 358 ? 10.836 20.422 13.867 1 87.94 358 ALA B N 1
ATOM 5716 C CA . ALA B 1 358 ? 11.367 19.094 13.531 1 87.94 358 ALA B CA 1
ATOM 5717 C C . ALA B 1 358 ? 11.844 18.359 14.781 1 87.94 358 ALA B C 1
ATOM 5719 O O . ALA B 1 358 ? 11.57 17.172 14.961 1 87.94 358 ALA B O 1
ATOM 5720 N N . LYS B 1 359 ? 12.531 19.109 15.641 1 88.62 359 LYS B N 1
ATOM 5721 C CA . LYS B 1 359 ? 13.008 18.516 16.891 1 88.62 359 LYS B CA 1
ATOM 5722 C C . LYS B 1 359 ? 11.836 18.062 17.75 1 88.62 359 LYS B C 1
ATOM 5724 O O . LYS B 1 359 ? 11.883 16.969 18.344 1 88.62 359 LYS B O 1
ATOM 5729 N N . SER B 1 360 ? 10.875 18.875 17.797 1 92.69 360 SER B N 1
ATOM 5730 C CA . SER B 1 360 ? 9.734 18.547 18.641 1 92.69 360 SER B CA 1
ATOM 5731 C C . SER B 1 360 ? 8.922 17.391 18.062 1 92.69 360 SER B C 1
ATOM 5733 O O . SER B 1 360 ? 8.352 16.594 18.812 1 92.69 360 SER B O 1
ATOM 5735 N N . LEU B 1 361 ? 8.844 17.328 16.781 1 94.88 361 LEU B N 1
ATOM 5736 C CA . LEU B 1 361 ? 8.203 16.188 16.141 1 94.88 361 LEU B CA 1
ATOM 5737 C C . LEU B 1 361 ? 8.93 14.891 16.5 1 94.88 361 LEU B C 1
ATOM 5739 O O . LEU B 1 361 ? 8.289 13.898 16.875 1 94.88 361 LEU B O 1
ATOM 5743 N N . ILE B 1 362 ? 10.227 14.938 16.438 1 93.94 362 ILE B N 1
ATOM 5744 C CA . ILE B 1 362 ? 11.023 13.773 16.797 1 93.94 362 ILE B CA 1
ATOM 5745 C C . ILE B 1 362 ? 10.773 13.406 18.266 1 93.94 362 ILE B C 1
ATOM 5747 O O . ILE B 1 362 ? 10.516 12.25 18.578 1 93.94 362 ILE B O 1
ATOM 5751 N N . LYS B 1 363 ? 10.797 14.398 19.109 1 95.69 363 LYS B N 1
ATOM 5752 C CA . LYS B 1 363 ? 10.562 14.156 20.531 1 95.69 363 LYS B CA 1
ATOM 5753 C C . LYS B 1 363 ? 9.164 13.609 20.766 1 95.69 363 LYS B C 1
ATOM 5755 O O . LYS B 1 363 ? 8.969 12.75 21.641 1 95.69 363 LYS B O 1
ATOM 5760 N N . GLY B 1 364 ? 8.195 14.203 20.062 1 97.56 364 GLY B N 1
ATOM 5761 C CA . GLY B 1 364 ? 6.844 13.68 20.156 1 97.56 364 GLY B CA 1
ATOM 5762 C C . GLY B 1 364 ? 6.746 12.211 19.797 1 97.56 364 GLY B C 1
ATOM 5763 O O . GLY B 1 364 ? 6.059 11.445 20.484 1 97.56 364 GLY B O 1
ATOM 5764 N N . GLY B 1 365 ? 7.426 11.797 18.734 1 97.25 365 GLY B N 1
ATOM 5765 C CA . GLY B 1 365 ? 7.469 10.398 18.344 1 97.25 365 GLY B CA 1
ATOM 5766 C C . GLY B 1 365 ? 8.227 9.531 19.328 1 97.25 365 GLY B C 1
ATOM 5767 O O . GLY B 1 365 ? 7.785 8.43 19.672 1 97.25 365 GLY B O 1
ATOM 5768 N N . GLU B 1 366 ? 9.352 10.016 19.859 1 96.44 366 GLU B N 1
ATOM 5769 C CA . GLU B 1 366 ? 10.195 9.258 20.781 1 96.44 366 GLU B CA 1
ATOM 5770 C C . GLU B 1 366 ? 9.477 9.016 22.109 1 96.44 366 GLU B C 1
ATOM 5772 O O . GLU B 1 366 ? 9.555 7.922 22.672 1 96.44 366 GLU B O 1
ATOM 5777 N N . THR B 1 367 ? 8.766 10.031 22.547 1 97.19 367 THR B N 1
ATOM 5778 C CA . THR B 1 367 ? 8.07 9.922 23.828 1 97.19 367 THR B CA 1
ATOM 5779 C C . THR B 1 367 ? 6.742 9.188 23.656 1 97.19 367 THR B C 1
ATOM 5781 O O . THR B 1 367 ? 6.18 8.672 24.625 1 97.19 367 THR B O 1
ATOM 5784 N N . GLY B 1 368 ? 6.227 9.234 22.422 1 97.69 368 GLY B N 1
ATOM 5785 C CA . GLY B 1 368 ? 4.965 8.578 22.125 1 97.69 368 GLY B CA 1
ATOM 5786 C C . GLY B 1 368 ? 3.756 9.43 22.484 1 97.69 368 GLY B C 1
ATOM 5787 O O . GLY B 1 368 ? 2.621 8.953 22.422 1 97.69 368 GLY B O 1
ATOM 5788 N N . VAL B 1 369 ? 3.924 10.703 22.828 1 98.12 369 VAL B N 1
ATOM 5789 C CA . VAL B 1 369 ? 2.814 11.539 23.266 1 98.12 369 VAL B CA 1
ATOM 5790 C C . VAL B 1 369 ? 2.07 12.086 22.047 1 98.12 369 VAL B C 1
ATOM 5792 O O . VAL B 1 369 ? 0.968 12.625 22.172 1 98.12 369 VAL B O 1
ATOM 5795 N N . PHE B 1 370 ? 2.645 11.922 20.859 1 98.31 370 PHE B N 1
ATOM 5796 C CA . PHE B 1 370 ? 2.088 12.453 19.625 1 98.31 370 PHE B CA 1
ATOM 5797 C C . PHE B 1 370 ? 2.197 11.43 18.484 1 98.31 370 PHE B C 1
ATOM 5799 O O . PHE B 1 370 ? 3.174 10.688 18.422 1 98.31 370 PHE B O 1
ATOM 5806 N N . THR B 1 371 ? 1.22 11.375 17.672 1 98.62 371 THR B N 1
ATOM 5807 C CA . THR B 1 371 ? 1.288 10.602 16.438 1 98.62 371 THR B CA 1
ATOM 5808 C C . THR B 1 371 ? 0.661 11.375 15.273 1 98.62 371 THR B C 1
ATOM 5810 O O . THR B 1 371 ? -0.385 12.008 15.438 1 98.62 371 THR B O 1
ATOM 5813 N N . PRO B 1 372 ? 1.299 11.43 14.156 1 98.38 372 PRO B N 1
ATOM 5814 C CA . PRO B 1 372 ? 0.726 12.062 12.969 1 98.38 372 PRO B CA 1
ATOM 5815 C C . PRO B 1 372 ? -0.1 11.102 12.125 1 98.38 372 PRO B C 1
ATOM 5817 O O . PRO B 1 372 ? -0.511 11.445 11.008 1 98.38 372 PRO B O 1
ATOM 5820 N N . MET B 1 373 ? -0.326 9.852 12.617 1 98.56 373 MET B N 1
ATOM 5821 C CA . MET B 1 373 ? -0.912 8.836 11.742 1 98.56 373 MET B CA 1
ATOM 5822 C C . MET B 1 373 ? -1.858 7.93 12.523 1 98.56 373 MET B C 1
ATOM 5824 O O . MET B 1 373 ? -1.759 6.703 12.438 1 98.56 373 MET B O 1
ATOM 5828 N N . HIS B 1 374 ? -2.629 8.562 13.391 1 98.75 374 HIS B N 1
ATOM 5829 C CA . HIS B 1 374 ? -3.738 7.797 13.953 1 98.75 374 HIS B CA 1
ATOM 5830 C C . HIS B 1 374 ? -4.785 7.484 12.883 1 98.75 374 HIS B C 1
ATOM 5832 O O . HIS B 1 374 ? -5.477 8.383 12.406 1 98.75 374 HIS B O 1
ATOM 5838 N N . LEU B 1 375 ? -4.797 6.234 12.516 1 98.75 375 LEU B N 1
ATOM 5839 C CA . LEU B 1 375 ? -5.723 5.793 11.477 1 98.75 375 LEU B CA 1
ATOM 5840 C C . LEU B 1 375 ? -7.141 5.672 12.031 1 98.75 375 LEU B C 1
ATOM 5842 O O . LEU B 1 375 ? -7.375 4.945 12.992 1 98.75 375 LEU B O 1
ATOM 5846 N N . LEU B 1 376 ? -8.016 6.41 11.438 1 98.88 376 LEU B N 1
ATOM 5847 C CA . LEU B 1 376 ? -9.445 6.285 11.68 1 98.88 376 LEU B CA 1
ATOM 5848 C C . LEU B 1 376 ? -10.18 5.891 10.406 1 98.88 376 LEU B C 1
ATOM 5850 O O . LEU B 1 376 ? -10.117 6.602 9.398 1 98.88 376 LEU B O 1
ATOM 5854 N N . LEU B 1 377 ? -10.758 4.727 10.422 1 98.81 377 LEU B N 1
ATOM 5855 C CA . LEU B 1 377 ? -11.641 4.297 9.352 1 98.81 377 LEU B CA 1
ATOM 5856 C C . LEU B 1 377 ? -13.102 4.434 9.766 1 98.81 377 LEU B C 1
ATOM 5858 O O . LEU B 1 377 ? -13.547 3.789 10.719 1 98.81 377 LEU B O 1
ATOM 5862 N N . PHE B 1 378 ? -13.789 5.301 9.039 1 98.88 378 PHE B N 1
ATOM 5863 C CA . PHE B 1 378 ? -15.203 5.559 9.281 1 98.88 378 PHE B CA 1
ATOM 5864 C C . PHE B 1 378 ? -16.047 5.07 8.117 1 98.88 378 PHE B C 1
ATOM 5866 O O . PHE B 1 378 ? -15.586 5.039 6.977 1 98.88 378 PHE B O 1
ATOM 5873 N N . GLN B 1 379 ? -17.281 4.668 8.438 1 98.75 379 GLN B N 1
ATOM 5874 C CA . GLN B 1 379 ? -18.25 4.359 7.395 1 98.75 379 GLN B CA 1
ATOM 5875 C C . GLN B 1 379 ? -19.516 5.199 7.555 1 98.75 379 GLN B C 1
ATOM 5877 O O . GLN B 1 379 ? -20.031 5.344 8.664 1 98.75 379 GLN B O 1
ATOM 5882 N N . LYS B 1 380 ? -19.844 5.871 6.484 1 98.69 380 LYS B N 1
ATOM 5883 C CA . LYS B 1 380 ? -21.172 6.48 6.488 1 98.69 380 LYS B CA 1
ATOM 5884 C C . LYS B 1 380 ? -22.266 5.418 6.445 1 98.69 380 LYS B C 1
ATOM 5886 O O . LYS B 1 380 ? -22.266 4.551 5.57 1 98.69 380 LYS B O 1
ATOM 5891 N N . PRO B 1 381 ? -23.156 5.441 7.367 1 97.69 381 PRO B N 1
ATOM 5892 C CA . PRO B 1 381 ? -24.203 4.426 7.371 1 97.69 381 PRO B CA 1
ATOM 5893 C C . PRO B 1 381 ? -25 4.387 6.062 1 97.69 381 PRO B C 1
ATOM 5895 O O . PRO B 1 381 ? -25.141 5.41 5.395 1 97.69 381 PRO B O 1
ATOM 5898 N N . GLU B 1 382 ? -25.453 3.15 5.762 1 94.31 382 GLU B N 1
ATOM 5899 C CA . GLU B 1 382 ? -26.281 2.988 4.574 1 94.31 382 GLU B CA 1
ATOM 5900 C C . GLU B 1 382 ? -27.562 3.82 4.676 1 94.31 382 GLU B C 1
ATOM 5902 O O . GLU B 1 382 ? -28.062 4.059 5.777 1 94.31 382 GLU B O 1
ATOM 5907 N N . ALA B 1 383 ? -28.016 4.281 3.57 1 85.94 383 ALA B N 1
ATOM 5908 C CA . ALA B 1 383 ? -29.25 5.055 3.584 1 85.94 383 ALA B CA 1
ATOM 5909 C C . ALA B 1 383 ? -30.422 4.203 4.07 1 85.94 383 ALA B C 1
ATOM 5911 O O . ALA B 1 383 ? -30.5 3.014 3.76 1 85.94 383 ALA B O 1
ATOM 5912 N N . THR B 1 384 ? -30.984 4.449 5.258 1 67.75 384 THR B N 1
ATOM 5913 C CA . THR B 1 384 ? -32.219 3.75 5.645 1 67.75 384 THR B CA 1
ATOM 5914 C C . THR B 1 384 ? -33.25 3.818 4.527 1 67.75 384 THR B C 1
ATOM 5916 O O . THR B 1 384 ? -33.469 4.887 3.955 1 67.75 384 THR B O 1
ATOM 5919 N N . ALA B 1 385 ? -33.562 2.664 3.896 1 52.84 385 ALA B N 1
ATOM 5920 C CA . ALA B 1 385 ? -34.75 2.602 3.043 1 52.84 385 ALA B CA 1
ATOM 5921 C C . ALA B 1 385 ? -35.906 3.369 3.662 1 52.84 385 ALA B C 1
ATOM 5923 O O . ALA B 1 385 ? -36.219 3.209 4.848 1 52.84 385 ALA B O 1
ATOM 5924 N N . SER B 1 386 ? -36.156 4.645 3.283 1 36.25 386 SER B N 1
ATOM 5925 C CA . SER B 1 386 ? -37.438 5.176 3.738 1 36.25 386 SER B CA 1
ATOM 5926 C C . SER B 1 386 ? -38.531 4.113 3.684 1 36.25 386 SER B C 1
ATOM 5928 O O . SER B 1 386 ? -38.75 3.477 2.646 1 36.25 386 SER B O 1
ATOM 5930 N N . ALA B 1 387 ? -39.188 3.697 4.777 1 25.62 387 ALA B N 1
ATOM 5931 C CA . ALA B 1 387 ? -40.5 3.055 4.812 1 25.62 387 ALA B CA 1
ATOM 5932 C C . ALA B 1 387 ? -41.531 3.875 4.055 1 25.62 387 ALA B C 1
ATOM 5934 O O . ALA B 1 387 ? -41.531 5.105 4.129 1 25.62 387 ALA B O 1
#

Secondary structure (DSSP, 8-state):
-----HHHHHHHHHHHHHHHTS-HHHHHHHHHHHHHHHHHHHHHHHS-S--TTS--GGG--S-SS-GGGHHHHHHHHHHTB-SSTT--BS-GGGHHHHHHHHHHHHHHHHHHHT-S--S---B-TT--HHHHHHHHHHHHHHHTT--TT-EEEEET-TTSHHHHHHHHHH--EEEEEES-HHHHHHHHHHHHHTT-GGGEEEEE--TTS-SS-TT-EEEEEEES-GGGSS-HHHHHHHHHHHEEEEEEEEEEEEEE-TT--TT-HHHHHHHHHHHHHHT-S-PPBHHHHHHHHHHHTPEEEEEEETTTS-SSSBPTTHHHHTSHHHHHHHHHHHHHHHHHSS--TTHHHHHHHHHHHHHHHHHHHHHTSEEEEEEEEEEPPP-----/-----HHHHHHHHHHHHHHHTS-HHHHHHHHHHHHHHHHHHHHHHHS-S--TTS--GGG--S-SS-GGGHHHHHHHHHHTB-SSTT--BS-GGGHHHHHHHHHHHHHHHHHHHT-S--S---B-TT--HHHHHHHHHHHHHHHTT--TT-EEEEET-TTSHHHHHHHHHH--EEEEEES-HHHHHHHHHHHHHTT-GGGEEEEE--TTS-SS-TT-EEEEEEES-GGGSS-HHHHHHHHHHHEEEEEEEEEEEEEE-TT--TT-HHHHHHHHHHHHHHT-S-PPBHHHHHHHHHHHTPEEEEEEETTTS-SSSBPTTHHHHTSHHHHHHHHHHHHHHHHHSS--TTHHHHHHHHHHHHHHHHHHHHHTSEEEEEEEEEEPPP-----

InterPro domains:
  IPR013216 Methyltransferase type 11 [PF08241] (153-250)
  IPR013705 Sterol methyltransferase C-terminal [PF08498] (319-382)
  IPR029063 S-adenosyl-L-methionine-dependent methyltransferase superfamily [G3DSA:3.40.50.150] (72-340)
  IPR029063 S-adenosyl-L-methionine-dependent methyltransferase superfamily [SSF53335] (102-381)
  IPR030384 SAM-dependent methyltransferase SMT-type [PS51685] (102-381)